Protein AF-A0A9X4S7P6-F1 (afdb_monomer_lite)

Secondary structure (DSSP, 8-state):
-PPPPSSPPPPP---S---TTSSHHHHHHHHHHHHHHHHHHHHHHHHHHHHHTTSPTT-HHHHHHHHHHHHHHHHHHHHHHHHHHHHHTT--HHHHHHHHHHHHHHHHHHS-HHHHHHHHHHHHHHHHHHHHHHHH-TTTS--S--HHHHHHHHHHHHHHHHHHHHHHHHHHTT--HHHHHHHHHHHHHHHHHHHHHHHHHHHHHHHHTTSS-HHHHHHHHHHHHHHHHHHHHHHHHHHHHTTS---S-TTSS-----EEEE--GGGHHHHHHHHHHHS-TTTSPPHHHHHHHHHH-GGGEEEEE-TTT--EEEEEEEEEE-HHHHHH--SHHHHHH-----GGG----EEEEEEEEES-HHHHHHHHHHHHHHHHHHT--EEEEEEE-TTHHHHHHH-TT--HHHHHH-EETTEESSHHHHHHHHTTEEEEEEEETTSS--GGGTT-EEEEEEEPTTGGGHHHHHHS-HHHHHHTHHHH----

Structure (mmCIF, N/CA/C/O backbone):
data_AF-A0A9X4S7P6-F1
#
_entry.id   AF-A0A9X4S7P6-F1
#
loop_
_atom_site.group_PDB
_atom_site.id
_atom_site.type_symbol
_atom_site.label_atom_id
_atom_site.label_alt_id
_atom_site.label_comp_id
_atom_site.label_asym_id
_atom_site.label_entity_id
_atom_site.label_seq_id
_atom_site.pdbx_PDB_ins_code
_atom_site.Cartn_x
_atom_site.Cartn_y
_atom_site.Cartn_z
_atom_site.occupancy
_atom_site.B_iso_or_equiv
_atom_site.auth_seq_id
_atom_site.auth_comp_id
_atom_site.auth_asym_id
_atom_site.auth_atom_id
_atom_site.pdbx_PDB_model_num
ATOM 1 N N . MET A 1 1 ? -13.684 -37.752 18.784 1.00 37.38 1 MET A N 1
ATOM 2 C CA . MET A 1 1 ? -14.460 -36.498 18.687 1.00 37.38 1 MET A CA 1
ATOM 3 C C . MET A 1 1 ? -15.556 -36.567 19.740 1.00 37.38 1 MET A C 1
ATOM 5 O O . MET A 1 1 ? -16.395 -37.449 19.605 1.00 37.38 1 MET A O 1
ATOM 9 N N . PRO A 1 2 ? -15.524 -35.771 20.818 1.00 35.84 2 PRO A N 1
ATOM 10 C CA . PRO A 1 2 ? -16.634 -35.737 21.764 1.00 35.84 2 PRO A CA 1
ATOM 11 C C . PRO A 1 2 ? -17.791 -34.905 21.186 1.00 35.84 2 PRO A C 1
ATOM 13 O O . PRO A 1 2 ? -17.561 -33.890 20.528 1.00 35.84 2 PRO A O 1
ATOM 16 N N . SER A 1 3 ? -19.020 -35.375 21.390 1.00 37.25 3 SER A N 1
ATOM 17 C CA . SER A 1 3 ? -20.267 -34.771 20.900 1.00 37.25 3 SER A CA 1
ATOM 18 C C . SER A 1 3 ? -20.531 -33.387 21.520 1.00 37.25 3 SER A C 1
ATOM 20 O O . SER A 1 3 ? -20.133 -33.157 22.665 1.00 37.25 3 SER A O 1
ATOM 22 N N . PRO A 1 4 ? -21.212 -32.465 20.811 1.00 38.38 4 PRO A N 1
ATOM 23 C CA . PRO A 1 4 ? -21.522 -31.143 21.345 1.00 38.38 4 PRO A CA 1
ATOM 24 C C . PRO A 1 4 ? -22.612 -31.226 22.431 1.00 38.38 4 PRO A C 1
ATOM 26 O O . PRO A 1 4 ? -23.466 -32.113 22.368 1.00 38.38 4 PRO A O 1
ATOM 29 N N . PRO A 1 5 ? -22.615 -30.313 23.419 1.00 41.09 5 PRO A N 1
ATOM 30 C CA . PRO A 1 5 ? -23.631 -30.290 24.464 1.00 41.09 5 PRO A CA 1
ATOM 31 C C . PRO A 1 5 ? -24.993 -29.832 23.915 1.00 41.09 5 PRO A C 1
ATOM 33 O O . PRO A 1 5 ? -25.089 -28.861 23.165 1.00 41.09 5 PRO A O 1
ATOM 36 N N . THR A 1 6 ? -26.044 -30.546 24.321 1.00 42.94 6 THR A N 1
ATOM 37 C CA . THR A 1 6 ? -27.405 -30.526 23.749 1.00 42.94 6 THR A CA 1
ATOM 38 C C . THR A 1 6 ? -28.357 -29.501 24.388 1.00 42.94 6 THR A C 1
ATOM 40 O O . THR A 1 6 ? -29.558 -29.547 24.145 1.00 42.94 6 THR A O 1
ATOM 43 N N . THR A 1 7 ? -27.876 -28.552 25.192 1.00 42.47 7 THR A N 1
ATOM 44 C CA . THR A 1 7 ? -28.750 -27.565 25.858 1.00 42.47 7 THR A CA 1
ATOM 45 C C . THR A 1 7 ? -28.093 -26.197 25.963 1.00 42.47 7 THR A C 1
ATOM 47 O O . THR A 1 7 ? -26.964 -26.074 26.437 1.00 42.47 7 THR A O 1
ATOM 50 N N . ALA A 1 8 ? -28.824 -25.168 25.525 1.00 31.45 8 ALA A N 1
ATOM 51 C CA . ALA A 1 8 ? -28.421 -23.772 25.630 1.00 31.45 8 ALA A CA 1
ATOM 52 C C . ALA A 1 8 ? -28.288 -23.362 27.111 1.00 31.45 8 ALA A C 1
ATOM 54 O O . ALA A 1 8 ? -29.178 -23.682 27.904 1.00 31.45 8 ALA A O 1
ATOM 55 N N . PRO A 1 9 ? -27.208 -22.667 27.510 1.00 36.62 9 PRO A N 1
ATOM 56 C CA . PRO A 1 9 ? -27.054 -22.215 28.884 1.00 36.62 9 PRO A CA 1
ATOM 57 C C . PRO A 1 9 ? -28.101 -21.142 29.211 1.00 36.62 9 PRO A C 1
ATOM 59 O O . PRO A 1 9 ? -28.331 -20.219 28.428 1.00 36.62 9 PRO A O 1
ATOM 62 N N . ALA A 1 10 ? -28.733 -21.283 30.378 1.00 39.59 10 ALA A N 1
ATOM 63 C CA . ALA A 1 10 ? -29.672 -20.309 30.922 1.00 39.59 10 ALA A CA 1
ATOM 64 C C . ALA A 1 10 ? -28.972 -18.960 31.201 1.00 39.59 10 ALA A C 1
ATOM 66 O O . ALA A 1 10 ? -27.786 -18.946 31.544 1.00 39.59 10 ALA A O 1
ATOM 67 N N . PRO A 1 11 ? -29.682 -17.825 31.067 1.00 36.31 11 PRO A N 1
ATOM 68 C CA . PRO A 1 11 ? -29.086 -16.503 31.206 1.00 36.31 11 PRO A CA 1
ATOM 69 C C . PRO A 1 11 ? -28.691 -16.241 32.662 1.00 36.31 11 PRO A C 1
ATOM 71 O O . PRO A 1 11 ? -29.536 -16.188 33.553 1.00 36.31 11 PRO A O 1
ATOM 74 N N . THR A 1 12 ? -27.396 -16.053 32.902 1.00 36.41 12 THR A N 1
ATOM 75 C CA . THR A 1 12 ? -26.871 -15.572 34.182 1.00 36.41 12 THR A CA 1
ATOM 76 C C . THR A 1 12 ? -27.129 -14.072 34.308 1.00 36.41 12 THR A C 1
ATOM 78 O O . THR A 1 12 ? -26.666 -13.281 33.486 1.00 36.41 12 THR A O 1
ATOM 81 N N . THR A 1 13 ? -27.869 -13.682 35.339 1.00 43.53 13 THR A N 1
ATOM 82 C CA . THR A 1 13 ? -28.106 -12.295 35.742 1.00 43.53 13 THR A CA 1
ATOM 83 C C . THR A 1 13 ? -26.863 -11.699 36.408 1.00 43.53 13 THR A C 1
ATOM 85 O O . THR A 1 13 ? -26.568 -12.081 37.534 1.00 43.53 13 THR A O 1
ATOM 88 N N . ASP A 1 14 ? -26.169 -10.771 35.729 1.00 34.84 14 ASP A N 1
ATOM 89 C CA . ASP A 1 14 ? -25.511 -9.600 36.345 1.00 34.84 14 ASP A CA 1
ATOM 90 C C . ASP A 1 14 ? -25.042 -8.543 35.305 1.00 34.84 14 ASP A C 1
ATOM 92 O O . ASP A 1 14 ? -24.312 -8.847 34.363 1.00 34.84 14 ASP A O 1
ATOM 96 N N . SER A 1 15 ? -25.441 -7.281 35.547 1.00 33.84 15 SER A N 1
ATOM 97 C CA . SER A 1 15 ? -25.139 -5.992 34.868 1.00 33.84 15 SER A CA 1
ATOM 98 C C . SER A 1 15 ? -25.841 -5.634 33.530 1.00 33.84 15 SER A C 1
ATOM 100 O O . SER A 1 15 ? -25.441 -6.090 32.457 1.00 33.84 15 SER A O 1
ATOM 102 N N . PRO A 1 16 ? -26.811 -4.692 33.526 1.00 48.72 16 PRO A N 1
ATOM 103 C CA . PRO A 1 16 ? -27.258 -4.008 32.313 1.00 48.72 16 PRO A CA 1
ATOM 104 C C . PRO A 1 16 ? -26.344 -2.793 32.071 1.00 48.72 16 PRO A C 1
ATOM 106 O O . PRO A 1 16 ? -26.378 -1.913 32.920 1.00 48.72 16 PRO A O 1
ATOM 109 N N . THR A 1 17 ? -25.522 -2.721 30.997 1.00 52.00 17 THR A N 1
ATOM 110 C CA . THR A 1 17 ? -24.951 -1.466 30.379 1.00 52.00 17 THR A CA 1
ATOM 111 C C . THR A 1 17 ? -23.608 -1.589 29.614 1.00 52.00 17 THR A C 1
ATOM 113 O O . THR A 1 17 ? -23.019 -0.564 29.268 1.00 52.00 17 THR A O 1
ATOM 116 N N . THR A 1 18 ? -23.059 -2.764 29.284 1.00 72.06 18 THR A N 1
ATOM 117 C CA . THR A 1 18 ? -21.741 -2.777 28.602 1.00 72.06 18 THR A CA 1
ATOM 118 C C . THR A 1 18 ? -21.846 -2.497 27.095 1.00 72.06 18 THR A C 1
ATOM 120 O O . THR A 1 18 ? -22.242 -3.349 26.303 1.00 72.06 18 THR A O 1
ATOM 123 N N . PHE A 1 19 ? -21.465 -1.286 26.689 1.00 90.00 19 PHE A N 1
ATOM 124 C CA . PHE A 1 19 ? -21.266 -0.898 25.291 1.00 90.00 19 PHE A CA 1
ATOM 125 C C . PHE A 1 19 ? -20.121 -1.701 24.648 1.00 90.00 19 PHE A C 1
ATOM 127 O O . PHE A 1 19 ? -19.074 -1.896 25.271 1.00 90.00 19 PHE A O 1
ATOM 134 N N . TRP A 1 20 ? -20.286 -2.148 23.394 1.00 93.00 20 TRP A N 1
ATOM 135 C CA . TRP A 1 20 ? -19.352 -3.098 22.765 1.00 93.00 20 TRP A CA 1
ATOM 136 C C . TRP A 1 20 ? -17.939 -2.526 22.578 1.00 93.00 20 TRP A C 1
ATOM 138 O O . TRP A 1 20 ? -16.965 -3.280 22.617 1.00 93.00 20 TRP A O 1
ATOM 148 N N . ASN A 1 21 ? -17.816 -1.202 22.428 1.00 94.12 21 ASN A N 1
ATOM 149 C CA . ASN A 1 21 ? -16.538 -0.498 22.324 1.00 94.12 21 ASN A CA 1
ATOM 150 C C . ASN A 1 21 ? -16.172 0.241 23.625 1.00 94.12 21 ASN A C 1
ATOM 152 O O . ASN A 1 21 ? -15.680 1.369 23.593 1.00 94.12 21 ASN A O 1
ATOM 156 N N . GLN A 1 22 ? -16.436 -0.389 24.776 1.00 90.88 22 GLN A N 1
ATOM 157 C CA . GLN A 1 22 ? -16.158 0.078 26.146 1.00 90.88 22 GLN A CA 1
ATOM 158 C C . GLN A 1 22 ? -16.988 1.283 26.615 1.00 90.88 22 GLN A C 1
ATOM 160 O O . GLN A 1 22 ? -17.458 1.285 27.749 1.00 90.88 22 GLN A O 1
ATOM 165 N N . THR A 1 23 ? -17.198 2.298 25.773 1.00 92.00 23 THR A N 1
ATOM 166 C CA . THR A 1 23 ? -18.011 3.480 26.100 1.00 92.00 23 THR A CA 1
ATOM 167 C C . THR A 1 23 ? -19.101 3.723 25.060 1.00 92.00 23 THR A C 1
ATOM 169 O O . THR A 1 23 ? -18.980 3.319 23.899 1.00 92.00 23 THR A O 1
ATOM 172 N N . ALA A 1 24 ? -20.160 4.423 25.477 1.00 94.06 24 ALA A N 1
ATOM 173 C CA . ALA A 1 24 ? -21.257 4.839 24.606 1.00 94.06 24 ALA A CA 1
ATOM 174 C C . ALA A 1 24 ? -20.761 5.691 23.433 1.00 94.06 24 ALA A C 1
ATOM 176 O O . ALA A 1 24 ? -21.023 5.364 22.286 1.00 94.06 24 ALA A O 1
ATOM 177 N N . ALA A 1 25 ? -19.964 6.731 23.705 1.00 93.94 25 ALA A N 1
ATOM 178 C CA . ALA A 1 25 ? -19.439 7.625 22.672 1.00 93.94 25 ALA A CA 1
ATOM 179 C C . ALA A 1 25 ? -18.614 6.883 21.608 1.00 93.94 25 ALA A C 1
ATOM 181 O O . ALA A 1 25 ? -18.780 7.128 20.416 1.00 93.94 25 ALA A O 1
ATOM 182 N N . ARG A 1 26 ? -17.758 5.944 22.030 1.00 94.00 26 ARG A N 1
ATOM 183 C CA . ARG A 1 26 ? -16.962 5.124 21.109 1.00 94.00 26 ARG A CA 1
ATOM 184 C C . ARG A 1 26 ? -17.819 4.146 20.319 1.00 94.00 26 ARG A C 1
ATOM 186 O O . ARG A 1 26 ? -17.534 3.902 19.158 1.00 94.00 26 ARG A O 1
ATOM 193 N N . THR A 1 27 ? -18.850 3.587 20.939 1.00 96.00 27 THR A N 1
ATOM 194 C CA . THR A 1 27 ? -19.798 2.692 20.266 1.00 96.00 27 THR A CA 1
ATOM 195 C C . THR A 1 27 ? -20.596 3.459 19.218 1.00 96.00 27 THR A C 1
ATOM 197 O O . THR A 1 27 ? -20.521 3.115 18.046 1.00 96.00 27 THR A O 1
ATOM 200 N N . TYR A 1 28 ? -21.203 4.589 19.589 1.00 97.00 28 TYR A N 1
ATOM 201 C CA . TYR A 1 28 ? -21.972 5.430 18.671 1.00 97.00 28 TYR A CA 1
ATOM 202 C C . TYR A 1 28 ? -21.156 5.962 17.502 1.00 97.00 28 TYR A C 1
ATOM 204 O O . TYR A 1 28 ? -21.713 6.138 16.428 1.00 97.00 28 TYR A O 1
ATOM 212 N N . LEU A 1 29 ? -19.862 6.241 17.693 1.00 96.31 29 LEU A N 1
ATOM 213 C CA . LEU A 1 29 ? -18.992 6.670 16.601 1.00 96.31 29 LEU A CA 1
ATOM 214 C C . LEU A 1 29 ? -18.924 5.606 15.499 1.00 96.31 29 LEU A C 1
ATOM 216 O O . LEU A 1 29 ? -19.149 5.908 14.333 1.00 96.31 29 LEU A O 1
ATOM 220 N N . PHE A 1 30 ? -18.639 4.360 15.873 1.00 97.38 30 PHE A N 1
ATOM 221 C CA . PHE A 1 30 ? -18.554 3.257 14.921 1.00 97.38 30 PHE A CA 1
ATOM 222 C C . PHE A 1 30 ? -19.941 2.841 14.416 1.00 97.38 30 PHE A C 1
ATOM 224 O O . PHE A 1 30 ? -20.097 2.615 13.225 1.00 97.38 30 PHE A O 1
ATOM 231 N N . ASP A 1 31 ? -20.973 2.833 15.261 1.00 98.06 31 ASP A N 1
ATOM 232 C CA . ASP A 1 31 ? -22.349 2.590 14.811 1.00 98.06 31 ASP A CA 1
ATOM 233 C C . ASP A 1 31 ? -22.772 3.639 13.761 1.00 98.06 31 ASP A C 1
ATOM 235 O O . ASP A 1 31 ? -23.358 3.291 12.740 1.00 98.06 31 ASP A O 1
ATOM 239 N N . ALA A 1 32 ? -22.413 4.914 13.958 1.00 98.12 32 ALA A N 1
ATOM 240 C CA . ALA A 1 32 ? -22.686 5.995 13.011 1.00 98.12 32 ALA A CA 1
ATOM 241 C C . ALA A 1 32 ? -21.968 5.809 11.669 1.00 98.12 32 ALA A C 1
ATOM 243 O O . ALA A 1 32 ? -22.588 6.044 10.633 1.00 98.12 32 ALA A O 1
ATOM 244 N N . PHE A 1 33 ? -20.707 5.362 11.675 1.00 97.31 33 PHE A N 1
ATOM 245 C CA . PHE A 1 33 ? -20.010 5.004 10.437 1.00 97.31 33 PHE A CA 1
ATOM 246 C C . PHE A 1 33 ? -20.660 3.800 9.756 1.00 97.31 33 PHE A C 1
ATOM 248 O O . PHE A 1 33 ? -20.906 3.861 8.557 1.00 97.31 33 PHE A O 1
ATOM 255 N N . SER A 1 34 ? -21.024 2.752 10.507 1.00 97.69 34 SER A N 1
ATOM 256 C CA . SER A 1 34 ? -21.686 1.569 9.938 1.00 97.69 34 SER A CA 1
ATOM 257 C C . SER A 1 34 ? -22.951 1.937 9.165 1.00 97.69 34 SER A C 1
ATOM 259 O O . SER A 1 34 ? -23.193 1.391 8.096 1.00 97.69 34 SER A O 1
ATOM 261 N N . VAL A 1 35 ? -23.745 2.884 9.677 1.00 98.00 35 VAL A N 1
ATOM 262 C CA . VAL A 1 35 ? -24.967 3.368 9.011 1.00 98.00 35 VAL A CA 1
ATOM 263 C C . VAL A 1 35 ? -24.674 4.034 7.662 1.00 98.00 35 VAL A C 1
ATOM 265 O O . VAL A 1 35 ? -25.498 3.969 6.756 1.00 98.00 35 VAL A O 1
ATOM 268 N N . MET A 1 36 ? -23.513 4.671 7.514 1.00 96.38 36 MET A N 1
ATOM 269 C CA . MET A 1 36 ? -23.142 5.409 6.304 1.00 96.38 36 MET A CA 1
ATOM 270 C C . MET A 1 36 ? -22.477 4.539 5.243 1.00 96.38 36 MET A C 1
ATOM 272 O O . MET A 1 36 ? -22.671 4.790 4.054 1.00 96.38 36 MET A O 1
ATOM 276 N N . LEU A 1 37 ? -21.710 3.537 5.675 1.00 95.44 37 LEU A N 1
ATOM 277 C CA . LEU A 1 37 ? -20.856 2.743 4.799 1.00 95.44 37 LEU A CA 1
ATOM 278 C C . LEU A 1 37 ? -21.618 2.087 3.639 1.00 95.44 37 LEU A C 1
ATOM 280 O O . LEU A 1 37 ? -21.226 2.338 2.511 1.00 95.44 37 LEU A O 1
ATOM 284 N N . PRO A 1 38 ? -22.763 1.395 3.814 1.00 95.31 38 PRO A N 1
ATOM 285 C CA . PRO A 1 38 ? -23.358 0.667 2.698 1.00 95.31 38 PRO A CA 1
ATOM 286 C C . PRO A 1 38 ? -23.730 1.520 1.480 1.00 95.31 38 PRO A C 1
ATOM 288 O O . PRO A 1 38 ? -23.531 1.098 0.341 1.00 95.31 38 PRO A O 1
ATOM 291 N N . GLU A 1 39 ? -24.296 2.705 1.709 1.00 95.56 39 GLU A N 1
ATOM 292 C CA . GLU A 1 39 ? -24.672 3.623 0.629 1.00 95.56 39 GLU A CA 1
ATOM 293 C C . GLU A 1 39 ? -23.453 4.406 0.115 1.00 95.56 39 GLU A C 1
ATOM 295 O O . GLU A 1 39 ? -23.357 4.679 -1.081 1.00 95.56 39 GLU A O 1
ATOM 300 N N . GLY A 1 40 ? -22.498 4.728 0.995 1.00 94.50 40 GLY A N 1
ATOM 301 C CA . GLY A 1 40 ? -21.226 5.347 0.620 1.00 94.50 40 GLY A CA 1
ATOM 302 C C . GLY A 1 40 ? -20.375 4.446 -0.277 1.00 94.50 40 GLY A C 1
ATOM 303 O O . GLY A 1 40 ? -19.966 4.874 -1.351 1.00 94.50 40 GLY A O 1
ATOM 304 N N . GLU A 1 41 ? -20.180 3.188 0.107 1.00 94.69 41 GLU A N 1
ATOM 305 C CA . GLU A 1 41 ? -19.446 2.169 -0.653 1.00 94.69 41 GLU A CA 1
ATOM 306 C C . GLU A 1 41 ? -20.130 1.903 -2.002 1.00 94.69 41 GLU A C 1
ATOM 308 O O . GLU A 1 41 ? -19.457 1.819 -3.025 1.00 94.69 41 GLU A O 1
ATOM 313 N N . ALA A 1 42 ? -21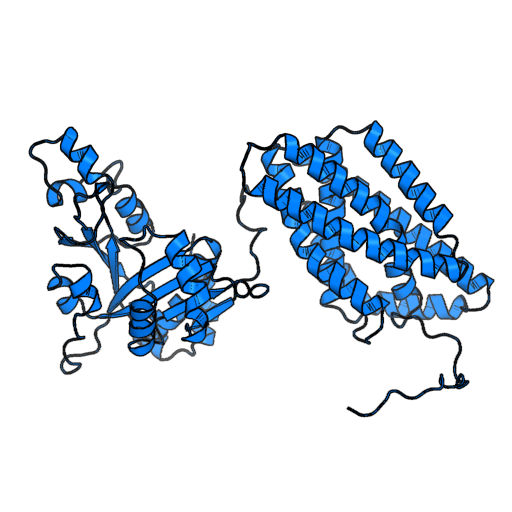.473 1.883 -2.059 1.00 95.00 42 ALA A N 1
ATOM 314 C CA . ALA A 1 42 ? -22.201 1.820 -3.335 1.00 95.00 42 ALA A CA 1
ATOM 315 C C . ALA A 1 42 ? -21.809 2.977 -4.265 1.00 95.00 42 ALA A C 1
ATOM 317 O O . ALA A 1 42 ? -21.459 2.768 -5.426 1.00 95.00 42 ALA A O 1
ATOM 318 N N . PHE A 1 43 ? -21.823 4.201 -3.733 1.00 95.50 43 PHE A N 1
ATOM 319 C CA . PHE A 1 43 ? -21.435 5.390 -4.479 1.00 95.50 43 PHE A CA 1
ATOM 320 C C . PHE A 1 43 ? -19.977 5.328 -4.955 1.00 95.50 43 PHE A C 1
ATOM 322 O O . PHE A 1 43 ? -19.689 5.697 -6.097 1.00 95.50 43 PHE A O 1
ATOM 329 N N . VAL A 1 44 ? -19.061 4.872 -4.097 1.00 95.06 44 VAL A N 1
ATOM 330 C CA . VAL A 1 44 ? -17.636 4.745 -4.420 1.00 95.06 44 VAL A CA 1
ATOM 331 C C . VAL A 1 44 ? -17.420 3.689 -5.507 1.00 95.06 44 VAL A C 1
ATOM 333 O O . VAL A 1 44 ? -16.752 3.981 -6.501 1.00 95.06 44 VAL A O 1
ATOM 336 N N . MET A 1 45 ? -18.032 2.507 -5.381 1.00 94.81 45 MET A N 1
ATOM 337 C CA . MET A 1 45 ? -17.973 1.443 -6.389 1.00 94.81 45 MET A CA 1
ATOM 338 C C . MET A 1 45 ? -18.488 1.909 -7.753 1.00 94.81 45 MET A C 1
ATOM 340 O O . MET A 1 45 ? -17.836 1.647 -8.768 1.00 94.81 45 MET A O 1
ATOM 344 N N . ASP A 1 46 ? -19.612 2.631 -7.790 1.00 95.56 46 ASP A N 1
ATOM 345 C CA . ASP A 1 46 ? -20.174 3.185 -9.027 1.00 95.56 46 ASP A CA 1
ATOM 346 C C . ASP A 1 46 ? -19.209 4.190 -9.671 1.00 95.56 46 ASP A C 1
ATOM 348 O O . ASP A 1 46 ? -18.888 4.087 -10.859 1.00 95.56 46 ASP A O 1
ATOM 352 N N . ALA A 1 47 ? -18.688 5.135 -8.879 1.00 95.56 47 ALA A N 1
ATOM 353 C CA . ALA A 1 47 ? -17.760 6.157 -9.357 1.00 95.56 47 ALA A CA 1
ATOM 354 C C . ALA A 1 47 ? -16.450 5.550 -9.889 1.00 95.56 47 ALA A C 1
ATOM 356 O O . ALA A 1 47 ? -15.953 5.971 -10.938 1.00 95.56 47 ALA A O 1
ATOM 357 N N . VAL A 1 48 ? -15.901 4.546 -9.196 1.00 94.75 48 VAL A N 1
ATOM 358 C CA . VAL A 1 48 ? -14.696 3.817 -9.618 1.00 94.75 48 VAL A CA 1
ATOM 359 C C . VAL A 1 48 ? -14.960 3.023 -10.892 1.00 94.75 48 VAL A C 1
ATOM 361 O O . VAL A 1 48 ? -14.181 3.121 -11.840 1.00 94.75 48 VAL A O 1
ATOM 364 N N . SER A 1 49 ? -16.067 2.281 -10.950 1.00 94.69 49 SER A N 1
ATOM 365 C CA . SER A 1 49 ? -16.431 1.465 -12.112 1.00 94.69 49 SER A CA 1
ATOM 366 C C . SER A 1 49 ? -16.606 2.316 -13.366 1.00 94.69 49 SER A C 1
ATOM 368 O O . SER A 1 49 ? -16.068 1.986 -14.423 1.00 94.69 49 SER A O 1
ATOM 370 N N . GLU A 1 50 ? -17.316 3.438 -13.254 1.00 94.38 50 GLU A N 1
ATOM 371 C CA . GLU A 1 50 ? -17.554 4.363 -14.362 1.00 94.38 50 GLU A CA 1
ATOM 372 C C . GLU A 1 50 ? -16.261 5.059 -14.819 1.00 94.38 50 GLU A C 1
ATOM 374 O O . GLU A 1 50 ? -15.963 5.137 -16.016 1.00 94.38 50 GLU A O 1
ATOM 379 N N . ALA A 1 51 ? -15.429 5.515 -13.881 1.00 92.81 51 ALA A N 1
ATOM 380 C CA . ALA A 1 51 ? -14.145 6.115 -14.219 1.00 92.81 51 ALA A CA 1
ATOM 381 C C . ALA A 1 51 ? -13.183 5.100 -14.869 1.00 92.81 51 ALA A C 1
ATOM 383 O O . ALA A 1 51 ? -12.487 5.452 -15.827 1.00 92.81 51 ALA A O 1
ATOM 384 N N . ALA A 1 52 ? -13.192 3.838 -14.429 1.00 91.69 52 ALA A N 1
ATOM 385 C CA . ALA A 1 52 ? -12.355 2.768 -14.971 1.00 91.69 52 ALA A CA 1
ATOM 386 C C . ALA A 1 52 ? -12.691 2.394 -16.427 1.00 91.69 52 ALA A C 1
ATOM 388 O O . ALA A 1 52 ? -11.815 1.912 -17.149 1.00 91.69 52 ALA A O 1
ATOM 389 N N . GLN A 1 53 ? -13.917 2.652 -16.902 1.00 91.75 53 GLN A N 1
ATOM 390 C CA . GLN A 1 53 ? -14.300 2.425 -18.308 1.00 91.75 53 GLN A CA 1
ATOM 391 C C . GLN A 1 53 ? -13.497 3.281 -19.295 1.00 91.75 53 GLN A C 1
ATOM 393 O O . GLN A 1 53 ? -13.351 2.911 -20.458 1.00 91.75 53 GLN A O 1
ATOM 398 N N . HIS A 1 54 ? -12.948 4.401 -18.828 1.00 87.00 54 HIS A N 1
ATOM 399 C CA . HIS A 1 54 ? -12.158 5.321 -19.640 1.00 87.00 54 HIS A CA 1
ATOM 400 C C . HIS A 1 54 ? -10.663 4.968 -19.671 1.00 87.00 54 HIS A C 1
ATOM 402 O O . HIS A 1 54 ? -9.882 5.655 -20.328 1.00 87.00 54 HIS A O 1
ATOM 408 N N . LEU A 1 55 ? -10.246 3.924 -18.949 1.00 84.31 55 LEU A N 1
ATOM 409 C CA . LEU A 1 55 ? -8.867 3.454 -18.962 1.00 84.31 55 LEU A CA 1
ATOM 410 C C . LEU A 1 55 ? -8.576 2.596 -20.207 1.00 84.31 55 LEU A C 1
ATOM 412 O O . LEU A 1 55 ? -9.468 1.895 -20.699 1.00 84.31 55 LEU A O 1
ATOM 416 N N . PRO A 1 56 ? -7.317 2.570 -20.690 1.00 81.00 56 PRO A N 1
ATOM 417 C CA . PRO A 1 56 ? -6.919 1.694 -21.785 1.00 81.00 56 PRO A CA 1
ATOM 418 C C . PRO A 1 56 ? -7.263 0.218 -21.506 1.00 81.00 56 PRO A C 1
ATOM 420 O O . PRO A 1 56 ? -7.079 -0.255 -20.378 1.00 81.00 56 PRO A O 1
ATOM 423 N N . PRO A 1 57 ? -7.724 -0.549 -22.513 1.00 76.62 57 PRO A N 1
ATOM 424 C CA . PRO A 1 57 ? -7.953 -1.982 -22.356 1.00 76.62 57 PRO A CA 1
ATOM 425 C C . PRO A 1 57 ? -6.697 -2.709 -21.859 1.00 76.62 57 PRO A C 1
ATOM 427 O O . PRO A 1 57 ? -5.601 -2.485 -22.367 1.00 76.62 57 PRO A O 1
ATOM 430 N N . GLY A 1 58 ? -6.861 -3.591 -20.870 1.00 70.25 58 GLY A N 1
ATOM 431 C CA . GLY A 1 58 ? -5.775 -4.421 -20.339 1.00 70.25 58 GLY A CA 1
ATOM 432 C C . GLY A 1 58 ? -4.766 -3.706 -19.433 1.00 70.25 58 GLY A C 1
ATOM 433 O O . GLY A 1 58 ? -3.774 -4.329 -19.062 1.00 70.25 58 GLY A O 1
ATOM 434 N N . CYS A 1 59 ? -4.983 -2.438 -19.057 1.00 79.56 59 CYS A N 1
ATOM 435 C CA . CYS A 1 59 ? -4.119 -1.792 -18.070 1.00 79.56 59 CYS A CA 1
ATOM 436 C C . CYS A 1 59 ? -4.333 -2.384 -16.664 1.00 79.56 59 CYS A C 1
ATOM 438 O O . CYS A 1 59 ? -5.442 -2.775 -16.294 1.00 79.56 59 CYS A O 1
ATOM 440 N N . GLU A 1 60 ? -3.261 -2.431 -15.873 1.00 79.38 60 GLU A N 1
ATOM 441 C CA . GLU A 1 60 ? -3.265 -3.006 -14.523 1.00 79.38 60 GLU A CA 1
ATOM 442 C C . GLU A 1 60 ? -4.255 -2.294 -13.591 1.00 79.38 60 GLU A C 1
ATOM 444 O O . GLU A 1 60 ? -5.052 -2.956 -12.932 1.00 79.38 60 GLU A O 1
ATOM 449 N N . LEU A 1 61 ? -4.318 -0.959 -13.651 1.00 78.44 61 LEU A N 1
ATOM 450 C CA . LEU A 1 61 ? -5.244 -0.154 -12.848 1.00 78.44 61 LEU A CA 1
ATOM 451 C C . LEU A 1 61 ? -6.715 -0.551 -13.061 1.00 78.44 61 LEU A C 1
ATOM 453 O O . LEU A 1 61 ? -7.505 -0.529 -12.125 1.00 78.44 61 LEU A O 1
ATOM 457 N N . ARG A 1 62 ? -7.102 -0.986 -14.267 1.00 83.19 62 ARG A N 1
ATOM 458 C CA . ARG A 1 62 ? -8.471 -1.461 -14.521 1.00 83.19 62 ARG A CA 1
ATOM 459 C C . ARG A 1 62 ? -8.766 -2.784 -13.803 1.00 83.19 62 ARG A C 1
ATOM 461 O O . ARG A 1 62 ? -9.895 -2.991 -13.363 1.00 83.19 62 ARG A O 1
ATOM 468 N N . LEU A 1 63 ? -7.774 -3.668 -13.676 1.00 80.50 63 LEU A N 1
ATOM 469 C CA . LEU A 1 63 ? -7.892 -4.901 -12.888 1.00 80.50 63 LEU A CA 1
ATOM 470 C C . LEU A 1 63 ? -7.949 -4.595 -11.388 1.00 80.50 63 LEU A C 1
ATOM 472 O O . LEU A 1 63 ? -8.686 -5.253 -10.656 1.00 80.50 63 LEU A O 1
ATOM 476 N N . GLU A 1 64 ? -7.199 -3.592 -10.936 1.00 81.50 64 GLU A N 1
ATOM 477 C CA . GLU A 1 64 ? -7.241 -3.119 -9.551 1.00 81.50 64 GLU A CA 1
ATOM 478 C C . GLU A 1 64 ? -8.595 -2.499 -9.203 1.00 81.50 64 GLU A C 1
ATOM 480 O O . GLU A 1 64 ? -9.163 -2.863 -8.179 1.00 81.50 64 GLU A O 1
ATOM 485 N N . CYS A 1 65 ? -9.174 -1.672 -10.082 1.00 87.75 65 CYS A N 1
ATOM 486 C CA . CYS A 1 65 ? -10.538 -1.164 -9.919 1.00 87.75 65 CYS A CA 1
ATOM 487 C C . CYS A 1 65 ? -11.571 -2.299 -9.830 1.00 87.75 65 CYS A C 1
ATOM 489 O O . CYS A 1 65 ? -12.480 -2.236 -9.009 1.00 87.75 65 CYS A O 1
ATOM 491 N N . ALA A 1 66 ? -11.435 -3.358 -10.635 1.00 85.75 66 ALA A N 1
ATOM 492 C CA . ALA A 1 66 ? -12.346 -4.502 -10.562 1.00 85.75 66 ALA A CA 1
ATOM 493 C C . ALA A 1 66 ? -12.224 -5.268 -9.231 1.00 85.75 66 ALA A C 1
ATOM 495 O O . ALA A 1 66 ? -13.231 -5.702 -8.675 1.00 85.75 66 ALA A O 1
ATOM 496 N N . ARG A 1 67 ? -11.002 -5.418 -8.703 1.00 83.19 67 ARG A N 1
ATOM 497 C CA . ARG A 1 67 ? -10.775 -6.038 -7.389 1.00 83.19 67 ARG A CA 1
ATOM 498 C C . ARG A 1 67 ? -11.308 -5.170 -6.255 1.00 83.19 67 ARG A C 1
ATOM 500 O O . ARG A 1 67 ? -11.964 -5.700 -5.370 1.00 83.19 67 ARG A O 1
ATOM 507 N N . PHE A 1 68 ? -11.055 -3.866 -6.321 1.00 87.88 68 PHE A N 1
ATOM 508 C CA . PHE A 1 68 ? -11.592 -2.875 -5.395 1.00 87.88 68 PHE A CA 1
ATOM 509 C C . PHE A 1 68 ? -13.110 -3.044 -5.257 1.00 87.88 68 PHE A C 1
ATOM 511 O O . PHE A 1 68 ? -13.598 -3.278 -4.160 1.00 87.88 68 PHE A O 1
ATOM 518 N N . VAL A 1 69 ? -13.843 -3.066 -6.378 1.00 89.50 69 VAL A N 1
ATOM 519 C CA . VAL A 1 69 ? -15.308 -3.233 -6.369 1.00 89.50 69 VAL A CA 1
ATOM 520 C C . VAL A 1 69 ? -15.724 -4.552 -5.706 1.00 89.50 69 VAL A C 1
ATOM 522 O O . VAL A 1 69 ? -16.651 -4.576 -4.905 1.00 89.50 69 VAL A O 1
ATOM 525 N N . GLN A 1 70 ? -15.018 -5.651 -5.980 1.00 85.19 70 GLN A N 1
ATOM 526 C CA . GLN A 1 70 ? -15.317 -6.943 -5.355 1.00 85.19 70 GLN A CA 1
ATOM 527 C C . GLN A 1 70 ? -15.105 -6.942 -3.829 1.00 85.19 70 GLN A C 1
ATOM 529 O O . GLN A 1 70 ? -15.870 -7.581 -3.101 1.00 85.19 70 GLN A O 1
ATOM 534 N N . GLU A 1 71 ? -14.047 -6.287 -3.350 1.00 79.75 71 GLU A N 1
ATOM 535 C CA . GLU A 1 71 ? -13.732 -6.182 -1.922 1.00 79.75 71 GLU A CA 1
ATOM 536 C C . GLU A 1 71 ? -14.774 -5.307 -1.199 1.00 79.75 71 GLU A C 1
ATOM 538 O O . GLU A 1 71 ? -15.330 -5.734 -0.184 1.00 79.75 71 GLU A O 1
ATOM 543 N N . GLU A 1 72 ? -15.137 -4.167 -1.788 1.00 86.31 72 GLU A N 1
ATOM 544 C CA . GLU A 1 72 ? -16.172 -3.251 -1.285 1.00 86.31 72 GLU A CA 1
ATOM 545 C C . GLU A 1 72 ? -17.554 -3.905 -1.168 1.00 86.31 72 GLU A C 1
ATOM 547 O O . GLU A 1 72 ? -18.257 -3.753 -0.169 1.00 86.31 72 GLU A O 1
ATOM 552 N N . GLU A 1 73 ? -17.946 -4.747 -2.131 1.00 83.88 73 GLU A N 1
ATOM 553 C CA . GLU A 1 73 ? -19.199 -5.502 -2.025 1.00 83.88 73 GLU A CA 1
ATOM 554 C C . GLU A 1 73 ? -19.252 -6.387 -0.764 1.00 83.88 73 GLU A C 1
ATOM 556 O O . GLU A 1 73 ? -20.330 -6.651 -0.212 1.00 83.88 73 GLU A O 1
ATOM 561 N N . ALA A 1 74 ? -18.104 -6.903 -0.307 1.00 80.69 74 ALA A N 1
ATOM 562 C CA . ALA A 1 74 ? -18.041 -7.691 0.918 1.00 80.69 74 ALA A CA 1
ATOM 563 C C . ALA A 1 74 ? -18.244 -6.818 2.160 1.00 80.69 74 ALA A C 1
ATOM 565 O O . ALA A 1 74 ? -18.969 -7.238 3.072 1.00 80.69 74 ALA A O 1
ATOM 566 N N . HIS A 1 75 ? -17.652 -5.623 2.182 1.00 85.06 75 HIS A N 1
ATOM 567 C CA . HIS A 1 75 ? -17.816 -4.642 3.259 1.00 85.06 75 HIS A CA 1
ATOM 568 C C . HIS A 1 75 ? -19.274 -4.202 3.359 1.00 85.06 75 HIS A C 1
ATOM 570 O O . HIS A 1 75 ? -19.890 -4.341 4.424 1.00 85.06 75 HIS A O 1
ATOM 576 N N . GLN A 1 76 ? -19.880 -3.877 2.218 1.00 88.75 76 GLN A N 1
ATOM 577 C CA . GLN A 1 76 ? -21.267 -3.438 2.119 1.00 88.75 76 GLN A CA 1
ATOM 578 C C . GLN A 1 76 ? -22.230 -4.465 2.706 1.00 88.75 76 GLN A C 1
ATOM 580 O O . GLN A 1 76 ? -23.119 -4.138 3.502 1.00 88.75 76 GLN A O 1
ATOM 585 N N . ARG A 1 77 ? -22.055 -5.746 2.356 1.00 85.31 77 ARG A N 1
ATOM 586 C CA . ARG A 1 77 ? -22.869 -6.836 2.917 1.00 85.31 77 ARG A CA 1
ATOM 587 C C . ARG A 1 77 ? -22.690 -6.956 4.430 1.00 85.31 77 ARG A C 1
ATOM 589 O O . ARG A 1 77 ? -23.676 -7.157 5.144 1.00 85.31 77 ARG A O 1
ATOM 596 N N . ALA A 1 78 ? -21.461 -6.836 4.926 1.00 86.88 78 ALA A N 1
ATOM 597 C CA . ALA A 1 78 ? -21.168 -6.938 6.351 1.00 86.88 78 ALA A CA 1
ATOM 598 C C . ALA A 1 78 ? -21.812 -5.790 7.149 1.00 86.88 78 ALA A C 1
ATOM 600 O O . ALA A 1 78 ? -22.452 -6.042 8.177 1.00 86.88 78 ALA A O 1
ATOM 601 N N . HIS A 1 79 ? -21.721 -4.555 6.651 1.00 95.25 79 HIS A N 1
ATOM 602 C CA . HIS A 1 79 ? -22.319 -3.384 7.289 1.00 95.25 79 HIS A CA 1
ATOM 603 C C . HIS A 1 79 ? -23.848 -3.360 7.190 1.00 95.25 79 HIS A C 1
ATOM 605 O O . HIS A 1 79 ? -24.498 -3.015 8.173 1.00 95.25 79 HIS A O 1
ATOM 611 N N . ARG A 1 80 ? -24.465 -3.867 6.113 1.00 92.69 80 ARG A N 1
ATOM 612 C CA . ARG A 1 80 ? -25.931 -4.073 6.073 1.00 92.69 80 ARG A CA 1
ATOM 613 C C . ARG A 1 80 ? -26.416 -5.022 7.171 1.00 92.69 80 ARG A C 1
ATOM 615 O O . ARG A 1 80 ? -27.414 -4.750 7.836 1.00 92.69 80 ARG A O 1
ATOM 622 N N . LEU A 1 81 ? -25.696 -6.121 7.417 1.00 91.19 81 LEU A N 1
ATOM 623 C CA . LEU A 1 81 ? -26.015 -7.040 8.519 1.00 91.19 81 LEU A CA 1
ATOM 624 C C . LEU A 1 81 ? -25.790 -6.397 9.894 1.00 91.19 81 LEU A C 1
ATOM 626 O O . LEU A 1 81 ? -26.522 -6.688 10.841 1.00 91.19 81 LEU A O 1
ATOM 630 N N . TYR A 1 82 ? -24.778 -5.539 10.023 1.00 94.19 82 TYR A N 1
ATOM 631 C CA . TYR A 1 82 ? -24.550 -4.742 11.227 1.00 94.19 82 TYR A CA 1
ATOM 632 C C . TYR A 1 82 ? -25.733 -3.799 11.487 1.00 94.19 82 TYR A C 1
ATOM 634 O O . TYR A 1 82 ? -26.318 -3.811 12.571 1.00 94.19 82 TYR A O 1
ATOM 642 N N . ASN A 1 83 ? -26.128 -3.037 10.472 1.00 97.12 83 ASN A N 1
ATOM 643 C CA . ASN A 1 83 ? -27.187 -2.036 10.530 1.00 97.12 83 ASN A CA 1
ATOM 644 C C . ASN A 1 83 ? -28.558 -2.664 10.791 1.00 97.12 83 ASN A C 1
ATOM 646 O O . ASN A 1 83 ? -29.325 -2.146 11.602 1.00 97.12 83 ASN A O 1
ATOM 650 N N . ALA A 1 84 ? -28.833 -3.838 10.215 1.00 93.50 84 ALA A N 1
ATOM 651 C CA . ALA A 1 84 ? -30.035 -4.609 10.520 1.00 93.50 84 ALA A CA 1
ATOM 652 C C . ALA A 1 84 ? -30.134 -4.960 12.017 1.00 93.50 84 ALA A C 1
ATOM 654 O O . ALA A 1 84 ? -31.213 -4.862 12.603 1.00 93.50 84 ALA A O 1
ATOM 655 N N . ARG A 1 85 ? -29.013 -5.308 12.669 1.00 93.94 85 ARG A N 1
ATOM 656 C CA . ARG A 1 85 ? -28.985 -5.563 14.122 1.00 93.94 85 ARG A CA 1
ATOM 657 C C . ARG A 1 85 ? -29.223 -4.294 14.934 1.00 93.94 85 ARG A C 1
ATOM 659 O O . ARG A 1 85 ? -29.950 -4.351 15.919 1.00 93.94 85 ARG A O 1
ATOM 666 N N . LEU A 1 86 ? -28.653 -3.159 14.528 1.00 95.38 86 LEU A N 1
ATOM 667 C CA . LEU A 1 86 ? -28.951 -1.868 15.161 1.00 95.38 86 LEU A CA 1
ATOM 668 C C . LEU A 1 86 ? -30.444 -1.514 15.025 1.00 95.38 86 LEU A C 1
ATOM 670 O O . LEU A 1 86 ? -31.059 -1.050 15.982 1.00 95.38 86 LEU A O 1
ATOM 674 N N . GLY A 1 87 ? -31.052 -1.797 13.869 1.00 95.12 87 GLY A N 1
ATOM 675 C CA . GLY A 1 87 ? -32.493 -1.645 13.653 1.00 95.12 87 GLY A CA 1
ATOM 676 C C . GLY A 1 87 ? -33.334 -2.519 14.590 1.00 95.12 87 GLY A C 1
ATOM 677 O O . GLY A 1 87 ? -34.285 -2.036 15.199 1.00 95.12 87 GLY A O 1
ATOM 678 N N . GLN A 1 88 ? -32.941 -3.783 14.785 1.00 93.56 88 GLN A N 1
ATOM 679 C CA . GLN A 1 88 ? -33.585 -4.696 15.744 1.00 93.56 88 GLN A CA 1
ATOM 680 C C . GLN A 1 88 ? -33.472 -4.220 17.200 1.00 93.56 88 GLN A C 1
ATOM 682 O O . GLN A 1 88 ? -34.321 -4.557 18.020 1.00 93.56 88 GLN A O 1
ATOM 687 N N . GLN A 1 89 ? -32.457 -3.414 17.526 1.00 90.94 89 GLN A N 1
ATOM 688 C CA . GLN A 1 89 ? -32.300 -2.779 18.840 1.00 90.94 89 GLN A CA 1
ATOM 689 C C . GLN A 1 89 ? -33.205 -1.549 19.027 1.00 90.94 89 GLN A C 1
ATOM 691 O O . GLN A 1 89 ? -33.154 -0.912 20.073 1.00 90.94 89 GLN A O 1
ATOM 696 N N . GLY A 1 90 ? -34.044 -1.212 18.041 1.00 91.69 90 GLY A N 1
ATOM 697 C CA . GLY A 1 90 ? -34.973 -0.083 18.102 1.00 91.69 90 GLY A CA 1
ATOM 698 C C . GLY A 1 90 ? -34.380 1.241 17.619 1.00 91.69 90 GLY A C 1
ATOM 699 O O . GLY A 1 90 ? -35.055 2.274 17.669 1.00 91.69 90 GLY A O 1
ATOM 700 N N . HIS A 1 91 ? -33.141 1.243 17.121 1.00 93.94 91 HIS A N 1
ATOM 701 C CA . HIS A 1 91 ? -32.565 2.424 16.491 1.00 93.94 91 HIS A CA 1
ATOM 702 C C . HIS A 1 91 ? -33.201 2.654 15.112 1.00 93.94 91 HIS A C 1
ATOM 704 O O . HIS A 1 91 ? -33.378 1.725 14.327 1.00 93.94 91 HIS A O 1
ATOM 710 N N . GLY A 1 92 ? -33.518 3.910 14.784 1.00 94.31 92 GLY A N 1
ATOM 711 C CA . GLY A 1 92 ? -34.163 4.303 13.521 1.00 94.31 92 GLY A CA 1
ATOM 712 C C . GLY A 1 92 ? -33.251 4.242 12.287 1.00 94.31 92 GLY A C 1
ATOM 713 O O . GLY A 1 92 ? -33.241 5.186 11.501 1.00 94.31 92 GLY A O 1
ATOM 714 N N . VAL A 1 93 ? -32.471 3.169 12.132 1.00 96.56 93 VAL A N 1
ATOM 715 C CA . VAL A 1 93 ? -31.408 3.028 11.123 1.00 96.56 93 VAL A CA 1
ATOM 716 C C . VAL A 1 93 ? -31.946 3.072 9.698 1.00 96.56 93 VAL A C 1
ATOM 718 O O . VAL A 1 93 ? -31.391 3.795 8.882 1.00 96.56 93 VAL A O 1
ATOM 721 N N . ALA A 1 94 ? -33.082 2.429 9.418 1.00 95.25 94 ALA A N 1
ATOM 722 C CA . ALA A 1 94 ? -33.680 2.447 8.079 1.00 95.25 94 ALA A CA 1
ATOM 723 C C . ALA A 1 94 ? -33.972 3.876 7.576 1.00 95.25 94 ALA A C 1
ATOM 725 O O . ALA A 1 94 ? -33.770 4.188 6.406 1.00 95.25 94 ALA A O 1
ATOM 726 N N . ALA A 1 95 ? -34.406 4.777 8.465 1.00 96.06 95 ALA A N 1
ATOM 727 C CA . ALA A 1 95 ? -34.639 6.178 8.116 1.00 96.06 95 ALA A CA 1
ATOM 728 C C . ALA A 1 95 ? -33.330 6.965 7.916 1.00 96.06 95 ALA A C 1
ATOM 730 O O . ALA A 1 95 ? -33.307 7.936 7.157 1.00 96.06 95 ALA A O 1
ATOM 731 N N . MET A 1 96 ? -32.252 6.567 8.598 1.00 97.44 96 MET A N 1
ATOM 732 C CA . MET A 1 96 ? -30.918 7.139 8.399 1.00 97.44 96 MET A CA 1
ATOM 733 C C . MET A 1 96 ? -30.349 6.705 7.045 1.00 97.44 96 MET A C 1
ATOM 735 O O . MET A 1 96 ? -29.997 7.566 6.245 1.00 97.44 96 MET A O 1
ATOM 739 N N . GLU A 1 97 ? -30.360 5.403 6.747 1.00 96.31 97 GLU A N 1
ATOM 740 C CA . GLU A 1 97 ? -29.910 4.848 5.462 1.00 96.31 97 GLU A CA 1
ATOM 741 C C . GLU A 1 97 ? -30.705 5.442 4.290 1.00 96.31 97 GLU A C 1
ATOM 743 O O . GLU A 1 97 ? -30.118 5.908 3.317 1.00 96.31 97 GLU A O 1
ATOM 748 N N . ALA A 1 98 ? -32.035 5.545 4.406 1.00 96.06 98 ALA A N 1
ATOM 749 C CA . ALA A 1 98 ? -32.877 6.129 3.359 1.00 96.06 98 ALA A CA 1
ATOM 750 C C . ALA A 1 98 ? -32.530 7.595 3.042 1.00 96.06 98 ALA A C 1
ATOM 752 O O . ALA A 1 98 ? -32.613 8.012 1.883 1.00 96.06 98 ALA A O 1
ATOM 753 N N . ARG A 1 99 ? -32.135 8.377 4.056 1.00 96.00 99 ARG A N 1
ATOM 754 C CA . ARG A 1 99 ? -31.677 9.761 3.875 1.00 96.00 99 ARG A CA 1
ATOM 755 C C . ARG A 1 99 ? -30.353 9.805 3.122 1.00 96.00 99 ARG A C 1
ATOM 757 O O . ARG A 1 99 ? -30.257 10.527 2.139 1.00 96.00 99 ARG A O 1
ATOM 764 N N . ILE A 1 100 ? -29.378 9.007 3.547 1.00 95.94 100 ILE A N 1
ATOM 765 C CA . ILE A 1 100 ? -28.052 8.945 2.915 1.00 95.94 100 ILE A CA 1
ATOM 766 C C . ILE A 1 100 ? -28.197 8.526 1.451 1.00 95.94 100 ILE A C 1
ATOM 768 O O . ILE A 1 100 ? -27.664 9.179 0.559 1.00 95.94 100 ILE A O 1
ATOM 772 N N . ALA A 1 101 ? -29.012 7.504 1.192 1.00 95.00 101 ALA A N 1
ATOM 773 C CA . ALA A 1 101 ? -29.310 7.038 -0.152 1.00 95.00 101 ALA A CA 1
ATOM 774 C C . ALA A 1 101 ? -29.972 8.135 -1.012 1.00 95.00 101 ALA A C 1
ATOM 776 O O . ALA A 1 101 ? -29.688 8.259 -2.202 1.00 95.00 101 ALA A O 1
ATOM 777 N N . HIS A 1 102 ? -30.867 8.946 -0.435 1.00 95.19 102 HIS A N 1
ATOM 778 C CA . HIS A 1 102 ? -31.469 10.086 -1.133 1.00 95.19 102 HIS A CA 1
ATOM 779 C C . HIS A 1 102 ? -30.425 11.149 -1.494 1.00 95.19 102 HIS A C 1
ATOM 781 O O . HIS A 1 102 ? -30.364 11.570 -2.651 1.00 95.19 102 HIS A O 1
ATOM 787 N N . ASP A 1 103 ? -29.592 11.539 -0.530 1.00 93.25 103 ASP A N 1
ATOM 788 C CA . ASP A 1 103 ? -28.575 12.575 -0.704 1.00 93.25 103 ASP A CA 1
ATOM 789 C C . ASP A 1 103 ? -27.515 12.140 -1.734 1.00 93.25 103 ASP A C 1
ATOM 791 O O . ASP A 1 103 ? -27.199 12.893 -2.659 1.00 93.25 103 ASP A O 1
ATOM 795 N N . LEU A 1 104 ? -27.039 10.891 -1.664 1.00 93.19 104 LEU A N 1
ATOM 796 C CA . LEU A 1 104 ? -26.072 10.345 -2.621 1.00 93.19 104 LEU A CA 1
ATOM 797 C C . LEU A 1 104 ? -26.659 10.182 -4.027 1.00 93.19 104 LEU A C 1
ATOM 799 O O . LEU A 1 104 ? -25.983 10.523 -4.993 1.00 93.19 104 LEU A O 1
ATOM 803 N N . ARG A 1 105 ? -27.925 9.768 -4.184 1.00 91.81 105 ARG A N 1
ATOM 804 C CA . ARG A 1 105 ? -28.585 9.753 -5.507 1.00 91.81 105 ARG A CA 1
ATOM 805 C C . ARG A 1 105 ? -28.717 11.156 -6.105 1.00 91.81 105 ARG A C 1
ATOM 807 O O . ARG A 1 105 ? -28.516 11.349 -7.307 1.00 91.81 105 ARG A O 1
ATOM 814 N N . ALA A 1 106 ? -29.035 12.155 -5.282 1.00 91.44 106 ALA A N 1
ATOM 815 C CA . ALA A 1 106 ? -29.084 13.545 -5.731 1.00 91.44 106 ALA A CA 1
ATOM 816 C C . ALA A 1 106 ? -27.700 14.041 -6.187 1.00 91.44 106 ALA A C 1
ATOM 818 O O . ALA A 1 106 ? -27.601 14.765 -7.175 1.00 91.44 106 ALA A O 1
ATOM 819 N N . ILE A 1 107 ? -26.630 13.620 -5.511 1.00 90.69 107 ILE A N 1
ATOM 820 C CA . ILE A 1 107 ? -25.247 13.885 -5.925 1.00 90.69 107 ILE A CA 1
ATOM 821 C C . ILE A 1 107 ? -24.924 13.157 -7.237 1.00 90.69 107 ILE A C 1
ATOM 823 O O . ILE A 1 107 ? -24.446 13.788 -8.180 1.00 90.69 107 ILE A O 1
ATOM 827 N N . GLN A 1 108 ? -25.227 11.858 -7.336 1.00 88.19 108 GLN A N 1
ATOM 828 C CA . GLN A 1 108 ? -24.936 11.041 -8.519 1.00 88.19 108 GLN A CA 1
ATOM 829 C C . GLN A 1 108 ? -25.537 11.635 -9.795 1.00 88.19 108 GLN A C 1
ATOM 831 O O . GLN A 1 108 ? -24.861 11.688 -10.818 1.00 88.19 108 GLN A O 1
ATOM 836 N N . THR A 1 109 ? -26.772 12.131 -9.717 1.00 89.56 109 THR A N 1
ATOM 837 C CA . THR A 1 109 ? -27.501 12.704 -10.860 1.00 89.56 109 THR A CA 1
ATOM 838 C C . THR A 1 109 ? -27.045 14.108 -11.263 1.00 89.56 109 THR A C 1
ATOM 840 O O . THR A 1 109 ? -27.329 14.535 -12.379 1.00 89.56 109 THR A O 1
ATOM 843 N N . ARG A 1 110 ? -26.352 14.844 -10.382 1.00 92.19 110 ARG A N 1
ATOM 844 C CA . ARG A 1 110 ? -25.964 16.249 -10.613 1.00 92.19 110 ARG A CA 1
ATOM 845 C C . ARG A 1 110 ? -24.486 16.444 -10.923 1.00 92.19 110 ARG A C 1
ATOM 847 O O . ARG A 1 110 ? -24.133 17.447 -11.537 1.00 92.19 110 ARG A O 1
ATOM 854 N N . LEU A 1 111 ? -23.628 15.543 -10.456 1.00 93.88 111 LEU A N 1
ATOM 855 C CA . LEU A 1 111 ? -22.181 15.661 -10.620 1.00 93.88 111 LEU A CA 1
ATOM 856 C C . LEU A 1 111 ? -21.691 14.958 -11.889 1.00 93.88 111 LEU A C 1
ATOM 858 O O . LEU A 1 111 ? -22.322 14.026 -12.380 1.00 93.88 111 LEU A O 1
ATOM 862 N N . SER A 1 112 ? -20.549 15.390 -12.424 1.00 94.00 112 SER A N 1
ATOM 863 C CA . SER A 1 112 ? -19.847 14.663 -13.490 1.00 94.00 112 SER A CA 1
ATOM 864 C C . SER A 1 112 ? -19.094 13.441 -12.946 1.00 94.00 112 SER A C 1
ATOM 866 O O . SER A 1 112 ? -18.853 13.348 -11.741 1.00 94.00 112 SER A O 1
ATOM 868 N N . VAL A 1 113 ? -18.654 12.535 -13.831 1.00 92.44 113 VAL A N 1
ATOM 869 C CA . VAL A 1 113 ? -17.800 11.376 -13.480 1.00 92.44 113 VAL A CA 1
ATOM 870 C C . VAL A 1 113 ? -16.585 11.807 -12.658 1.00 92.44 113 VAL A C 1
ATOM 872 O O . VAL A 1 113 ? -16.284 11.219 -11.626 1.00 92.44 113 VAL A O 1
ATOM 875 N N . ASP A 1 114 ? -15.919 12.880 -13.082 1.00 92.81 114 ASP A N 1
ATOM 876 C CA . ASP A 1 114 ? -14.708 13.386 -12.435 1.00 92.81 114 ASP A CA 1
ATOM 877 C C . ASP A 1 114 ? -14.990 13.944 -11.038 1.00 92.81 114 ASP A C 1
ATOM 879 O O . ASP A 1 114 ? -14.228 13.715 -10.100 1.00 92.81 114 ASP A O 1
ATOM 883 N N . GLN A 1 115 ? -16.107 14.658 -10.879 1.00 94.12 115 GLN A N 1
ATOM 884 C CA . GLN A 1 115 ? -16.530 15.187 -9.584 1.00 94.12 115 GLN A CA 1
ATOM 885 C C . GLN A 1 115 ? -16.947 14.058 -8.634 1.00 94.12 115 GLN A C 1
ATOM 887 O O . GLN A 1 115 ? -16.560 14.078 -7.465 1.00 94.12 115 GLN A O 1
ATOM 892 N N . ARG A 1 116 ? -17.673 13.048 -9.138 1.00 94.94 116 ARG A N 1
ATOM 893 C CA . ARG A 1 116 ? -18.000 11.832 -8.381 1.00 94.94 116 ARG A CA 1
ATOM 894 C C . ARG A 1 116 ? -16.738 11.094 -7.948 1.00 94.94 116 ARG A C 1
ATOM 896 O O . ARG A 1 116 ? -16.637 10.724 -6.785 1.00 94.94 116 ARG A O 1
ATOM 903 N N . LEU A 1 117 ? -15.752 10.954 -8.835 1.00 94.75 117 LEU A N 1
ATOM 904 C CA . LEU A 1 117 ? -14.473 10.323 -8.517 1.00 94.75 117 LEU A CA 1
ATOM 905 C C . LEU A 1 117 ? -13.675 11.115 -7.469 1.00 94.75 117 LEU A C 1
ATOM 907 O O . LEU A 1 117 ? -13.100 10.514 -6.566 1.00 94.75 117 LEU A O 1
ATOM 911 N N . CYS A 1 118 ? -13.660 12.451 -7.538 1.00 93.69 118 CYS A N 1
ATOM 912 C CA . CYS A 1 118 ? -13.054 13.279 -6.489 1.00 93.69 118 CYS A CA 1
ATOM 913 C C . CYS A 1 118 ? -13.741 13.091 -5.130 1.00 93.69 118 CYS A C 1
ATOM 915 O O . CYS A 1 118 ? -13.054 13.061 -4.109 1.00 93.69 118 CYS A O 1
ATOM 917 N N . LEU A 1 119 ? -15.072 12.979 -5.113 1.00 94.25 119 LEU A N 1
ATOM 918 C CA . LEU A 1 119 ? -15.830 12.735 -3.888 1.00 94.25 119 LEU A CA 1
ATOM 919 C C . LEU A 1 119 ? -15.566 11.326 -3.338 1.00 94.25 119 LEU A C 1
ATOM 921 O O . LEU A 1 119 ? -15.306 11.185 -2.149 1.00 94.25 119 LEU A O 1
ATOM 925 N N . ALA A 1 120 ? -15.541 10.314 -4.207 1.00 94.50 120 ALA A N 1
ATOM 926 C CA . ALA A 1 120 ? -15.212 8.939 -3.846 1.00 94.50 120 ALA A CA 1
ATOM 927 C C . ALA A 1 120 ? -13.804 8.845 -3.241 1.00 94.50 120 ALA A C 1
ATOM 929 O O . ALA A 1 120 ? -13.644 8.378 -2.121 1.00 94.50 120 ALA A O 1
ATOM 930 N N . ALA A 1 121 ? -12.794 9.409 -3.907 1.00 92.38 121 ALA A N 1
ATOM 931 C CA . ALA A 1 121 ? -11.431 9.449 -3.378 1.00 92.38 121 ALA A CA 1
ATOM 932 C C . ALA A 1 121 ? -11.310 10.214 -2.048 1.00 92.38 121 ALA A C 1
ATOM 934 O O . ALA A 1 121 ? -10.423 9.936 -1.242 1.00 92.38 121 ALA A O 1
ATOM 935 N N . ALA A 1 122 ? -12.177 11.203 -1.816 1.00 93.19 122 ALA A N 1
ATOM 936 C CA . ALA A 1 122 ? -12.227 11.904 -0.544 1.00 93.19 122 ALA A CA 1
ATOM 937 C C . ALA A 1 122 ? -12.829 11.044 0.574 1.00 93.19 122 ALA A C 1
ATOM 939 O O . ALA A 1 122 ? -12.286 11.066 1.679 1.00 93.19 122 ALA A O 1
ATOM 940 N N . PHE A 1 123 ? -13.903 10.295 0.297 1.00 93.00 123 PHE A N 1
ATOM 941 C CA . PHE A 1 123 ? -14.470 9.332 1.244 1.00 93.00 123 PHE A CA 1
ATOM 942 C C . PHE A 1 123 ? -13.428 8.287 1.638 1.00 93.00 123 PHE A C 1
ATOM 944 O O . PHE A 1 123 ? -13.108 8.210 2.822 1.00 93.00 123 PHE A O 1
ATOM 951 N N . GLU A 1 124 ? -12.787 7.657 0.652 1.00 91.50 124 GLU A N 1
ATOM 952 C CA . GLU A 1 124 ? -11.685 6.705 0.847 1.00 91.50 124 GLU A CA 1
ATOM 953 C C . GLU A 1 124 ? -10.550 7.267 1.708 1.00 91.50 124 GLU A C 1
ATOM 955 O O . GLU A 1 124 ? -9.986 6.602 2.574 1.00 91.50 124 GLU A O 1
ATOM 960 N N . HIS A 1 125 ? -10.174 8.533 1.498 1.00 89.50 125 HIS A N 1
ATOM 961 C CA . HIS A 1 125 ? -9.115 9.144 2.301 1.00 89.50 125 HIS A CA 1
ATOM 962 C C . HIS A 1 125 ? -9.537 9.360 3.755 1.00 89.50 125 HIS A C 1
ATOM 964 O O . HIS A 1 125 ? -8.735 9.170 4.680 1.00 89.50 125 HIS A O 1
ATOM 970 N N . VAL A 1 126 ? -10.784 9.781 3.974 1.00 90.31 126 VAL A N 1
ATOM 971 C CA . VAL A 1 126 ? -11.335 9.981 5.316 1.00 90.31 126 VAL A CA 1
ATOM 972 C C . VAL A 1 126 ? -11.414 8.647 6.055 1.00 90.31 126 VAL A C 1
ATOM 974 O O . VAL A 1 126 ? -10.898 8.559 7.177 1.00 90.31 126 VAL A O 1
ATOM 977 N N . THR A 1 127 ? -11.995 7.622 5.431 1.00 90.62 127 THR A N 1
ATOM 978 C CA . THR A 1 127 ? -12.155 6.280 6.002 1.00 90.62 127 THR A CA 1
ATOM 979 C C . THR A 1 127 ? -10.803 5.613 6.231 1.00 90.62 127 THR A C 1
ATOM 981 O O . THR A 1 127 ? -10.534 5.195 7.356 1.00 90.62 127 THR A O 1
ATOM 984 N N . ALA A 1 128 ? -9.872 5.644 5.272 1.00 87.81 128 ALA A N 1
ATOM 985 C CA . ALA A 1 128 ? -8.525 5.094 5.448 1.00 87.81 128 ALA A CA 1
ATOM 986 C C . ALA A 1 128 ? -7.748 5.781 6.586 1.00 87.81 128 ALA A C 1
ATOM 988 O O . ALA A 1 128 ? -7.058 5.118 7.371 1.00 87.81 128 ALA A O 1
ATOM 989 N N . THR A 1 129 ? -7.878 7.107 6.735 1.00 87.56 129 THR A N 1
ATOM 990 C CA . THR A 1 129 ? -7.236 7.837 7.843 1.00 87.56 129 THR A CA 1
ATOM 991 C C . THR A 1 129 ? -7.792 7.387 9.195 1.00 87.56 129 THR A C 1
ATOM 993 O O . THR A 1 129 ? -7.027 7.134 10.130 1.00 87.56 129 THR A O 1
ATOM 996 N N . ILE A 1 130 ? -9.117 7.274 9.302 1.00 89.56 130 ILE A N 1
ATOM 997 C CA . ILE A 1 130 ? -9.812 6.816 10.511 1.00 89.56 130 ILE A CA 1
ATOM 998 C C . ILE A 1 130 ? -9.423 5.371 10.834 1.00 89.56 130 ILE A C 1
ATOM 1000 O O . ILE A 1 130 ? -9.058 5.076 11.973 1.00 89.56 130 ILE A O 1
ATOM 1004 N N . SER A 1 131 ? -9.411 4.501 9.829 1.00 90.38 131 SER A N 1
ATOM 1005 C CA . SER A 1 131 ? -9.024 3.095 9.919 1.00 90.38 131 SER A CA 1
ATOM 1006 C C . SER A 1 131 ? -7.594 2.917 10.427 1.00 90.38 131 SER A C 1
ATOM 1008 O O . SER A 1 131 ? -7.355 2.151 11.366 1.00 90.38 131 SER A O 1
ATOM 1010 N N . ALA A 1 132 ? -6.643 3.705 9.916 1.00 85.69 132 ALA A N 1
ATOM 1011 C CA . ALA A 1 132 ? -5.263 3.691 10.397 1.00 85.69 132 ALA A CA 1
ATOM 1012 C C . ALA A 1 132 ? -5.151 4.077 11.886 1.00 85.69 132 ALA A C 1
ATOM 1014 O O . ALA A 1 132 ? -4.327 3.517 12.617 1.00 85.69 132 ALA A O 1
ATOM 1015 N N . VAL A 1 133 ? -5.976 5.018 12.364 1.00 87.19 133 VAL A N 1
ATOM 1016 C CA . VAL A 1 133 ? -6.023 5.402 13.787 1.00 87.19 133 VAL A CA 1
ATOM 1017 C C . VAL A 1 133 ? -6.691 4.312 14.629 1.00 87.19 133 VAL A C 1
ATOM 1019 O O . VAL A 1 133 ? -6.176 3.961 15.694 1.00 87.19 133 VAL A O 1
ATOM 1022 N N . ALA A 1 134 ? -7.793 3.743 14.142 1.00 89.69 134 ALA A N 1
ATOM 1023 C CA . ALA A 1 134 ? -8.551 2.701 14.823 1.00 89.69 134 ALA A CA 1
ATOM 1024 C C . ALA A 1 134 ? -7.719 1.428 15.045 1.00 89.69 134 ALA A C 1
ATOM 1026 O O . ALA A 1 134 ? -7.776 0.834 16.121 1.00 89.69 134 ALA A O 1
ATOM 1027 N N . LEU A 1 135 ? -6.891 1.030 14.073 1.00 86.75 135 LEU A N 1
ATOM 1028 C CA . LEU A 1 135 ? -6.042 -0.160 14.193 1.00 86.75 135 LEU A CA 1
ATOM 1029 C C . LEU A 1 135 ? -4.903 0.001 15.208 1.00 86.75 135 LEU A C 1
ATOM 1031 O O . LEU A 1 135 ? -4.533 -0.972 15.869 1.00 86.75 135 LEU A O 1
ATOM 1035 N N . ARG A 1 136 ? -4.348 1.212 15.354 1.00 87.12 136 ARG A N 1
ATOM 1036 C CA . ARG A 1 136 ? -3.235 1.471 16.286 1.00 87.12 136 ARG A CA 1
ATOM 1037 C C . ARG A 1 136 ? -3.685 1.832 17.701 1.00 87.12 136 ARG A C 1
ATOM 1039 O O . ARG A 1 136 ? -2.930 1.592 18.641 1.00 87.12 136 ARG A O 1
ATOM 1046 N N . SER A 1 137 ? -4.863 2.440 17.861 1.00 86.94 137 SER A N 1
ATOM 1047 C CA . SER A 1 137 ? -5.297 3.007 19.141 1.00 86.94 137 SER A CA 1
ATOM 1048 C C . SER A 1 137 ? -6.408 2.200 19.802 1.00 86.94 137 SER A C 1
ATOM 1050 O O . SER A 1 137 ? -7.565 2.223 19.381 1.00 86.94 137 SER A O 1
ATOM 1052 N N . GLU A 1 138 ? -6.084 1.587 20.942 1.00 87.56 138 GLU A N 1
ATOM 1053 C CA . GLU A 1 138 ? -7.076 0.919 21.797 1.00 87.56 138 GLU A CA 1
ATOM 1054 C C . GLU A 1 138 ? -8.075 1.893 22.440 1.00 87.56 138 GLU A C 1
ATOM 1056 O O . GLU A 1 138 ? -9.144 1.471 22.889 1.00 87.56 138 GLU A O 1
ATOM 1061 N N . ARG A 1 139 ? -7.749 3.197 22.452 1.00 87.38 139 ARG A N 1
ATOM 1062 C CA . ARG A 1 139 ? -8.640 4.276 22.907 1.00 87.38 139 ARG A CA 1
ATOM 1063 C C . ARG A 1 139 ? -9.752 4.560 21.899 1.00 87.38 139 ARG A C 1
ATOM 1065 O O . ARG A 1 139 ? -10.805 5.049 22.295 1.00 87.38 139 ARG A O 1
ATOM 1072 N N . MET A 1 140 ? -9.543 4.220 20.626 1.00 88.69 140 MET A N 1
ATOM 1073 C CA . MET A 1 140 ? -10.543 4.355 19.570 1.00 88.69 140 MET A CA 1
ATOM 1074 C C . MET A 1 140 ? -11.311 3.042 19.378 1.00 88.69 140 MET A C 1
ATOM 1076 O O . MET A 1 140 ? -12.523 3.006 19.596 1.00 88.69 140 MET A O 1
ATOM 1080 N N . LEU A 1 141 ? -10.614 1.942 19.073 1.00 92.69 141 LEU A N 1
ATOM 1081 C CA . LEU A 1 141 ? -11.211 0.621 18.848 1.00 92.69 141 LEU A CA 1
ATOM 1082 C C . LEU A 1 141 ? -10.634 -0.413 19.822 1.00 92.69 141 LEU A C 1
ATOM 1084 O O . LEU A 1 141 ? -9.441 -0.713 19.814 1.00 92.69 141 LEU A O 1
ATOM 1088 N N . THR A 1 142 ? -11.489 -0.979 20.674 1.00 91.50 142 THR 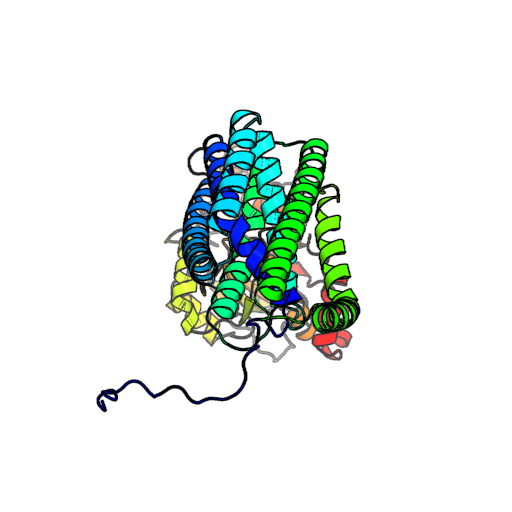A N 1
ATOM 1089 C CA . THR A 1 142 ? -11.063 -1.894 21.744 1.00 91.50 142 THR A CA 1
ATOM 1090 C C . THR A 1 142 ? -10.447 -3.185 21.210 1.00 91.50 142 THR A C 1
ATOM 1092 O O . THR A 1 142 ? -10.886 -3.714 20.190 1.00 91.50 142 THR A O 1
ATOM 1095 N N . LYS A 1 143 ? -9.442 -3.751 21.895 1.00 87.81 143 LYS A N 1
ATOM 1096 C CA . LYS A 1 143 ? -8.904 -5.091 21.588 1.00 87.81 143 LYS A CA 1
ATOM 1097 C C . LYS A 1 143 ? -9.763 -6.254 22.060 1.00 87.81 143 LYS A C 1
ATOM 1099 O O . LYS A 1 143 ? -9.562 -7.360 21.563 1.00 87.81 143 LYS A O 1
ATOM 1104 N N . THR A 1 144 ? -10.767 -6.000 22.895 1.00 87.88 144 THR A N 1
ATOM 1105 C CA . THR A 1 144 ? -11.683 -7.031 23.386 1.00 87.88 144 THR A CA 1
ATOM 1106 C C . THR A 1 144 ? -12.392 -7.739 22.221 1.00 87.88 144 THR A C 1
ATOM 1108 O O . THR A 1 144 ? -13.099 -7.082 21.447 1.00 87.88 144 THR A O 1
ATOM 1111 N N . PRO A 1 145 ? -12.220 -9.067 22.064 1.00 82.19 145 PRO A N 1
ATOM 1112 C CA . PRO A 1 145 ? -12.843 -9.810 20.976 1.00 82.19 145 PRO A CA 1
ATOM 1113 C C . PRO A 1 145 ? -14.370 -9.848 21.111 1.00 82.19 145 PRO A C 1
ATOM 1115 O O . PRO A 1 145 ? -14.912 -10.450 22.031 1.00 82.19 145 PRO A O 1
ATOM 1118 N N . ASN A 1 146 ? -15.071 -9.254 20.151 1.00 89.44 146 ASN A N 1
ATOM 1119 C CA . ASN A 1 146 ? -16.508 -9.425 19.937 1.00 89.44 146 ASN A CA 1
ATOM 1120 C C . ASN A 1 146 ? -16.810 -9.357 18.426 1.00 89.44 146 ASN A C 1
ATOM 1122 O O . ASN A 1 146 ? -15.896 -9.148 17.622 1.00 89.44 146 ASN A O 1
ATOM 1126 N N . ALA A 1 147 ? -18.060 -9.597 18.024 1.00 84.94 147 ALA A N 1
ATOM 1127 C CA . ALA A 1 147 ? -18.425 -9.645 16.607 1.00 84.94 147 ALA A CA 1
ATOM 1128 C C . ALA A 1 147 ? -18.165 -8.308 15.888 1.00 84.94 147 ALA A C 1
ATOM 1130 O O . ALA A 1 147 ? -17.581 -8.304 14.807 1.00 84.94 147 ALA A O 1
ATOM 1131 N N . GLN A 1 148 ? -18.527 -7.191 16.520 1.00 93.12 148 GLN A N 1
ATOM 1132 C CA . GLN A 1 148 ? -18.372 -5.835 15.999 1.00 93.12 148 GLN A CA 1
ATOM 1133 C C . GLN A 1 148 ? -16.895 -5.462 15.857 1.00 93.12 148 GLN A C 1
ATOM 1135 O O . GLN A 1 148 ? -16.472 -5.021 14.796 1.00 93.12 148 GLN A O 1
ATOM 1140 N N . THR A 1 149 ? -16.084 -5.707 16.887 1.00 90.38 149 THR A N 1
ATOM 1141 C CA . THR A 1 149 ? -14.641 -5.449 16.870 1.00 90.38 149 THR A CA 1
ATOM 1142 C C . THR A 1 149 ? -13.934 -6.253 15.779 1.00 90.38 149 THR A C 1
ATOM 1144 O O . THR A 1 149 ? -13.018 -5.733 15.146 1.00 90.38 149 THR A O 1
ATOM 1147 N N . ARG A 1 150 ? -14.326 -7.517 15.546 1.00 86.81 150 ARG A N 1
ATOM 1148 C CA . ARG A 1 150 ? -13.746 -8.334 14.464 1.00 86.81 150 ARG A CA 1
ATOM 1149 C C . ARG A 1 150 ? -14.063 -7.753 13.090 1.00 86.81 150 ARG A C 1
ATOM 1151 O O . ARG A 1 150 ? -13.148 -7.632 12.286 1.00 86.81 150 ARG A O 1
ATOM 1158 N N . LEU A 1 151 ? -15.320 -7.371 12.862 1.00 91.06 151 LEU A N 1
ATOM 1159 C CA . LEU A 1 151 ? -15.754 -6.743 11.615 1.00 91.06 151 LEU A CA 1
ATOM 1160 C C . LEU A 1 151 ? -15.009 -5.427 11.380 1.00 91.06 151 LEU A C 1
ATOM 1162 O O . LEU A 1 151 ? -14.370 -5.278 10.348 1.00 91.06 151 LEU A O 1
ATOM 1166 N N . TRP A 1 152 ? -14.993 -4.528 12.368 1.00 93.81 152 TRP A N 1
ATOM 1167 C CA . TRP A 1 152 ? -14.314 -3.238 12.245 1.00 93.81 152 TRP A CA 1
ATOM 1168 C C . TRP A 1 152 ? -12.812 -3.368 12.029 1.00 93.81 152 TRP A C 1
ATOM 1170 O O . TRP A 1 152 ? -12.246 -2.631 11.235 1.00 93.81 152 TRP A O 1
ATOM 1180 N N . ARG A 1 153 ? -12.143 -4.320 12.689 1.00 87.44 153 ARG A N 1
ATOM 1181 C CA . ARG A 1 153 ? -10.717 -4.565 12.430 1.00 87.44 153 ARG A CA 1
ATOM 1182 C C . ARG A 1 153 ? -10.442 -5.101 11.035 1.00 87.44 153 ARG A C 1
ATOM 1184 O O . ARG A 1 153 ? -9.413 -4.747 10.475 1.00 87.44 153 ARG A O 1
ATOM 1191 N N . TRP A 1 154 ? -11.306 -5.975 10.529 1.00 87.19 154 TRP A N 1
ATOM 1192 C CA . TRP A 1 154 ? -11.197 -6.497 9.172 1.00 87.19 154 TRP A CA 1
ATOM 1193 C C . TRP A 1 154 ? -11.397 -5.376 8.147 1.00 87.19 154 TRP A C 1
ATOM 1195 O O . TRP A 1 154 ? -10.474 -5.113 7.383 1.00 87.19 154 TRP A O 1
ATOM 1205 N N . HIS A 1 155 ? -12.512 -4.647 8.237 1.00 87.19 155 HIS A N 1
ATOM 1206 C CA . HIS A 1 155 ? -12.817 -3.512 7.363 1.00 87.19 155 HIS A CA 1
ATOM 1207 C C . HIS A 1 155 ? -11.693 -2.466 7.404 1.00 87.19 155 HIS A C 1
ATOM 1209 O O . HIS A 1 155 ? -11.065 -2.195 6.388 1.00 87.19 155 HIS A O 1
ATOM 1215 N N . CYS A 1 156 ? -11.295 -1.990 8.594 1.00 87.19 156 CYS A N 1
ATOM 1216 C CA . CYS A 1 156 ? -10.215 -1.007 8.711 1.00 87.19 156 CYS A CA 1
ATOM 1217 C C . CYS A 1 156 ? -8.868 -1.482 8.139 1.00 87.19 156 CYS A C 1
ATOM 1219 O O . CYS A 1 156 ? -8.055 -0.656 7.726 1.00 87.19 156 CYS A O 1
ATOM 1221 N N . ALA A 1 157 ? -8.578 -2.786 8.168 1.00 79.44 157 ALA A N 1
ATOM 1222 C CA . ALA 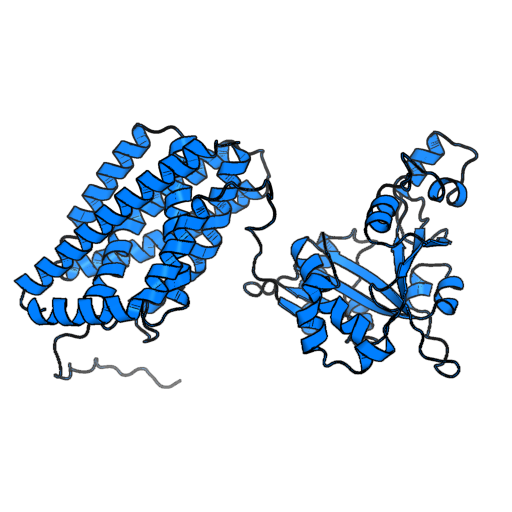A 1 157 ? -7.337 -3.319 7.607 1.00 79.44 157 ALA A CA 1
ATOM 1223 C C . ALA A 1 157 ? -7.355 -3.357 6.073 1.00 79.44 157 ALA A C 1
ATOM 1225 O O . ALA A 1 157 ? -6.295 -3.208 5.461 1.00 79.44 157 ALA A O 1
ATOM 1226 N N . GLU A 1 158 ? -8.525 -3.551 5.466 1.00 77.81 158 GLU A N 1
ATOM 1227 C CA . GLU A 1 158 ? -8.706 -3.569 4.011 1.00 77.81 158 GLU A CA 1
ATOM 1228 C C . GLU A 1 158 ? -8.811 -2.151 3.432 1.00 77.81 158 GLU A C 1
ATOM 1230 O O . GLU A 1 158 ? -8.117 -1.861 2.459 1.00 77.81 158 GLU A O 1
ATOM 1235 N N . GLU A 1 159 ? -9.489 -1.233 4.129 1.00 77.44 159 GLU A N 1
ATOM 1236 C CA . GLU A 1 159 ? -9.660 0.180 3.744 1.00 77.44 159 GLU A CA 1
ATOM 1237 C C . GLU A 1 159 ? -8.334 0.903 3.430 1.00 77.44 159 GLU A C 1
ATOM 1239 O O . GLU A 1 159 ? -8.229 1.790 2.585 1.00 77.44 159 GLU A O 1
ATOM 1244 N N . MET A 1 160 ? -7.251 0.519 4.117 1.00 68.50 160 MET A N 1
ATOM 1245 C CA . MET A 1 160 ? -5.926 1.106 3.888 1.00 68.50 160 MET A CA 1
ATOM 1246 C C . MET A 1 160 ? -5.356 0.791 2.494 1.00 68.50 160 MET A C 1
ATOM 1248 O O . MET A 1 160 ? -4.464 1.505 2.033 1.00 68.50 160 MET A O 1
ATOM 1252 N N . ALA A 1 161 ? -5.819 -0.279 1.842 1.00 64.56 161 ALA A N 1
ATOM 1253 C CA . ALA A 1 161 ? -5.423 -0.647 0.484 1.00 64.56 161 ALA A CA 1
ATOM 1254 C C . ALA A 1 161 ? -6.274 0.063 -0.585 1.00 64.56 161 ALA A C 1
ATOM 1256 O O . ALA A 1 161 ? -5.778 0.325 -1.682 1.00 64.56 161 ALA A O 1
ATOM 1257 N N . HIS A 1 162 ? -7.516 0.406 -0.250 1.00 68.62 162 HIS A N 1
ATOM 1258 C CA . HIS A 1 162 ? -8.519 0.993 -1.140 1.00 68.62 162 HIS A CA 1
ATOM 1259 C C . HIS A 1 162 ? -8.189 2.433 -1.558 1.00 68.62 162 HIS A C 1
ATOM 1261 O O . HIS A 1 162 ? -8.276 2.776 -2.743 1.00 68.62 162 HIS A O 1
ATOM 1267 N N . LEU A 1 163 ? -7.599 3.215 -0.643 1.00 71.44 163 LEU A N 1
ATOM 1268 C CA . LEU A 1 163 ? -7.097 4.571 -0.905 1.00 71.44 163 LEU A CA 1
ATOM 1269 C C . LEU A 1 163 ? -6.185 4.672 -2.138 1.00 71.44 163 LEU A C 1
ATOM 1271 O O . LEU A 1 163 ? -6.200 5.693 -2.823 1.00 71.44 163 LEU A O 1
ATOM 1275 N N . GLY A 1 164 ? -5.360 3.656 -2.416 1.00 71.69 164 GLY A N 1
ATOM 1276 C CA . GLY A 1 164 ? -4.423 3.681 -3.544 1.00 71.69 164 GLY A CA 1
ATOM 1277 C C . GLY A 1 164 ? -5.127 3.760 -4.902 1.00 71.69 164 GLY A C 1
ATOM 1278 O O . GLY A 1 164 ? -4.708 4.527 -5.770 1.00 71.69 164 GLY A O 1
ATOM 1279 N N . VAL A 1 165 ? -6.241 3.042 -5.056 1.00 80.81 165 VAL A N 1
ATOM 1280 C CA . VAL A 1 165 ? -6.928 2.848 -6.341 1.00 80.81 165 VAL A CA 1
ATOM 1281 C C . VAL A 1 165 ? -7.624 4.127 -6.807 1.00 80.81 165 VAL A C 1
ATOM 1283 O O . VAL A 1 165 ? -7.393 4.593 -7.924 1.00 80.81 165 VAL A O 1
ATOM 1286 N N . THR A 1 166 ? -8.443 4.748 -5.953 1.00 84.06 166 THR A N 1
ATOM 1287 C CA . THR A 1 166 ? -9.184 5.979 -6.302 1.00 84.06 166 THR A CA 1
ATOM 1288 C C . THR A 1 166 ? -8.244 7.140 -6.611 1.00 84.06 166 THR A C 1
ATOM 1290 O O . THR A 1 166 ? -8.449 7.928 -7.536 1.00 84.06 166 THR A O 1
ATOM 1293 N N . VAL A 1 167 ? -7.148 7.198 -5.869 1.00 80.69 167 VAL A N 1
ATOM 1294 C CA . VAL A 1 167 ? -6.041 8.122 -6.048 1.00 80.69 167 VAL A CA 1
ATOM 1295 C C . VAL A 1 167 ? -5.359 7.990 -7.412 1.00 80.69 167 VAL A C 1
ATOM 1297 O O . VAL A 1 167 ? -5.053 9.008 -8.044 1.00 80.69 167 VAL A O 1
ATOM 1300 N N . GLU A 1 168 ? -5.064 6.767 -7.843 1.00 81.12 168 GLU A N 1
ATOM 1301 C CA . GLU A 1 168 ? -4.422 6.506 -9.130 1.00 81.12 168 GLU A CA 1
ATOM 1302 C C . GLU A 1 168 ? -5.380 6.773 -10.285 1.00 81.12 168 GLU A C 1
ATOM 1304 O O . GLU A 1 168 ? -4.983 7.358 -11.295 1.00 81.12 168 GLU A O 1
ATOM 1309 N N . LEU A 1 169 ? -6.663 6.473 -10.091 1.00 84.25 169 LEU A N 1
ATOM 1310 C CA . LEU A 1 169 ? -7.712 6.752 -11.059 1.00 84.25 169 LEU A CA 1
ATOM 1311 C C . LEU A 1 169 ? -7.907 8.258 -11.288 1.00 84.25 169 LEU A C 1
ATOM 1313 O O . LEU A 1 169 ? -8.016 8.695 -12.433 1.00 84.25 169 LEU A O 1
ATOM 1317 N N . MET A 1 170 ? -7.859 9.077 -10.229 1.00 85.75 170 MET A N 1
ATOM 1318 C CA . MET A 1 170 ? -7.861 10.542 -10.369 1.00 85.75 170 MET A CA 1
ATOM 1319 C C . MET A 1 170 ? -6.641 11.052 -11.146 1.00 85.75 170 MET A C 1
ATOM 1321 O O . MET A 1 170 ? -6.761 11.986 -11.938 1.00 85.75 170 MET A O 1
ATOM 1325 N N . ALA A 1 171 ? -5.465 10.458 -10.921 1.00 81.75 171 ALA A N 1
ATOM 1326 C CA . ALA A 1 171 ? -4.242 10.843 -11.621 1.00 81.75 171 ALA A CA 1
ATOM 1327 C C . ALA A 1 171 ? -4.287 10.449 -13.105 1.00 81.75 171 ALA A C 1
ATOM 1329 O O . ALA A 1 171 ? -3.893 11.241 -13.956 1.00 81.75 171 ALA A O 1
ATOM 1330 N N . ALA A 1 172 ? -4.817 9.265 -13.424 1.00 81.69 172 ALA A N 1
ATOM 1331 C CA . ALA A 1 172 ? -4.995 8.796 -14.798 1.00 81.69 172 ALA A CA 1
ATOM 1332 C C . ALA A 1 172 ? -5.953 9.679 -15.617 1.00 81.69 172 ALA A C 1
ATOM 1334 O O . ALA A 1 172 ? -5.865 9.706 -16.843 1.00 81.69 172 ALA A O 1
ATOM 1335 N N . ARG A 1 173 ? -6.849 10.411 -14.943 1.00 84.50 173 ARG A N 1
ATOM 1336 C CA . ARG A 1 173 ? -7.810 11.345 -15.548 1.00 84.50 173 ARG A CA 1
ATOM 1337 C C . ARG A 1 173 ? -7.373 12.814 -15.510 1.00 84.50 173 ARG A C 1
ATOM 1339 O O . ARG A 1 173 ? -8.156 13.676 -15.889 1.00 84.50 173 ARG A O 1
ATOM 1346 N N . ASP A 1 174 ? -6.150 13.093 -15.055 1.00 81.81 174 ASP A N 1
ATOM 1347 C CA . ASP A 1 174 ? -5.574 14.444 -14.956 1.00 81.81 174 ASP A CA 1
ATOM 1348 C C . ASP A 1 174 ? -6.452 15.439 -14.164 1.00 81.81 174 ASP A C 1
ATOM 1350 O O . ASP A 1 174 ? -6.611 16.610 -14.515 1.00 81.81 174 ASP A O 1
ATOM 1354 N N . LEU A 1 175 ? -7.072 14.967 -13.072 1.00 84.38 175 LEU A N 1
ATOM 1355 C CA . LEU A 1 175 ? -7.976 15.808 -12.289 1.00 84.38 175 LEU A CA 1
ATOM 1356 C C . LEU A 1 175 ? -7.221 16.906 -11.534 1.00 84.38 175 LEU A C 1
ATOM 1358 O O . LEU A 1 175 ? -6.244 16.659 -10.820 1.00 84.38 175 LEU A O 1
ATOM 1362 N N . SER A 1 176 ? -7.727 18.138 -11.646 1.00 84.06 176 SER A N 1
ATOM 1363 C CA . SER A 1 176 ? -7.079 19.303 -11.047 1.00 84.06 176 SER A CA 1
ATOM 1364 C C . SER A 1 176 ? -6.981 19.203 -9.520 1.00 84.06 176 SER A C 1
ATOM 1366 O O . SER A 1 176 ? -7.906 18.782 -8.819 1.00 84.06 176 SER A O 1
ATOM 1368 N N . TYR A 1 177 ? -5.862 19.688 -8.982 1.00 81.75 177 TYR A N 1
ATOM 1369 C CA . TYR A 1 177 ? -5.639 19.777 -7.540 1.00 81.75 177 TYR A CA 1
ATOM 1370 C C . TYR A 1 177 ? -6.740 20.578 -6.820 1.00 81.75 177 TYR A C 1
ATOM 1372 O O . TYR A 1 177 ? -7.162 20.188 -5.732 1.00 81.75 177 TYR A O 1
ATOM 1380 N N . GLY A 1 178 ? -7.231 21.659 -7.440 1.00 86.50 178 GLY A N 1
ATOM 1381 C CA . GLY A 1 178 ? -8.304 22.487 -6.888 1.00 86.50 178 GLY A CA 1
ATOM 1382 C C . GLY A 1 178 ? -9.618 21.721 -6.736 1.00 86.50 178 GLY A C 1
ATOM 1383 O O . GLY A 1 178 ? -10.213 21.755 -5.661 1.00 86.50 178 GLY A O 1
ATOM 1384 N N . ALA A 1 179 ? -10.030 20.968 -7.764 1.00 86.50 179 ALA A N 1
ATOM 1385 C CA . ALA A 1 179 ? -11.226 20.126 -7.694 1.00 86.50 179 ALA A CA 1
ATOM 1386 C C . ALA A 1 179 ? -11.087 19.046 -6.611 1.00 86.50 179 ALA A C 1
ATOM 1388 O O . ALA A 1 179 ? -11.983 18.884 -5.785 1.00 86.50 179 ALA A O 1
ATOM 1389 N N . ARG A 1 180 ? -9.930 18.375 -6.556 1.00 87.12 180 ARG A N 1
ATOM 1390 C CA . ARG A 1 180 ? -9.629 17.355 -5.544 1.00 87.12 180 ARG A CA 1
ATOM 1391 C C . ARG A 1 180 ? -9.755 17.898 -4.117 1.00 87.12 180 ARG A C 1
ATOM 1393 O O . ARG A 1 180 ? -10.381 17.265 -3.272 1.00 87.12 180 ARG A O 1
ATOM 1400 N N . VAL A 1 181 ? -9.162 19.061 -3.839 1.00 90.00 181 VAL A N 1
ATOM 1401 C CA . VAL A 1 181 ? -9.218 19.688 -2.508 1.00 90.00 181 VAL A CA 1
ATOM 1402 C C . VAL A 1 181 ? -10.624 20.195 -2.191 1.00 90.00 181 VAL A C 1
ATOM 1404 O O . VAL A 1 181 ? -11.113 19.956 -1.090 1.00 90.00 181 VAL A O 1
ATOM 1407 N N . GLY A 1 182 ? -11.292 20.848 -3.144 1.00 92.56 182 GLY A N 1
ATOM 1408 C CA . GLY A 1 182 ? -12.649 21.364 -2.956 1.00 92.56 182 GLY A CA 1
ATOM 1409 C C . GLY A 1 182 ? -13.639 20.261 -2.579 1.00 92.56 182 GLY A C 1
ATOM 1410 O O . GLY A 1 182 ? -14.326 20.372 -1.564 1.00 92.56 182 GLY A O 1
ATOM 1411 N N . TRP A 1 183 ? -13.649 19.156 -3.330 1.00 93.38 183 TRP A N 1
ATOM 1412 C CA . TRP A 1 183 ? -14.525 18.016 -3.044 1.00 93.38 183 TRP A CA 1
ATOM 1413 C C . TRP A 1 183 ? -14.169 17.287 -1.754 1.00 93.38 183 TRP A C 1
ATOM 1415 O O . TRP A 1 183 ? -15.068 16.799 -1.076 1.00 93.38 183 TRP A O 1
ATOM 1425 N N . PHE A 1 184 ? -12.898 17.276 -1.355 1.00 93.31 184 PHE A N 1
ATOM 1426 C CA . PHE A 1 184 ? -12.508 16.728 -0.061 1.00 93.31 184 PHE A CA 1
ATOM 1427 C C . PHE A 1 184 ? -13.052 17.521 1.124 1.00 93.31 184 PHE A C 1
ATOM 1429 O O . PHE A 1 184 ? -13.515 16.924 2.096 1.00 93.31 184 PHE A O 1
ATOM 1436 N N . LEU A 1 185 ? -13.048 18.853 1.043 1.00 92.81 185 LEU A N 1
ATOM 1437 C CA . LEU A 1 185 ? -13.643 19.691 2.084 1.00 92.81 185 LEU A CA 1
ATOM 1438 C C . LEU A 1 185 ? -15.158 19.469 2.176 1.00 92.81 185 LEU A C 1
ATOM 1440 O O . LEU A 1 185 ? -15.691 19.360 3.279 1.00 92.81 185 LEU A O 1
ATOM 1444 N N . VAL A 1 186 ? -15.835 19.338 1.028 1.00 91.56 186 VAL A N 1
ATOM 1445 C CA . VAL A 1 186 ? -17.268 19.011 0.969 1.00 91.56 186 VAL A CA 1
ATOM 1446 C C . VAL A 1 186 ? -17.541 17.637 1.584 1.00 91.56 186 VAL A C 1
ATOM 1448 O O . VAL A 1 186 ? -18.359 17.543 2.497 1.00 91.56 186 VAL A O 1
ATOM 1451 N N . ALA A 1 187 ? -16.829 16.593 1.147 1.00 92.12 187 ALA A N 1
ATOM 1452 C CA . ALA A 1 187 ? -16.952 15.236 1.681 1.00 92.12 187 ALA A CA 1
ATOM 1453 C C . ALA A 1 187 ? -16.756 15.203 3.201 1.00 92.12 187 ALA A C 1
ATOM 1455 O O . ALA A 1 187 ? -17.591 14.667 3.925 1.00 92.12 187 ALA A O 1
ATOM 1456 N N . SER A 1 188 ? -15.687 15.840 3.687 1.00 92.00 188 SER A N 1
ATOM 1457 C CA . SER A 1 188 ? -15.355 15.890 5.114 1.00 92.00 188 SER A CA 1
ATOM 1458 C C . SER A 1 188 ? -16.450 16.581 5.928 1.00 92.00 188 SER A C 1
ATOM 1460 O O . SER A 1 188 ? -16.823 16.096 6.995 1.00 92.00 188 SER A O 1
ATOM 1462 N N . ALA A 1 189 ? -16.992 17.698 5.430 1.00 91.44 189 ALA A N 1
ATOM 1463 C CA . ALA A 1 189 ? -18.065 18.424 6.103 1.00 91.44 189 ALA A CA 1
ATOM 1464 C C . ALA A 1 189 ? -19.371 17.615 6.150 1.00 91.44 189 ALA A C 1
ATOM 1466 O O . ALA A 1 189 ? -20.009 17.549 7.203 1.00 91.44 189 ALA A O 1
ATOM 1467 N N . VAL A 1 190 ? -19.743 16.974 5.037 1.00 91.19 190 VAL A N 1
ATOM 1468 C CA . VAL A 1 190 ? -20.937 16.118 4.951 1.00 91.19 190 VAL A CA 1
ATOM 1469 C C . VAL A 1 190 ? -20.804 14.922 5.889 1.00 91.19 190 VAL A C 1
ATOM 1471 O O . VAL A 1 190 ? -21.664 14.730 6.748 1.00 91.19 190 VAL A O 1
ATOM 1474 N N . MET A 1 191 ? -19.694 14.181 5.809 1.00 93.25 191 MET A N 1
ATOM 1475 C CA . MET A 1 191 ? -19.468 13.014 6.662 1.00 93.25 191 MET A CA 1
ATOM 1476 C C . MET A 1 191 ? -19.460 13.382 8.144 1.00 93.25 191 MET A C 1
ATOM 1478 O O . MET A 1 191 ? -20.090 12.701 8.949 1.00 93.25 191 MET A O 1
ATOM 1482 N N . LEU A 1 192 ? -18.788 14.475 8.523 1.00 93.81 192 LEU A N 1
ATOM 1483 C CA . LEU A 1 192 ? -18.784 14.941 9.908 1.00 93.81 192 LEU A CA 1
ATOM 1484 C C . LEU A 1 192 ? -20.202 15.289 10.382 1.00 93.81 192 LEU A C 1
ATOM 1486 O O . LEU A 1 192 ? -20.594 14.907 11.486 1.00 93.81 192 LEU A O 1
ATOM 1490 N N . GLY A 1 193 ? -20.980 15.985 9.551 1.00 95.88 193 GLY A N 1
ATOM 1491 C CA . GLY A 1 193 ? -22.374 16.309 9.844 1.00 95.88 193 GLY A CA 1
ATOM 1492 C C . GLY A 1 193 ? -23.235 15.062 10.056 1.00 95.88 193 GLY A C 1
ATOM 1493 O O . GLY A 1 193 ? -24.013 15.010 11.012 1.00 95.88 193 GLY A O 1
ATOM 1494 N N . ASP A 1 194 ? -23.065 14.047 9.209 1.00 95.44 194 ASP A N 1
ATOM 1495 C CA . ASP A 1 194 ? -23.797 12.782 9.289 1.00 95.44 194 ASP A CA 1
ATOM 1496 C C . ASP A 1 194 ? -23.421 11.968 10.522 1.00 95.44 194 ASP A C 1
ATOM 1498 O O . ASP A 1 194 ? -24.309 11.573 11.283 1.00 95.44 194 ASP A O 1
ATOM 1502 N N . VAL A 1 195 ? -22.123 11.810 10.794 1.00 96.38 195 VAL A N 1
ATOM 1503 C CA . VAL A 1 195 ? -21.627 11.128 11.995 1.00 96.38 195 VAL A CA 1
ATOM 1504 C C . VAL A 1 195 ? -22.198 11.781 13.251 1.00 96.38 195 VAL A C 1
ATOM 1506 O O . VAL A 1 195 ? -22.779 11.096 14.093 1.00 96.38 195 VAL A O 1
ATOM 1509 N N . LEU A 1 196 ? -22.118 13.110 13.371 1.00 96.94 196 LEU A N 1
ATOM 1510 C CA . LEU A 1 196 ? -22.649 13.826 14.534 1.00 96.94 196 LEU A CA 1
ATOM 1511 C C . LEU A 1 196 ? -24.169 13.665 14.671 1.00 96.94 196 LEU A C 1
ATOM 1513 O O . LEU A 1 196 ? -24.682 13.518 15.785 1.00 96.94 196 LEU A O 1
ATOM 1517 N N . ARG A 1 197 ? -24.904 13.664 13.553 1.00 97.44 197 ARG A N 1
ATOM 1518 C CA . ARG A 1 197 ? -26.358 13.470 13.551 1.00 97.44 197 ARG A CA 1
ATOM 1519 C C . ARG A 1 197 ? -26.740 12.064 14.005 1.00 97.44 197 ARG A C 1
ATOM 1521 O O . ARG A 1 197 ? -27.637 11.934 14.841 1.00 97.44 197 ARG A O 1
ATOM 1528 N N . HIS A 1 198 ? -26.062 11.033 13.502 1.00 97.94 198 HIS A N 1
ATOM 1529 C CA . HIS A 1 198 ? -26.311 9.641 13.884 1.00 97.94 198 HIS A CA 1
ATOM 1530 C C . HIS A 1 198 ? -25.895 9.379 15.333 1.00 97.94 198 HIS A C 1
ATOM 1532 O O . HIS A 1 198 ? -26.697 8.855 16.103 1.00 97.94 198 HIS A O 1
ATOM 1538 N N . MET A 1 199 ? -24.725 9.861 15.767 1.00 97.56 199 MET A N 1
ATOM 1539 C CA . MET A 1 199 ? -24.309 9.794 17.173 1.00 97.56 199 MET A CA 1
ATOM 1540 C C . MET A 1 199 ? -25.335 10.452 18.103 1.00 97.56 199 MET A C 1
ATOM 1542 O O . MET A 1 199 ? -25.692 9.888 19.138 1.00 97.56 199 MET A O 1
ATOM 1546 N N . ARG A 1 200 ? -25.866 11.626 17.727 1.00 97.31 200 ARG A N 1
ATOM 1547 C CA . ARG A 1 200 ? -26.935 12.295 18.482 1.00 97.31 200 ARG A CA 1
ATOM 1548 C C . ARG A 1 200 ? -28.214 11.458 18.521 1.00 97.31 200 ARG A C 1
ATOM 1550 O O . ARG A 1 200 ? -28.893 11.459 19.546 1.00 97.31 200 ARG A O 1
ATOM 1557 N N . ALA A 1 201 ? -28.568 10.782 17.433 1.00 97.44 201 ALA A N 1
ATOM 1558 C CA . ALA A 1 201 ? -29.750 9.929 17.383 1.00 97.44 201 ALA A CA 1
ATOM 1559 C C . ALA A 1 201 ? -29.610 8.697 18.292 1.00 97.44 201 ALA A C 1
ATOM 1561 O O . ALA A 1 201 ? -30.519 8.445 19.084 1.00 97.44 201 ALA A O 1
ATOM 1562 N N . PHE A 1 202 ? -28.464 8.005 18.261 1.00 97.19 202 PHE A N 1
ATOM 1563 C CA . PHE A 1 202 ? -28.170 6.899 19.181 1.00 97.19 202 PHE A CA 1
ATOM 1564 C C . PHE A 1 202 ? -28.194 7.358 20.642 1.00 97.19 202 PHE A C 1
ATOM 1566 O O . PHE A 1 202 ? -28.897 6.773 21.463 1.00 97.19 202 PHE A O 1
ATOM 1573 N N . TYR A 1 203 ? -27.534 8.480 20.952 1.00 96.75 203 TYR A N 1
ATOM 1574 C CA . TYR A 1 203 ? -27.562 9.087 22.285 1.00 96.75 203 TYR A CA 1
ATOM 1575 C C . TYR A 1 203 ? -28.989 9.384 22.768 1.00 96.75 203 TYR A C 1
ATOM 1577 O O . TYR A 1 203 ? -29.350 9.022 23.886 1.00 96.75 203 TYR A O 1
ATOM 1585 N N . ARG A 1 204 ? -29.820 10.030 21.937 1.00 96.50 204 ARG A N 1
ATOM 1586 C CA . ARG A 1 204 ? -31.206 10.363 22.305 1.00 96.50 204 ARG A CA 1
ATOM 1587 C C . ARG A 1 204 ? -32.050 9.118 22.544 1.00 96.50 204 ARG A C 1
ATOM 1589 O O . ARG A 1 204 ? -32.882 9.139 23.445 1.00 96.50 204 ARG A O 1
ATOM 1596 N N . HIS A 1 205 ? -31.846 8.071 21.747 1.00 95.19 205 HIS A N 1
ATOM 1597 C CA . HIS A 1 205 ? -32.547 6.804 21.911 1.00 95.19 205 HIS A CA 1
ATOM 1598 C C . HIS A 1 205 ? -32.176 6.130 23.239 1.00 95.19 205 HIS A C 1
ATOM 1600 O O . HIS A 1 205 ? -33.058 5.825 24.037 1.00 95.19 205 HIS A O 1
ATOM 1606 N N . ASP A 1 206 ? -30.884 5.968 23.525 1.00 93.94 206 ASP A N 1
ATOM 1607 C CA . ASP A 1 206 ? -30.421 5.286 24.741 1.00 93.94 206 ASP A CA 1
ATOM 1608 C C . ASP A 1 206 ? -30.719 6.085 26.024 1.00 93.94 206 ASP A C 1
ATOM 1610 O O . ASP A 1 206 ? -30.980 5.497 27.072 1.00 93.94 206 ASP A O 1
ATOM 1614 N N . VAL A 1 207 ? -30.738 7.422 25.962 1.00 93.94 207 VAL A N 1
ATOM 1615 C CA . VAL A 1 207 ? -31.224 8.252 27.081 1.00 93.94 207 VAL A CA 1
ATOM 1616 C C . VAL A 1 207 ? -32.740 8.137 27.236 1.00 93.94 207 VAL A C 1
ATOM 1618 O O . VAL A 1 207 ? -33.230 7.982 28.351 1.00 93.94 207 VAL A O 1
ATOM 1621 N N . GLY A 1 208 ? -33.492 8.187 26.132 1.00 93.50 208 GLY A N 1
ATOM 1622 C CA . GLY A 1 208 ? -34.955 8.109 26.149 1.00 93.50 208 GLY A CA 1
ATOM 1623 C C . GLY A 1 208 ? -35.496 6.761 26.634 1.00 93.50 208 GLY A C 1
ATOM 1624 O O . GLY A 1 208 ? -36.551 6.719 27.255 1.00 93.50 208 GLY A O 1
ATOM 1625 N N . THR A 1 209 ? -34.759 5.674 26.402 1.00 92.06 209 THR A N 1
ATOM 1626 C CA . THR A 1 209 ? -35.085 4.321 26.888 1.00 92.06 209 THR A CA 1
ATOM 1627 C C . THR A 1 209 ? -34.574 4.044 28.305 1.00 92.06 209 THR A C 1
ATOM 1629 O O . THR A 1 209 ? -34.796 2.961 28.838 1.00 92.06 209 THR A O 1
ATOM 1632 N N . GLY A 1 210 ? -33.866 4.994 28.926 1.00 90.31 210 GLY A N 1
ATOM 1633 C CA . GLY A 1 210 ? -33.268 4.826 30.252 1.00 90.31 210 GLY A CA 1
ATOM 1634 C C . GLY A 1 210 ? -32.016 3.939 30.285 1.00 90.31 210 GLY A C 1
ATOM 1635 O O . GLY A 1 210 ? -31.448 3.733 31.356 1.00 90.31 210 GLY A O 1
ATOM 1636 N N . ARG A 1 211 ? -31.538 3.451 29.131 1.00 89.19 211 ARG A N 1
ATOM 1637 C CA . ARG A 1 211 ? -30.309 2.646 29.009 1.00 89.19 211 ARG A CA 1
ATOM 1638 C C . ARG A 1 211 ? -29.052 3.435 29.384 1.00 89.19 211 ARG A C 1
ATOM 1640 O O . ARG A 1 211 ? -28.071 2.849 29.840 1.00 89.19 211 ARG A O 1
ATOM 1647 N N . LEU A 1 212 ? -29.069 4.755 29.199 1.00 91.94 212 LEU A N 1
ATOM 1648 C CA . LEU A 1 212 ? -27.936 5.642 29.449 1.00 91.94 212 LEU A CA 1
ATOM 1649 C C . LEU A 1 212 ? -28.352 6.892 30.235 1.00 91.94 212 LEU A C 1
ATOM 1651 O O . LEU A 1 212 ? -29.287 7.601 29.882 1.00 91.94 212 LEU A O 1
ATOM 1655 N N . SER A 1 213 ? -27.586 7.226 31.272 1.00 92.69 213 SER A N 1
ATOM 1656 C CA . SER A 1 213 ? -27.739 8.487 32.002 1.00 92.69 213 SER A CA 1
ATOM 1657 C C . SER A 1 213 ? -26.968 9.614 31.304 1.00 92.69 213 SER A C 1
ATOM 1659 O O . SER A 1 213 ? -25.757 9.499 31.102 1.00 92.69 213 SER A O 1
ATOM 1661 N N . ALA A 1 214 ? -27.644 10.721 30.977 1.00 92.62 214 ALA A N 1
ATOM 1662 C CA . ALA A 1 214 ? -27.037 11.863 30.286 1.00 92.62 214 ALA A CA 1
ATOM 1663 C C . ALA A 1 214 ? -25.834 12.483 31.039 1.00 92.62 214 ALA A C 1
ATOM 1665 O O . ALA A 1 214 ? -24.787 12.659 30.412 1.00 92.62 214 ALA A O 1
ATOM 1666 N N . PRO A 1 215 ? -25.891 12.742 32.364 1.00 91.75 215 PRO A N 1
ATOM 1667 C CA . PRO A 1 215 ? -24.716 13.200 33.111 1.00 91.75 215 PRO A CA 1
ATOM 1668 C C . PRO A 1 215 ? -23.530 12.229 33.037 1.00 91.75 215 PRO A C 1
ATOM 1670 O O . PRO A 1 215 ? -22.398 12.651 32.800 1.00 91.75 215 PRO A O 1
ATOM 1673 N N . ARG A 1 216 ? -23.782 10.917 33.177 1.00 88.50 216 ARG A N 1
ATOM 1674 C CA . ARG A 1 216 ? -22.727 9.887 33.107 1.00 88.50 216 ARG A CA 1
ATOM 1675 C C . ARG A 1 216 ? -22.109 9.818 31.712 1.00 88.50 216 ARG A C 1
ATOM 1677 O O . ARG A 1 216 ? -20.894 9.678 31.594 1.00 88.50 216 ARG A O 1
ATOM 1684 N N . PHE A 1 217 ? -22.924 9.964 30.667 1.00 92.50 217 PHE A N 1
ATOM 1685 C CA . PHE A 1 217 ? -22.454 10.037 29.286 1.00 92.50 217 PHE A CA 1
ATOM 1686 C C . PHE A 1 217 ? -21.503 11.211 29.066 1.00 92.50 217 PHE A C 1
ATOM 1688 O O . PHE A 1 217 ? -20.413 11.007 28.535 1.00 92.50 217 PHE A O 1
ATOM 1695 N N . TRP A 1 218 ? -21.885 12.423 29.477 1.00 92.75 218 TRP A N 1
ATOM 1696 C CA . TRP A 1 218 ? -21.060 13.613 29.261 1.00 92.75 218 TRP A CA 1
ATOM 1697 C C . TRP A 1 218 ? -19.768 13.580 30.074 1.00 92.75 218 TRP A C 1
ATOM 1699 O O . TRP A 1 218 ? -18.713 13.893 29.526 1.00 92.75 218 TRP A O 1
ATOM 1709 N N . ALA A 1 219 ? -19.815 13.111 31.324 1.00 89.38 219 ALA A N 1
ATOM 1710 C CA . ALA A 1 219 ? -18.614 12.918 32.136 1.00 89.38 219 ALA A CA 1
ATOM 1711 C C . ALA A 1 219 ? -17.633 11.925 31.482 1.00 89.38 219 ALA A C 1
ATOM 1713 O O . ALA A 1 219 ? -16.451 12.232 31.317 1.00 89.38 219 ALA A O 1
ATOM 1714 N N . ALA A 1 220 ? -18.126 10.761 31.040 1.00 88.62 220 ALA A N 1
ATOM 1715 C CA . ALA A 1 220 ? -17.305 9.756 30.363 1.00 88.62 220 ALA A CA 1
ATOM 1716 C C . ALA A 1 220 ? -16.794 10.234 28.992 1.00 88.62 220 ALA A C 1
ATOM 1718 O O . ALA A 1 220 ? -15.661 9.935 28.618 1.00 88.62 220 ALA A O 1
ATOM 1719 N N . SER A 1 221 ? -17.606 10.992 28.251 1.00 90.94 221 SER A N 1
ATOM 1720 C CA . SER A 1 221 ? -17.237 11.529 26.937 1.00 90.94 221 SER A CA 1
ATOM 1721 C C . SER A 1 221 ? -16.169 12.612 27.049 1.00 90.94 221 SER A C 1
ATOM 1723 O O . SER A 1 221 ? -15.232 12.605 26.260 1.00 90.94 221 SER A O 1
ATOM 1725 N N . LEU A 1 222 ? -16.256 13.497 28.048 1.00 91.19 222 LEU A N 1
ATOM 1726 C CA . LEU A 1 222 ? -15.238 14.519 28.298 1.00 91.19 222 LEU A CA 1
ATOM 1727 C C . LEU A 1 222 ? -13.903 13.882 28.702 1.00 91.19 222 LEU A C 1
ATOM 1729 O O . LEU A 1 222 ? -12.867 14.200 28.119 1.00 91.19 222 LEU A O 1
ATOM 1733 N N . ALA A 1 223 ? -13.930 12.932 29.642 1.00 88.31 223 ALA A N 1
ATOM 1734 C CA . ALA A 1 223 ? -12.736 12.188 30.039 1.00 88.31 223 ALA A CA 1
ATOM 1735 C C . ALA A 1 223 ? -12.120 11.424 28.853 1.00 88.31 223 ALA A C 1
ATOM 1737 O O . ALA A 1 223 ? -10.907 11.464 28.642 1.00 88.31 223 ALA A O 1
ATOM 1738 N N . GLY A 1 224 ? -12.960 10.773 28.042 1.00 87.00 224 GLY A N 1
ATOM 1739 C CA . GLY A 1 224 ? -12.539 10.080 26.827 1.00 87.00 224 GLY A CA 1
ATOM 1740 C C . GLY A 1 224 ? -11.953 11.019 25.771 1.00 87.00 224 GLY A C 1
ATOM 1741 O O . GLY A 1 224 ? -10.936 10.685 25.171 1.00 87.00 224 GLY A O 1
ATOM 1742 N N . ALA A 1 225 ? -12.533 12.206 25.572 1.00 87.94 225 ALA A N 1
ATOM 1743 C CA . ALA A 1 225 ? -12.048 13.196 24.610 1.00 87.94 225 ALA A CA 1
ATOM 1744 C C . ALA A 1 225 ? -10.644 13.703 24.968 1.00 87.94 225 ALA A C 1
ATOM 1746 O O . ALA A 1 225 ? -9.779 13.768 24.096 1.00 87.94 225 ALA A O 1
ATOM 1747 N N . VAL A 1 226 ? -10.389 13.978 26.253 1.00 88.12 226 VAL A N 1
ATOM 1748 C CA . VAL A 1 226 ? -9.049 14.347 26.743 1.00 88.12 226 VAL A CA 1
ATOM 1749 C C . VAL A 1 226 ? -8.049 13.222 26.472 1.00 88.12 226 VAL A C 1
ATOM 1751 O O . VAL A 1 226 ? -6.972 13.463 25.929 1.00 88.12 226 VAL A O 1
ATOM 1754 N N . GLN A 1 227 ? -8.418 11.975 26.774 1.00 86.06 227 GLN A N 1
ATOM 1755 C CA . GLN A 1 227 ? -7.563 10.817 26.500 1.00 86.06 227 GLN A CA 1
ATOM 1756 C C . GLN A 1 227 ? -7.340 10.592 25.001 1.00 86.06 227 GLN A C 1
ATOM 1758 O O . GLN A 1 227 ? -6.291 10.081 24.617 1.00 86.06 227 GLN A O 1
ATOM 1763 N N . ALA A 1 228 ? -8.294 10.965 24.147 1.00 86.75 228 ALA A N 1
ATOM 1764 C CA . ALA A 1 228 ? -8.233 10.793 22.699 1.00 86.75 228 ALA A CA 1
ATOM 1765 C C . ALA A 1 228 ? -7.484 11.921 21.965 1.00 86.75 228 ALA A C 1
ATOM 1767 O O . ALA A 1 228 ? -7.275 11.797 20.761 1.00 86.75 228 ALA A O 1
ATOM 1768 N N . LEU A 1 229 ? -7.023 12.983 22.643 1.00 88.31 229 LEU A N 1
ATOM 1769 C CA . LEU A 1 229 ? -6.317 14.112 22.010 1.00 88.31 229 LEU A CA 1
ATOM 1770 C C . LEU A 1 229 ? -5.174 13.689 21.057 1.00 88.31 229 LEU A C 1
ATOM 1772 O O . LEU A 1 229 ? -5.148 14.189 19.933 1.00 88.31 229 LEU A O 1
ATOM 1776 N N . PRO A 1 230 ? -4.279 12.738 21.407 1.00 87.81 230 PRO A N 1
ATOM 1777 C CA . PRO A 1 230 ? -3.258 12.251 20.471 1.00 87.81 230 PRO A CA 1
ATOM 1778 C C . PRO A 1 230 ? -3.827 11.587 19.208 1.00 87.81 230 PRO A C 1
ATOM 1780 O O . PRO A 1 230 ? -3.234 11.683 18.131 1.00 87.81 230 PRO A O 1
ATOM 1783 N N . ASP A 1 231 ? -4.971 10.909 19.331 1.00 86.62 231 ASP A N 1
ATOM 1784 C CA . ASP A 1 231 ? -5.623 10.232 18.208 1.00 86.62 231 ASP A CA 1
ATOM 1785 C C . ASP A 1 231 ? -6.306 11.250 17.305 1.00 86.62 231 ASP A C 1
ATOM 1787 O O . ASP A 1 231 ? -6.084 11.224 16.101 1.00 86.62 231 ASP A O 1
ATOM 1791 N N . LEU A 1 232 ? -7.040 12.198 17.896 1.00 86.31 232 LEU A N 1
ATOM 1792 C CA . LEU A 1 232 ? -7.656 13.327 17.198 1.00 86.31 232 LEU A CA 1
ATOM 1793 C C . LEU A 1 232 ? -6.612 14.160 16.452 1.00 86.31 232 LEU A C 1
ATOM 1795 O O . LEU A 1 232 ? -6.809 14.481 15.281 1.00 86.31 232 LEU A O 1
ATOM 1799 N N . TRP A 1 233 ? -5.477 14.458 17.089 1.00 84.19 233 TRP A N 1
ATOM 1800 C CA . TRP A 1 233 ? -4.355 15.123 16.432 1.00 84.19 233 TRP A CA 1
ATOM 1801 C C . TRP A 1 233 ? -3.868 14.325 15.225 1.00 84.19 233 TRP A C 1
ATOM 1803 O O . TRP A 1 233 ? -3.748 14.857 14.125 1.00 84.19 233 TRP A O 1
ATOM 1813 N N . SER A 1 234 ? -3.641 13.026 15.405 1.00 80.50 234 SER A N 1
ATOM 1814 C CA . SER A 1 234 ? -3.124 12.181 14.333 1.00 80.50 234 SER A CA 1
ATOM 1815 C C . SER A 1 234 ? -4.120 12.002 13.177 1.00 80.50 234 SER A C 1
ATOM 1817 O O . SER A 1 234 ? -3.698 11.976 12.022 1.00 80.50 234 SER A O 1
ATOM 1819 N N . THR A 1 235 ? -5.425 11.921 13.457 1.00 84.12 235 THR A N 1
ATOM 1820 C CA . THR A 1 235 ? -6.491 11.954 12.440 1.00 84.12 235 THR A CA 1
ATOM 1821 C C . THR A 1 235 ? -6.489 13.291 11.704 1.00 84.12 235 THR A C 1
ATOM 1823 O O . THR A 1 235 ? -6.544 13.315 10.480 1.00 84.12 235 THR A O 1
ATOM 1826 N N . THR A 1 236 ? -6.339 14.403 12.430 1.00 83.56 236 THR A N 1
ATOM 1827 C CA . THR A 1 236 ? -6.315 15.759 11.857 1.00 83.56 236 THR A CA 1
ATOM 1828 C C . THR A 1 236 ? -5.112 15.957 10.937 1.00 83.56 236 THR A C 1
ATOM 1830 O O . THR A 1 236 ? -5.259 16.476 9.835 1.00 83.56 236 THR A O 1
ATOM 1833 N N . VAL A 1 237 ? -3.926 15.495 11.343 1.00 80.56 237 VAL A N 1
ATOM 1834 C CA . VAL A 1 237 ? -2.716 15.507 10.505 1.00 80.56 237 VAL A CA 1
ATOM 1835 C C . VAL A 1 237 ? -2.897 14.623 9.266 1.00 80.56 237 VAL A C 1
ATOM 1837 O O . VAL A 1 237 ? -2.528 15.033 8.167 1.00 80.56 237 VAL A O 1
ATOM 1840 N N . GLY A 1 238 ? -3.497 13.436 9.415 1.00 77.75 238 GLY A N 1
ATOM 1841 C CA . GLY A 1 238 ? -3.818 12.547 8.294 1.00 77.75 238 GLY A CA 1
ATOM 1842 C C . GLY A 1 238 ? -4.800 13.173 7.299 1.00 77.75 238 GLY A C 1
ATOM 1843 O O . GLY A 1 238 ? -4.553 13.155 6.093 1.00 77.75 238 GLY A O 1
ATOM 1844 N N . TRP A 1 239 ? -5.857 13.824 7.782 1.00 80.81 239 TRP A N 1
ATOM 1845 C CA . TRP A 1 239 ? -6.793 14.582 6.947 1.00 80.81 239 TRP A CA 1
ATOM 1846 C C . TRP A 1 239 ? -6.116 15.768 6.258 1.00 80.81 239 TRP A C 1
ATOM 1848 O O . TRP A 1 239 ? -6.239 15.931 5.046 1.00 80.81 239 TRP A O 1
ATOM 1858 N N . ALA A 1 240 ? -5.325 16.554 6.993 1.00 80.56 240 ALA A N 1
ATOM 1859 C CA . ALA A 1 240 ? -4.593 17.692 6.443 1.00 80.56 240 ALA A CA 1
ATOM 1860 C C . ALA A 1 240 ? -3.555 17.272 5.389 1.00 80.56 240 ALA A C 1
ATOM 1862 O O . ALA A 1 240 ? -3.268 18.042 4.474 1.00 80.56 240 ALA A O 1
ATOM 1863 N N . SER A 1 241 ? -3.031 16.042 5.456 1.00 81.19 241 SER A N 1
ATOM 1864 C CA . SER A 1 241 ? -2.110 15.521 4.439 1.00 81.19 241 SER A CA 1
ATOM 1865 C C . SER A 1 241 ? -2.741 15.446 3.044 1.00 81.19 241 SER A C 1
ATOM 1867 O O . SER A 1 241 ? -2.035 15.616 2.048 1.00 81.19 241 SER A O 1
ATOM 1869 N N . TYR A 1 242 ? -4.070 15.300 2.953 1.00 82.19 242 TYR A N 1
ATOM 1870 C CA . TYR A 1 242 ? -4.781 15.344 1.676 1.00 82.19 242 TYR A CA 1
ATOM 1871 C C . TYR A 1 242 ? -4.698 16.724 1.019 1.00 82.19 242 TYR A C 1
ATOM 1873 O O . TYR A 1 242 ? -4.743 16.826 -0.204 1.00 82.19 242 TYR A O 1
ATOM 1881 N N . LEU A 1 243 ? -4.522 17.788 1.805 1.00 82.88 243 LEU A N 1
ATOM 1882 C CA . LEU A 1 243 ? -4.405 19.164 1.323 1.00 82.88 243 LEU A CA 1
ATOM 1883 C C . LEU A 1 243 ? -3.007 19.490 0.791 1.00 82.88 243 LEU A C 1
ATOM 1885 O O . LEU A 1 243 ? -2.776 20.610 0.360 1.00 82.88 243 LEU A O 1
ATOM 1889 N N . LEU A 1 244 ? -2.049 18.564 0.829 1.00 78.81 244 LEU A N 1
ATOM 1890 C CA . LEU A 1 244 ? -0.720 18.830 0.290 1.00 78.81 244 LEU A CA 1
ATOM 1891 C C . LEU A 1 244 ? -0.724 18.688 -1.242 1.00 78.81 244 LEU A C 1
ATOM 1893 O O . LEU A 1 244 ? -1.313 17.736 -1.770 1.00 78.81 244 LEU A O 1
ATOM 1897 N N . PRO A 1 245 ? -0.053 19.595 -1.983 1.00 66.56 245 PRO A N 1
ATOM 1898 C CA . PRO A 1 245 ? 0.175 19.419 -3.408 1.00 66.56 245 PRO A CA 1
ATOM 1899 C C . PRO A 1 245 ? 0.909 18.105 -3.632 1.00 66.56 245 PRO A C 1
ATOM 1901 O O . PRO A 1 245 ? 1.981 17.866 -3.066 1.00 66.56 245 PRO A O 1
ATOM 1904 N N . ARG A 1 246 ? 0.350 17.244 -4.480 1.00 60.84 246 ARG A N 1
ATOM 1905 C CA . ARG A 1 246 ? 1.066 16.054 -4.916 1.00 60.84 246 ARG A CA 1
ATOM 1906 C C . ARG A 1 246 ? 2.258 16.515 -5.740 1.00 60.84 246 ARG A C 1
ATOM 1908 O O . ARG A 1 246 ? 2.095 16.951 -6.876 1.00 60.84 246 ARG A O 1
ATOM 1915 N N . ARG A 1 247 ? 3.471 16.394 -5.189 1.00 42.16 247 ARG A N 1
ATOM 1916 C CA . ARG A 1 247 ? 4.647 16.233 -6.051 1.00 42.16 247 ARG A CA 1
ATOM 1917 C C . ARG A 1 247 ? 4.321 15.047 -6.947 1.00 42.16 247 ARG A C 1
ATOM 1919 O O . ARG A 1 247 ? 3.907 14.011 -6.433 1.00 42.16 247 ARG A O 1
ATOM 1926 N N . SER A 1 248 ? 4.419 15.233 -8.255 1.00 35.62 248 SER A N 1
ATOM 1927 C CA . SER A 1 248 ? 4.186 14.204 -9.263 1.00 35.62 248 SER A CA 1
ATOM 1928 C C . SER A 1 248 ? 5.078 12.992 -8.983 1.00 35.62 248 SER A C 1
ATOM 1930 O O . SER A 1 248 ? 6.210 12.883 -9.440 1.00 35.62 248 SER A O 1
ATOM 1932 N N . SER A 1 249 ? 4.575 12.074 -8.168 1.00 33.38 249 SER A N 1
ATOM 1933 C CA . SER A 1 249 ? 5.190 10.786 -7.901 1.00 33.38 249 SER A CA 1
ATOM 1934 C C . SER A 1 249 ? 4.083 9.744 -7.876 1.00 33.38 249 SER A C 1
ATOM 1936 O O . SER A 1 249 ? 3.586 9.356 -6.819 1.00 33.38 249 SER A O 1
ATOM 1938 N N . MET A 1 250 ? 3.716 9.278 -9.065 1.00 34.25 250 MET A N 1
ATOM 1939 C CA . MET A 1 250 ? 2.906 8.081 -9.323 1.00 34.25 250 MET A CA 1
ATOM 1940 C C . MET A 1 250 ? 3.564 6.779 -8.797 1.00 34.25 250 MET A C 1
ATOM 1942 O O . MET A 1 250 ? 3.503 5.753 -9.456 1.00 34.25 250 MET A O 1
ATOM 1946 N N . LYS A 1 251 ? 4.305 6.801 -7.678 1.00 35.09 251 LYS A N 1
ATOM 1947 C CA . LYS A 1 251 ? 5.106 5.647 -7.221 1.00 35.09 251 LYS A CA 1
ATOM 1948 C C . LYS A 1 251 ? 5.159 5.399 -5.713 1.00 35.09 251 LYS A C 1
ATOM 1950 O O . LYS A 1 251 ? 5.752 4.409 -5.316 1.00 35.09 251 LYS A O 1
ATOM 1955 N N . ALA A 1 252 ? 4.589 6.254 -4.862 1.00 35.03 252 ALA A N 1
ATOM 1956 C CA . ALA A 1 252 ? 4.812 6.139 -3.413 1.00 35.03 252 ALA A CA 1
ATOM 1957 C C . ALA A 1 252 ? 3.614 5.623 -2.590 1.00 35.03 252 ALA A C 1
ATOM 1959 O O . ALA A 1 252 ? 3.800 5.327 -1.415 1.00 35.03 252 ALA A O 1
ATOM 1960 N N . ALA A 1 253 ? 2.407 5.509 -3.159 1.00 37.62 253 ALA A N 1
ATOM 1961 C CA . ALA A 1 253 ? 1.201 5.151 -2.394 1.00 37.62 253 ALA A CA 1
ATOM 1962 C C . ALA A 1 253 ? 0.755 3.680 -2.536 1.00 37.62 253 ALA A C 1
ATOM 1964 O O . ALA A 1 253 ? -0.057 3.230 -1.739 1.00 37.62 253 ALA A O 1
ATOM 1965 N N . ALA A 1 254 ? 1.330 2.920 -3.474 1.00 42.56 254 ALA A N 1
ATOM 1966 C CA . ALA A 1 254 ? 1.017 1.506 -3.718 1.00 42.56 254 ALA A CA 1
ATOM 1967 C C . ALA A 1 254 ? 2.025 0.525 -3.084 1.00 42.56 254 ALA A C 1
ATOM 1969 O O . ALA A 1 254 ? 2.122 -0.631 -3.494 1.00 42.56 254 ALA A O 1
ATOM 1970 N N . ALA A 1 255 ? 2.821 0.952 -2.099 1.00 47.84 255 ALA A N 1
ATOM 1971 C CA . ALA A 1 255 ? 3.753 0.037 -1.452 1.00 47.84 255 ALA A CA 1
ATOM 1972 C C . ALA A 1 255 ? 2.972 -0.919 -0.536 1.00 47.84 255 ALA A C 1
ATOM 1974 O O . ALA A 1 255 ? 2.802 -0.662 0.657 1.00 47.84 255 ALA A O 1
ATOM 1975 N N . THR A 1 256 ? 2.514 -2.043 -1.100 1.00 55.78 256 THR A N 1
ATOM 1976 C CA . THR A 1 256 ? 2.209 -3.248 -0.320 1.00 55.78 256 THR A CA 1
ATOM 1977 C C . THR A 1 256 ? 3.363 -3.416 0.665 1.00 55.78 256 THR A C 1
ATOM 1979 O O . THR A 1 256 ? 4.507 -3.377 0.212 1.00 55.78 256 THR A O 1
ATOM 1982 N N . PRO A 1 257 ? 3.127 -3.533 1.987 1.00 73.81 257 PRO A N 1
ATOM 1983 C CA . PRO A 1 257 ? 4.226 -3.657 2.940 1.00 73.81 257 PRO A CA 1
ATOM 1984 C C . PRO A 1 257 ? 5.150 -4.771 2.450 1.00 73.81 257 PRO A C 1
ATOM 1986 O O . PRO A 1 257 ? 4.655 -5.822 2.083 1.00 73.81 257 PRO A O 1
ATOM 1989 N N . ILE A 1 258 ? 6.458 -4.540 2.351 1.00 88.38 258 ILE A N 1
ATOM 1990 C CA . ILE A 1 258 ? 7.398 -5.520 1.786 1.00 88.38 258 ILE A CA 1
ATOM 1991 C C . ILE A 1 258 ? 8.229 -6.075 2.927 1.00 88.38 258 ILE A C 1
ATOM 1993 O O . ILE A 1 258 ? 8.884 -5.322 3.646 1.00 88.38 258 ILE A O 1
ATOM 1997 N N . THR A 1 259 ? 8.227 -7.395 3.098 1.00 92.88 259 THR A N 1
ATOM 1998 C CA . THR A 1 259 ? 9.154 -8.048 4.028 1.00 92.88 259 THR A CA 1
ATOM 1999 C C . THR A 1 259 ? 10.351 -8.574 3.264 1.00 92.88 259 THR A C 1
ATOM 2001 O O . THR A 1 259 ? 10.204 -9.397 2.362 1.00 92.88 259 THR A O 1
ATOM 2004 N N . VAL A 1 260 ? 11.537 -8.108 3.650 1.00 94.75 260 VAL A N 1
ATOM 2005 C CA . VAL A 1 260 ? 12.810 -8.593 3.119 1.00 94.75 260 VAL A CA 1
ATOM 2006 C C . VAL A 1 260 ? 13.464 -9.508 4.136 1.00 94.75 260 VAL A C 1
ATOM 2008 O O . VAL A 1 260 ? 13.561 -9.159 5.312 1.00 94.75 260 VAL A O 1
ATOM 2011 N N . ARG A 1 261 ? 13.913 -10.675 3.680 1.00 94.50 261 ARG A N 1
ATOM 2012 C CA . ARG A 1 261 ? 14.635 -11.650 4.502 1.00 94.50 261 ARG A CA 1
ATOM 2013 C C . ARG A 1 261 ? 15.516 -12.554 3.648 1.00 94.50 261 ARG A C 1
ATOM 2015 O O . ARG A 1 261 ? 15.371 -12.601 2.428 1.00 94.50 261 ARG A O 1
ATOM 2022 N N . GLU A 1 262 ? 16.381 -13.307 4.312 1.00 96.38 262 GLU A N 1
ATOM 2023 C CA . GLU A 1 262 ? 17.104 -14.422 3.701 1.00 96.38 262 GLU A CA 1
ATOM 2024 C C . GLU A 1 262 ? 16.129 -15.484 3.165 1.00 96.38 262 GLU A C 1
ATOM 2026 O O . GLU A 1 262 ? 15.059 -15.743 3.743 1.00 96.38 262 GLU A O 1
ATOM 2031 N N . LEU A 1 263 ? 16.497 -16.061 2.022 1.00 96.81 263 LEU A N 1
ATOM 2032 C CA . LEU A 1 263 ? 15.727 -17.091 1.334 1.00 96.81 263 LEU A CA 1
ATOM 2033 C C . LEU A 1 263 ? 15.862 -18.442 2.033 1.00 96.81 263 LEU A C 1
ATOM 2035 O O . LEU A 1 263 ? 16.914 -18.802 2.557 1.00 96.81 263 LEU A O 1
ATOM 2039 N N . ARG A 1 264 ? 14.775 -19.208 2.009 1.00 94.75 264 ARG A N 1
ATOM 2040 C CA . ARG A 1 264 ? 14.680 -20.554 2.572 1.00 94.75 264 ARG A CA 1
ATOM 2041 C C . ARG A 1 264 ? 14.314 -21.540 1.464 1.00 94.75 264 ARG A C 1
ATOM 2043 O O . ARG A 1 264 ? 13.599 -21.160 0.538 1.00 94.75 264 ARG A O 1
ATOM 2050 N N . PRO A 1 265 ? 14.689 -22.827 1.579 1.00 95.38 265 PRO A N 1
ATOM 2051 C CA . PRO A 1 265 ? 14.273 -23.850 0.616 1.00 95.38 265 PRO A CA 1
ATOM 2052 C C . PRO A 1 265 ? 12.751 -23.927 0.401 1.00 95.38 265 PRO A C 1
ATOM 2054 O O . PRO A 1 265 ? 12.294 -24.232 -0.695 1.00 95.38 265 PRO A O 1
ATOM 2057 N N . THR A 1 266 ? 11.956 -23.591 1.421 1.00 95.50 266 THR A N 1
ATOM 2058 C CA . THR A 1 266 ? 10.486 -23.525 1.338 1.00 95.50 266 THR A CA 1
ATOM 2059 C C . THR A 1 266 ? 9.965 -22.434 0.399 1.00 95.50 266 THR A C 1
ATOM 2061 O O . THR A 1 266 ? 8.805 -22.484 0.008 1.00 95.50 266 THR A O 1
ATOM 2064 N N . ASP A 1 267 ? 10.794 -21.455 0.024 1.00 96.44 267 ASP A N 1
ATOM 2065 C CA . ASP A 1 267 ? 10.400 -20.331 -0.833 1.00 96.44 267 ASP A CA 1
ATOM 2066 C C . ASP A 1 267 ? 10.460 -20.673 -2.331 1.00 96.44 267 ASP A C 1
ATOM 2068 O O . ASP A 1 267 ? 9.994 -19.889 -3.158 1.00 96.44 267 ASP A O 1
ATOM 2072 N N . ILE A 1 268 ? 11.016 -21.834 -2.700 1.00 97.31 268 ILE A N 1
ATOM 2073 C CA . ILE A 1 268 ? 11.229 -22.239 -4.097 1.00 97.31 268 ILE A CA 1
ATOM 2074 C C . ILE A 1 268 ? 9.970 -22.128 -4.965 1.00 97.31 268 ILE A C 1
ATOM 2076 O O . ILE A 1 268 ? 10.088 -21.558 -6.046 1.00 97.31 268 ILE A O 1
ATOM 2080 N N . PRO A 1 269 ? 8.767 -22.567 -4.542 1.00 96.75 269 PRO A N 1
ATOM 2081 C CA . PRO A 1 269 ? 7.571 -22.409 -5.369 1.00 96.75 269 PRO A CA 1
ATOM 2082 C C . PRO A 1 269 ? 7.275 -20.945 -5.728 1.00 96.75 269 PRO A C 1
ATOM 2084 O O . PRO A 1 269 ? 6.990 -20.630 -6.883 1.00 96.75 269 PRO A O 1
ATOM 2087 N N . ALA A 1 270 ? 7.407 -20.032 -4.761 1.00 94.81 270 ALA A N 1
ATOM 2088 C CA . ALA A 1 270 ? 7.193 -18.603 -4.983 1.00 94.81 270 ALA A CA 1
ATOM 2089 C C . ALA A 1 270 ? 8.288 -17.995 -5.874 1.00 94.81 270 ALA A C 1
ATOM 2091 O O . ALA A 1 270 ? 8.002 -17.143 -6.715 1.00 94.81 270 ALA A O 1
ATOM 2092 N N . LEU A 1 271 ? 9.533 -18.450 -5.719 1.00 96.69 271 LEU A N 1
ATOM 2093 C CA . LEU A 1 271 ? 10.656 -18.011 -6.544 1.00 96.69 271 LEU A CA 1
ATOM 2094 C C . LEU A 1 271 ? 10.558 -18.521 -7.981 1.00 96.69 271 LEU A C 1
ATOM 2096 O O . LEU A 1 271 ? 10.859 -17.760 -8.888 1.00 96.69 271 LEU A O 1
ATOM 2100 N N . MET A 1 272 ? 10.090 -19.750 -8.209 1.00 96.94 272 MET A N 1
ATOM 2101 C CA . MET A 1 272 ? 9.867 -20.265 -9.563 1.00 96.94 272 MET A CA 1
ATOM 2102 C C . MET A 1 272 ? 8.795 -19.458 -10.295 1.00 96.94 272 MET A C 1
ATOM 2104 O O . MET A 1 272 ? 8.970 -19.122 -11.462 1.00 96.94 272 MET A O 1
ATOM 2108 N N . ALA A 1 273 ? 7.711 -19.086 -9.607 1.00 93.00 273 ALA A N 1
ATOM 2109 C CA . ALA A 1 273 ? 6.699 -18.202 -10.181 1.00 93.00 273 ALA A CA 1
ATOM 2110 C C . ALA A 1 273 ? 7.279 -16.824 -10.554 1.00 93.00 273 ALA A C 1
ATOM 2112 O O . ALA A 1 273 ? 6.947 -16.282 -11.605 1.00 93.00 273 ALA A O 1
ATOM 2113 N N . LEU A 1 274 ? 8.167 -16.274 -9.717 1.00 93.88 274 LEU A N 1
ATOM 2114 C CA . LEU A 1 274 ? 8.877 -15.026 -10.003 1.00 93.88 274 LEU A CA 1
ATOM 2115 C C . LEU A 1 274 ? 9.851 -15.170 -11.186 1.00 93.88 274 LEU A C 1
ATOM 2117 O O . LEU A 1 274 ? 9.861 -14.315 -12.065 1.00 93.88 274 LEU A O 1
ATOM 2121 N N . GLU A 1 275 ? 10.650 -16.239 -11.232 1.00 91.88 275 GLU A N 1
ATOM 2122 C CA . GLU A 1 275 ? 11.615 -16.492 -12.310 1.00 91.88 275 GLU A CA 1
ATOM 2123 C C . GLU A 1 275 ? 10.918 -16.598 -13.669 1.00 91.88 275 GLU A C 1
ATOM 2125 O O . GLU A 1 275 ? 11.316 -15.909 -14.605 1.00 91.88 275 GLU A O 1
ATOM 2130 N N . HIS A 1 276 ? 9.826 -17.364 -13.761 1.00 91.62 276 HIS A N 1
ATOM 2131 C CA . HIS A 1 276 ? 9.044 -17.482 -14.996 1.00 91.62 276 HIS A CA 1
ATOM 2132 C C . HIS A 1 276 ? 8.361 -16.173 -15.415 1.00 91.62 276 HIS A C 1
ATOM 2134 O O . HIS A 1 276 ? 8.077 -15.980 -16.593 1.00 91.62 276 HIS A O 1
ATOM 2140 N N . ALA A 1 277 ? 8.083 -15.268 -14.471 1.00 86.38 277 ALA A N 1
ATOM 2141 C CA . ALA A 1 277 ? 7.538 -13.950 -14.785 1.00 86.38 277 ALA A CA 1
ATOM 2142 C C . ALA A 1 277 ? 8.611 -12.974 -15.302 1.00 86.38 277 ALA A C 1
ATOM 2144 O O . ALA A 1 277 ? 8.287 -12.045 -16.040 1.00 86.38 277 ALA A O 1
ATOM 2145 N N . CYS A 1 278 ? 9.876 -13.154 -14.907 1.00 78.12 278 CYS A N 1
ATOM 2146 C CA . CYS A 1 278 ? 10.972 -12.243 -15.245 1.00 78.12 278 CYS A CA 1
ATOM 2147 C C . CYS A 1 278 ? 11.805 -12.688 -16.454 1.00 78.12 278 CYS A C 1
ATOM 2149 O O . CYS A 1 278 ? 12.400 -11.835 -17.117 1.00 78.12 278 CYS A O 1
ATOM 2151 N N . TRP A 1 279 ? 11.880 -13.991 -16.727 1.00 83.00 279 TRP A N 1
ATOM 2152 C CA . TRP A 1 279 ? 12.836 -14.569 -17.670 1.00 83.00 279 TRP A CA 1
ATOM 2153 C C . TRP A 1 279 ? 12.171 -15.540 -18.645 1.00 83.00 279 TRP A C 1
ATOM 2155 O O . TRP A 1 279 ? 11.175 -16.188 -18.333 1.00 83.00 279 TRP A O 1
ATOM 2165 N N . THR A 1 280 ? 12.753 -15.657 -19.840 1.00 81.50 280 THR A N 1
ATOM 2166 C CA . THR A 1 280 ? 12.371 -16.695 -20.814 1.00 81.50 280 THR A CA 1
ATOM 2167 C C . THR A 1 280 ? 12.763 -18.090 -20.306 1.00 81.50 280 THR A C 1
ATOM 2169 O O . THR A 1 280 ? 13.664 -18.182 -19.467 1.00 81.50 280 THR A O 1
ATOM 2172 N N . PRO A 1 281 ? 12.144 -19.183 -20.793 1.00 81.69 281 PRO A N 1
ATOM 2173 C CA . PRO A 1 281 ? 12.473 -20.543 -20.354 1.00 81.69 281 PRO A CA 1
ATOM 2174 C C . PRO A 1 281 ? 13.963 -20.895 -20.462 1.00 81.69 281 PRO A C 1
ATOM 2176 O O . PRO A 1 281 ? 14.489 -21.604 -19.609 1.00 81.69 281 PRO A O 1
ATOM 2179 N N . GLU A 1 282 ? 14.661 -20.363 -21.468 1.00 81.25 282 GLU A N 1
ATOM 2180 C CA . GLU A 1 282 ? 16.094 -20.590 -21.683 1.00 81.25 282 GLU A CA 1
ATOM 2181 C C . GLU A 1 282 ? 16.981 -19.801 -20.704 1.00 81.25 282 GLU A C 1
ATOM 2183 O O . GLU A 1 282 ? 18.144 -20.147 -20.496 1.00 81.25 282 GLU A O 1
ATOM 2188 N N . GLN A 1 283 ? 16.452 -18.722 -20.122 1.00 81.69 283 GLN A N 1
ATOM 2189 C CA . GLN A 1 283 ? 17.169 -17.809 -19.226 1.00 81.69 283 GLN A CA 1
ATOM 2190 C C . GLN A 1 283 ? 16.832 -18.034 -17.748 1.00 81.69 283 GLN A C 1
ATOM 2192 O O . GLN A 1 283 ? 17.652 -17.721 -16.883 1.00 81.69 283 GLN A O 1
ATOM 2197 N N . ALA A 1 284 ? 15.629 -18.532 -17.460 1.00 86.12 284 ALA A N 1
ATOM 2198 C CA . ALA A 1 284 ? 15.128 -18.739 -16.111 1.00 86.12 284 ALA A CA 1
ATOM 2199 C C . ALA A 1 284 ? 15.956 -19.796 -15.369 1.00 86.12 284 ALA A C 1
ATOM 2201 O O . ALA A 1 284 ? 16.255 -20.873 -15.893 1.00 86.12 284 ALA A O 1
ATOM 2202 N N . ALA A 1 285 ? 16.304 -19.500 -14.116 1.00 89.88 285 ALA A N 1
ATOM 2203 C CA . ALA A 1 285 ? 16.975 -20.472 -13.264 1.00 89.88 285 ALA A CA 1
ATOM 2204 C C . ALA A 1 285 ? 16.021 -21.615 -12.889 1.00 89.88 285 ALA A C 1
ATOM 2206 O O . ALA A 1 285 ? 14.847 -21.387 -12.597 1.00 89.88 285 ALA A O 1
ATOM 2207 N N . GLN A 1 286 ? 16.539 -22.841 -12.828 1.00 93.19 286 GLN A N 1
ATOM 2208 C CA . GLN A 1 286 ? 15.761 -23.987 -12.368 1.00 93.19 286 GLN A CA 1
ATOM 2209 C C . GLN A 1 286 ? 15.725 -24.041 -10.837 1.00 93.19 286 GLN A C 1
ATOM 2211 O O . GLN A 1 286 ? 16.605 -23.518 -10.147 1.00 93.19 286 GLN A O 1
ATOM 2216 N N . ALA A 1 287 ? 14.738 -24.749 -10.281 1.00 94.25 287 ALA A N 1
ATOM 2217 C CA . ALA A 1 287 ? 14.606 -24.927 -8.834 1.00 94.25 287 ALA A CA 1
ATOM 2218 C C . ALA A 1 287 ? 15.888 -25.493 -8.191 1.00 94.25 287 ALA A C 1
ATOM 2220 O O . ALA A 1 287 ? 16.288 -25.064 -7.106 1.00 94.25 287 ALA A O 1
ATOM 2221 N N . SER A 1 288 ? 16.569 -26.416 -8.879 1.00 94.69 288 SER A N 1
ATOM 2222 C CA . SER A 1 288 ? 17.854 -26.980 -8.453 1.00 94.69 288 SER A CA 1
ATOM 2223 C C . SER A 1 288 ? 18.957 -25.928 -8.352 1.00 94.69 288 SER A C 1
ATOM 2225 O O . SER A 1 288 ? 19.729 -25.961 -7.392 1.00 94.69 288 SER A O 1
ATOM 2227 N N . ASP A 1 289 ? 19.004 -24.982 -9.292 1.00 91.31 289 ASP A N 1
ATOM 2228 C CA . ASP A 1 289 ? 20.006 -23.915 -9.321 1.00 91.31 289 ASP A CA 1
ATOM 2229 C C . ASP A 1 289 ? 19.791 -22.948 -8.159 1.00 91.31 289 ASP A C 1
ATOM 2231 O O . ASP A 1 289 ? 20.734 -22.584 -7.459 1.00 91.31 289 ASP A O 1
ATOM 2235 N N . LEU A 1 290 ? 18.537 -22.553 -7.918 1.00 94.81 290 LEU A N 1
ATOM 2236 C CA . LEU A 1 290 ? 18.182 -21.678 -6.801 1.00 94.81 290 LEU A CA 1
ATOM 2237 C C . LEU A 1 290 ? 18.522 -22.334 -5.455 1.00 94.81 290 LEU A C 1
ATOM 2239 O O . LEU A 1 290 ? 19.129 -21.697 -4.594 1.00 94.81 290 LEU A O 1
ATOM 2243 N N . LEU A 1 291 ? 18.200 -23.622 -5.295 1.00 95.62 291 LEU A N 1
ATOM 2244 C CA . LEU A 1 291 ? 18.540 -24.395 -4.098 1.00 95.62 291 LEU A CA 1
ATOM 2245 C C . LEU A 1 291 ? 20.049 -24.549 -3.899 1.00 95.62 291 LEU A C 1
ATOM 2247 O O . LEU A 1 291 ? 20.514 -24.557 -2.762 1.00 95.62 291 LEU A O 1
ATOM 2251 N N . ASP A 1 292 ? 20.821 -24.737 -4.968 1.00 92.50 292 ASP A N 1
ATOM 2252 C CA . ASP A 1 292 ? 22.283 -24.813 -4.886 1.00 92.50 292 ASP A CA 1
ATOM 2253 C C . ASP A 1 292 ? 22.889 -23.470 -4.445 1.00 92.50 292 ASP A C 1
ATOM 2255 O O . ASP A 1 292 ? 23.710 -23.442 -3.526 1.00 92.50 292 ASP A O 1
ATOM 2259 N N . ARG A 1 293 ? 22.405 -22.346 -4.991 1.00 92.62 293 ARG A N 1
ATOM 2260 C CA . ARG A 1 293 ? 22.836 -20.997 -4.577 1.00 92.62 293 ARG A CA 1
ATOM 2261 C C . ARG A 1 293 ? 22.572 -20.748 -3.089 1.00 92.62 293 ARG A C 1
ATOM 2263 O O . ARG A 1 293 ? 23.482 -20.326 -2.378 1.00 92.62 293 ARG A O 1
ATOM 2270 N N . MET A 1 294 ? 21.366 -21.077 -2.611 1.00 93.94 294 MET A N 1
ATOM 2271 C CA . MET A 1 294 ? 21.004 -20.949 -1.191 1.00 93.94 294 MET A CA 1
ATOM 2272 C C . MET A 1 294 ? 21.858 -21.838 -0.289 1.00 93.94 294 MET A C 1
ATOM 2274 O O . MET A 1 294 ? 22.215 -21.426 0.807 1.00 93.94 294 MET A O 1
ATOM 2278 N N . ARG A 1 295 ? 22.195 -23.054 -0.737 1.00 91.75 295 ARG A N 1
ATOM 2279 C CA . ARG A 1 295 ? 23.034 -23.979 0.037 1.00 91.75 295 ARG A CA 1
ATOM 2280 C C . ARG A 1 295 ? 24.474 -23.492 0.168 1.00 91.75 295 ARG A C 1
ATOM 2282 O O . ARG A 1 295 ? 25.078 -23.702 1.214 1.00 91.75 295 ARG A O 1
ATOM 2289 N N . ARG A 1 296 ? 25.031 -22.867 -0.873 1.00 88.62 296 ARG A N 1
ATOM 2290 C CA . ARG A 1 296 ? 26.426 -22.397 -0.869 1.00 88.62 296 ARG A CA 1
ATOM 2291 C C . ARG A 1 296 ? 26.610 -21.080 -0.120 1.00 88.62 296 ARG A C 1
ATOM 2293 O O . ARG A 1 296 ? 27.622 -20.920 0.555 1.00 88.62 296 ARG A O 1
ATOM 2300 N N . HIS A 1 297 ? 25.671 -20.147 -0.276 1.00 88.44 297 HIS A N 1
ATOM 2301 C CA . HIS A 1 297 ? 25.801 -18.766 0.204 1.00 88.44 297 HIS A CA 1
ATOM 2302 C C . HIS A 1 297 ? 24.468 -18.219 0.752 1.00 88.44 297 HIS A C 1
ATOM 2304 O O . HIS A 1 297 ? 23.927 -17.255 0.196 1.00 88.44 297 HIS A O 1
ATOM 2310 N N . PRO A 1 298 ? 23.898 -18.831 1.806 1.00 89.62 298 PRO A N 1
ATOM 2311 C CA . PRO A 1 298 ? 22.575 -18.466 2.322 1.00 89.62 298 PRO A CA 1
ATOM 2312 C C . PRO A 1 298 ? 22.475 -16.987 2.725 1.00 89.62 298 PRO A C 1
ATOM 2314 O O . PRO A 1 298 ? 21.483 -16.330 2.415 1.00 89.62 298 PRO A O 1
ATOM 2317 N N . GLU A 1 299 ? 23.535 -16.425 3.307 1.00 87.25 299 GLU A N 1
ATOM 2318 C CA . GLU A 1 299 ? 23.610 -15.035 3.775 1.00 87.25 299 GLU A CA 1
ATOM 2319 C C . GLU A 1 299 ? 23.589 -13.989 2.641 1.00 87.25 299 GLU A C 1
ATOM 2321 O O . GLU A 1 299 ? 23.434 -12.789 2.879 1.00 87.25 299 GLU A O 1
ATOM 2326 N N . TYR A 1 300 ? 23.737 -14.437 1.392 1.00 89.88 300 TYR A N 1
ATOM 2327 C CA . TYR A 1 300 ? 23.744 -13.604 0.188 1.00 89.88 300 TYR A CA 1
ATOM 2328 C C . TYR A 1 300 ? 22.565 -13.897 -0.750 1.00 89.88 300 TYR A C 1
ATOM 2330 O O . TYR A 1 300 ? 22.552 -13.445 -1.899 1.00 89.88 300 TYR A O 1
ATOM 2338 N N . CYS A 1 301 ? 21.566 -14.628 -0.253 1.00 96.00 301 CYS A N 1
ATOM 2339 C CA . CYS A 1 301 ? 20.339 -14.965 -0.961 1.00 96.00 301 CYS A CA 1
ATOM 2340 C C . CYS A 1 301 ? 19.154 -14.278 -0.272 1.00 96.00 301 CYS A C 1
ATOM 2342 O O . CYS A 1 301 ? 18.707 -14.712 0.786 1.00 96.00 301 CYS A O 1
ATOM 2344 N N . LEU A 1 302 ? 18.637 -13.201 -0.864 1.00 97.69 302 LEU A N 1
ATOM 2345 C CA . LEU A 1 302 ? 17.580 -12.369 -0.284 1.00 97.69 302 LEU A CA 1
ATOM 2346 C C . LEU A 1 302 ? 16.296 -12.440 -1.109 1.00 97.69 302 LEU A C 1
ATOM 2348 O O . LEU A 1 302 ? 16.334 -12.459 -2.338 1.00 97.69 302 LEU A O 1
ATOM 2352 N N . GLY A 1 303 ? 15.156 -12.420 -0.428 1.00 97.12 303 GLY A N 1
ATOM 2353 C CA . GLY A 1 303 ? 13.836 -12.313 -1.038 1.00 97.12 303 GLY A CA 1
ATOM 2354 C C . GLY A 1 303 ? 13.034 -11.175 -0.433 1.00 97.12 303 GLY A C 1
ATOM 2355 O O . GLY A 1 303 ? 13.085 -10.941 0.775 1.00 97.12 303 GLY A O 1
ATOM 2356 N N . ALA A 1 304 ? 12.280 -10.489 -1.283 1.00 97.00 304 ALA A N 1
ATOM 2357 C CA . ALA A 1 304 ? 11.248 -9.540 -0.902 1.00 97.00 304 ALA A CA 1
ATOM 2358 C C . ALA A 1 304 ? 9.879 -10.155 -1.180 1.00 97.00 304 ALA A C 1
ATOM 2360 O O . ALA A 1 304 ? 9.595 -10.571 -2.305 1.00 97.00 304 ALA A O 1
ATOM 2361 N N . PHE A 1 305 ? 9.033 -10.196 -0.157 1.00 95.12 305 PHE A N 1
ATOM 2362 C CA . PHE A 1 305 ? 7.747 -10.878 -0.200 1.00 95.12 305 PHE A CA 1
ATOM 2363 C C . PHE A 1 305 ? 6.608 -9.943 0.181 1.00 95.12 305 PHE A C 1
ATOM 2365 O O . PHE A 1 305 ? 6.771 -9.074 1.042 1.00 95.12 305 PHE A O 1
ATOM 2372 N N . CYS A 1 306 ? 5.440 -10.191 -0.410 1.00 88.56 306 CYS A N 1
ATOM 2373 C CA . CYS A 1 306 ? 4.175 -9.674 0.089 1.00 88.56 306 CYS A CA 1
ATOM 2374 C C . CYS A 1 306 ? 3.813 -10.413 1.399 1.00 88.56 306 CYS A C 1
ATOM 2376 O O . CYS A 1 306 ? 3.592 -11.623 1.358 1.00 88.56 306 CYS A O 1
ATOM 2378 N N . PRO A 1 307 ? 3.702 -9.733 2.554 1.00 81.38 307 PRO A N 1
ATOM 2379 C CA . PRO A 1 307 ? 3.387 -10.332 3.849 1.00 81.38 307 PRO A CA 1
ATOM 2380 C C . PRO A 1 307 ? 2.005 -10.974 3.878 1.00 81.38 307 PRO A C 1
ATOM 2382 O O . PRO A 1 307 ? 1.791 -11.923 4.621 1.00 81.38 307 PRO A O 1
ATOM 2385 N N . ARG A 1 308 ? 1.070 -10.452 3.072 1.00 77.88 308 ARG A N 1
ATOM 2386 C CA . ARG A 1 308 ? -0.315 -10.933 3.021 1.00 77.88 308 ARG A CA 1
ATOM 2387 C C . ARG A 1 308 ? -0.436 -12.250 2.262 1.00 77.88 308 ARG A C 1
ATOM 2389 O O . ARG A 1 308 ? -1.127 -13.151 2.712 1.00 77.88 308 ARG A O 1
ATOM 2396 N N . THR A 1 309 ? 0.226 -12.357 1.110 1.00 82.69 309 THR A N 1
ATOM 2397 C CA . THR A 1 309 ? 0.047 -13.494 0.190 1.00 82.69 309 THR A CA 1
ATOM 2398 C C . THR A 1 309 ? 1.220 -14.468 0.182 1.00 82.69 309 THR A C 1
ATOM 2400 O O . THR A 1 309 ? 1.116 -15.540 -0.402 1.00 82.69 309 THR A O 1
ATOM 2403 N N . GLY A 1 310 ? 2.367 -14.092 0.754 1.00 85.38 310 GLY A N 1
ATOM 2404 C CA . GLY A 1 310 ? 3.617 -14.843 0.626 1.00 85.38 310 GLY A CA 1
ATOM 2405 C C . GLY A 1 310 ? 4.234 -14.795 -0.778 1.00 85.38 310 GLY A C 1
ATOM 2406 O O . GLY A 1 310 ? 5.264 -15.425 -1.009 1.00 85.38 310 GLY A O 1
ATOM 2407 N N . LYS A 1 311 ? 3.644 -14.044 -1.722 1.00 92.31 311 LYS A N 1
ATOM 2408 C CA . LYS A 1 311 ? 4.154 -13.912 -3.095 1.00 92.31 311 LYS A CA 1
ATOM 2409 C C . LYS A 1 311 ? 5.551 -13.287 -3.088 1.00 92.31 311 LYS A C 1
ATOM 2411 O O . LYS A 1 311 ? 5.755 -12.251 -2.453 1.00 92.31 311 LYS A O 1
ATOM 2416 N N . ALA A 1 312 ? 6.487 -13.881 -3.829 1.00 95.25 312 ALA A N 1
ATOM 2417 C CA . ALA A 1 312 ? 7.799 -13.292 -4.076 1.00 95.25 312 ALA A CA 1
ATOM 2418 C C . ALA A 1 312 ? 7.669 -12.128 -5.073 1.00 95.25 312 ALA A C 1
ATOM 2420 O O . ALA A 1 312 ? 7.160 -12.300 -6.180 1.00 95.25 312 ALA A O 1
ATOM 2421 N N . LEU A 1 313 ? 8.106 -10.941 -4.660 1.00 95.38 313 LEU A N 1
ATOM 2422 C CA . LEU A 1 313 ? 8.065 -9.701 -5.444 1.00 95.38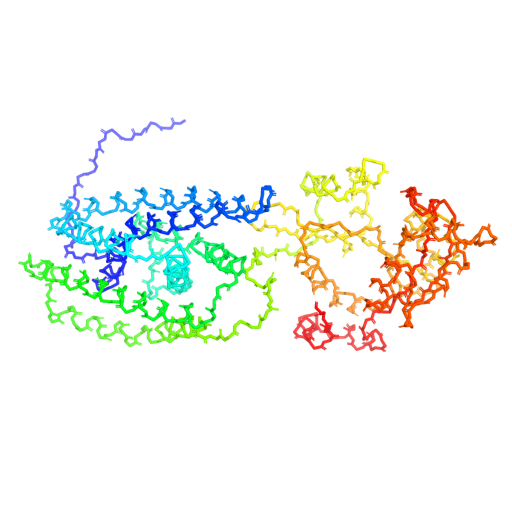 313 LEU A CA 1
ATOM 2423 C C . LEU A 1 313 ? 9.430 -9.386 -6.073 1.00 95.38 313 LEU A C 1
ATOM 2425 O O . LEU A 1 313 ? 9.515 -8.836 -7.172 1.00 95.38 313 LEU A O 1
ATOM 2429 N N . ALA A 1 314 ? 10.507 -9.752 -5.375 1.00 97.06 314 ALA A N 1
ATOM 2430 C CA . ALA A 1 314 ? 11.864 -9.720 -5.899 1.00 97.06 314 ALA A CA 1
ATOM 2431 C C . ALA A 1 314 ? 12.755 -10.759 -5.206 1.00 97.06 314 ALA A C 1
ATOM 2433 O O . ALA A 1 314 ? 12.510 -11.132 -4.056 1.00 97.06 314 ALA A O 1
ATOM 2434 N N . SER A 1 315 ? 13.818 -11.184 -5.883 1.00 97.62 315 SER A N 1
ATOM 2435 C CA . SER A 1 315 ? 14.867 -12.049 -5.344 1.00 97.62 315 SER A CA 1
ATOM 2436 C C . SER A 1 315 ? 16.244 -11.548 -5.775 1.00 97.62 315 SER A C 1
ATOM 2438 O O . SER A 1 315 ? 16.417 -11.042 -6.883 1.00 97.62 315 SER A O 1
ATOM 2440 N N . LEU A 1 316 ? 17.230 -11.669 -4.890 1.00 96.81 316 LEU A N 1
ATOM 2441 C CA . LEU A 1 316 ? 18.626 -11.319 -5.136 1.00 96.81 316 LEU A CA 1
ATOM 2442 C C . LEU A 1 316 ? 19.514 -12.480 -4.697 1.00 96.81 316 LEU A C 1
ATOM 2444 O O . LEU A 1 316 ? 19.496 -12.868 -3.532 1.00 96.81 316 LEU A O 1
ATOM 2448 N N . PHE A 1 317 ? 20.327 -12.981 -5.621 1.00 95.50 317 PHE A N 1
ATOM 2449 C CA . PHE A 1 317 ? 21.335 -14.001 -5.355 1.00 95.50 317 PHE A CA 1
ATOM 2450 C C . PHE A 1 317 ? 22.718 -13.424 -5.610 1.00 95.50 317 PHE A C 1
ATOM 2452 O O . PHE A 1 317 ? 23.003 -12.915 -6.698 1.00 95.50 317 PHE A O 1
ATOM 2459 N N . MET A 1 318 ? 23.595 -13.523 -4.620 1.00 93.44 318 MET A N 1
ATOM 2460 C CA . MET A 1 318 ? 24.987 -13.109 -4.740 1.00 93.44 318 MET A CA 1
ATOM 2461 C C . MET A 1 318 ? 25.918 -14.166 -4.157 1.00 93.44 318 MET A C 1
ATOM 2463 O O . MET A 1 318 ? 25.493 -15.077 -3.451 1.00 93.44 318 MET A O 1
ATOM 2467 N N . LYS A 1 319 ? 27.212 -14.022 -4.441 1.00 90.75 319 LYS A N 1
ATOM 2468 C CA . LYS A 1 319 ? 28.257 -14.797 -3.777 1.00 90.75 319 LYS A CA 1
ATOM 2469 C C . LYS A 1 319 ? 29.529 -13.982 -3.536 1.00 90.75 319 LYS A C 1
ATOM 2471 O O . LYS A 1 319 ? 29.795 -13.035 -4.285 1.00 90.75 319 LYS A O 1
ATOM 2476 N N . PRO A 1 320 ? 30.357 -14.373 -2.557 1.00 90.25 320 PRO A N 1
ATOM 2477 C CA . PRO A 1 320 ? 31.741 -13.931 -2.449 1.00 90.25 320 PRO A CA 1
ATOM 2478 C C . PRO A 1 320 ? 32.545 -14.191 -3.727 1.00 90.25 320 PRO A C 1
ATOM 2480 O O . PRO A 1 320 ? 32.383 -15.214 -4.392 1.00 90.25 320 PRO A O 1
ATOM 2483 N N . SER A 1 321 ? 33.433 -13.260 -4.064 1.00 86.75 321 SER A N 1
ATOM 2484 C CA . SER A 1 321 ? 34.334 -13.347 -5.212 1.00 86.75 321 SER A CA 1
ATOM 2485 C C . SER A 1 321 ? 35.598 -12.500 -4.988 1.00 86.75 321 SER A C 1
ATOM 2487 O O . SER A 1 321 ? 35.827 -11.930 -3.918 1.00 86.75 321 SER A O 1
ATOM 2489 N N . SER A 1 322 ? 36.448 -12.398 -6.007 1.00 84.50 322 SER A N 1
ATOM 2490 C CA . SER A 1 322 ? 37.620 -11.524 -6.023 1.00 84.50 322 SER A CA 1
ATOM 2491 C C . SER A 1 322 ? 37.797 -10.881 -7.395 1.00 84.50 322 SER A C 1
ATOM 2493 O O . SER A 1 322 ? 37.358 -11.423 -8.407 1.00 84.50 322 SER A O 1
ATOM 2495 N N . THR A 1 323 ? 38.477 -9.733 -7.449 1.00 82.31 323 THR A N 1
ATOM 2496 C CA . THR A 1 323 ? 38.823 -9.088 -8.726 1.00 82.31 323 THR A CA 1
ATOM 2497 C C . THR A 1 323 ? 39.604 -10.035 -9.639 1.00 82.31 323 THR A C 1
ATOM 2499 O O . THR A 1 323 ? 39.355 -10.067 -10.837 1.00 82.31 323 THR A O 1
ATOM 2502 N N . HIS A 1 324 ? 40.496 -10.853 -9.069 1.00 83.31 324 HIS A N 1
ATOM 2503 C CA . HIS A 1 324 ? 41.255 -11.848 -9.823 1.00 83.31 324 HIS A CA 1
ATOM 2504 C C . HIS A 1 324 ? 40.354 -12.944 -10.407 1.00 83.31 324 HIS A C 1
ATOM 2506 O O . HIS A 1 324 ? 40.453 -13.244 -11.588 1.00 83.31 324 HIS A O 1
ATOM 2512 N N . ALA A 1 325 ? 39.433 -13.509 -9.621 1.00 83.00 325 ALA A N 1
ATOM 2513 C CA . ALA A 1 325 ? 38.508 -14.524 -10.130 1.00 83.00 325 ALA A CA 1
ATOM 2514 C C . ALA A 1 325 ? 37.609 -13.964 -11.247 1.00 83.00 325 ALA A C 1
ATOM 2516 O O . ALA A 1 325 ? 37.349 -14.635 -12.242 1.00 83.00 325 ALA A O 1
ATOM 2517 N N . MET A 1 326 ? 37.169 -12.712 -11.104 1.00 86.38 326 MET A N 1
ATOM 2518 C CA . MET A 1 326 ? 36.316 -12.042 -12.085 1.00 86.38 326 MET A CA 1
ATOM 2519 C C . MET A 1 326 ? 37.043 -11.712 -13.392 1.00 86.38 326 MET A C 1
ATOM 2521 O O . MET A 1 326 ? 36.433 -11.831 -14.449 1.00 86.38 326 MET A O 1
ATOM 2525 N N . SER A 1 327 ? 38.339 -11.389 -13.363 1.00 82.31 327 SER A N 1
ATOM 2526 C CA . SER A 1 327 ? 39.117 -11.172 -14.594 1.00 82.31 327 SER A CA 1
ATOM 2527 C C . SER A 1 327 ? 39.444 -12.468 -15.355 1.00 82.31 327 SER A C 1
ATOM 2529 O O . SER A 1 327 ? 39.724 -12.435 -16.557 1.00 82.31 327 SER A O 1
ATOM 2531 N N . GLN A 1 328 ? 39.383 -13.624 -14.686 1.00 84.19 328 GLN A N 1
ATOM 2532 C CA . GLN A 1 328 ? 39.580 -14.932 -15.322 1.00 84.19 328 GLN A CA 1
ATOM 2533 C C . GLN A 1 328 ? 38.302 -15.532 -15.913 1.00 84.19 328 GLN A C 1
ATOM 2535 O O . GLN A 1 328 ? 38.396 -16.426 -16.751 1.00 84.19 328 GLN A O 1
ATOM 2540 N N . ALA A 1 329 ? 37.122 -15.039 -15.533 1.00 83.69 329 ALA A N 1
ATOM 2541 C CA . ALA A 1 329 ? 35.868 -15.542 -16.078 1.00 83.69 329 ALA A CA 1
ATOM 2542 C C . ALA A 1 329 ? 35.787 -15.308 -17.597 1.00 83.69 329 ALA A C 1
ATOM 2544 O O . ALA A 1 329 ? 36.184 -14.253 -18.104 1.00 83.69 329 ALA A O 1
ATOM 2545 N N . ARG A 1 330 ? 35.285 -16.306 -18.329 1.00 83.25 330 ARG A N 1
ATOM 2546 C CA . ARG A 1 330 ? 35.049 -16.232 -19.779 1.00 83.25 330 ARG A CA 1
ATOM 2547 C C . ARG A 1 330 ? 33.564 -16.332 -20.107 1.00 83.25 330 ARG A C 1
ATOM 2549 O O . ARG A 1 330 ? 33.113 -15.695 -21.051 1.00 83.25 330 ARG A O 1
ATOM 2556 N N . THR A 1 331 ? 32.800 -17.043 -19.284 1.00 82.50 331 THR A N 1
ATOM 2557 C CA . THR A 1 331 ? 31.346 -17.196 -19.400 1.00 82.50 331 THR A CA 1
ATOM 2558 C C . THR A 1 331 ? 30.627 -16.731 -18.131 1.00 82.50 331 THR A C 1
ATOM 2560 O O . THR A 1 331 ? 31.235 -16.597 -17.065 1.00 82.50 331 THR A O 1
ATOM 2563 N N . TRP A 1 332 ? 29.308 -16.513 -18.206 1.00 83.56 332 TRP A N 1
ATOM 2564 C CA . TRP A 1 332 ? 28.494 -16.267 -17.006 1.00 83.56 332 TRP A CA 1
ATOM 2565 C C . TRP A 1 332 ? 28.555 -17.444 -16.026 1.00 83.56 332 TRP A C 1
ATOM 2567 O O . TRP A 1 332 ? 28.585 -17.247 -14.810 1.00 83.56 332 TRP A O 1
ATOM 2577 N N . ARG A 1 333 ? 28.649 -18.671 -16.552 1.00 82.06 333 ARG A N 1
ATOM 2578 C CA . ARG A 1 333 ? 28.772 -19.888 -15.751 1.00 82.06 333 ARG A CA 1
ATOM 2579 C C . ARG A 1 333 ? 30.074 -19.909 -14.951 1.00 82.06 333 ARG A C 1
ATOM 2581 O O . ARG A 1 333 ? 30.021 -20.176 -13.753 1.00 82.06 333 ARG A O 1
ATOM 2588 N N . ASP A 1 334 ? 31.197 -19.498 -15.543 1.00 82.56 334 ASP A N 1
ATOM 2589 C CA . ASP A 1 334 ? 32.476 -19.355 -14.826 1.00 82.56 334 ASP A CA 1
ATOM 2590 C C . ASP A 1 334 ? 32.358 -18.359 -13.669 1.00 82.56 334 ASP A C 1
ATOM 2592 O O . ASP A 1 334 ? 32.908 -18.577 -12.585 1.00 82.56 334 ASP A O 1
ATOM 2596 N N . CYS A 1 335 ? 31.601 -17.270 -13.866 1.00 83.19 335 CYS A N 1
ATOM 2597 C CA . CYS A 1 335 ? 31.362 -16.301 -12.804 1.00 83.19 335 CYS A CA 1
ATOM 2598 C C . CYS A 1 335 ? 30.644 -16.937 -11.606 1.00 83.19 335 CYS A C 1
ATOM 2600 O O . CYS A 1 335 ? 30.920 -16.531 -10.480 1.00 83.19 335 CYS A O 1
ATOM 2602 N N . ILE A 1 336 ? 29.775 -17.934 -11.810 1.00 82.88 336 ILE A N 1
ATOM 2603 C CA . ILE A 1 336 ? 29.006 -18.619 -10.755 1.00 82.88 336 ILE A CA 1
ATOM 2604 C C . ILE A 1 336 ? 29.776 -19.789 -10.153 1.00 82.88 336 ILE A C 1
ATOM 2606 O O . ILE A 1 336 ? 29.857 -19.899 -8.929 1.00 82.88 336 ILE A O 1
ATOM 2610 N N . GLU A 1 337 ? 30.365 -20.637 -10.988 1.00 75.88 337 GLU A N 1
ATOM 2611 C CA . GLU A 1 337 ? 31.031 -21.875 -10.575 1.00 75.88 337 GLU A CA 1
ATOM 2612 C C . GLU A 1 337 ? 32.458 -21.643 -10.070 1.00 75.88 337 GLU A C 1
ATOM 2614 O O . GLU A 1 337 ? 32.967 -22.445 -9.286 1.00 75.88 337 GLU A O 1
ATOM 2619 N N . GLY A 1 338 ? 33.091 -20.527 -10.450 1.00 64.12 338 GLY A N 1
ATOM 2620 C CA . GLY A 1 338 ? 34.441 -20.181 -10.018 1.00 64.12 338 GLY A CA 1
ATOM 2621 C C . GLY A 1 338 ? 34.577 -20.200 -8.493 1.00 64.12 338 GLY A C 1
ATOM 2622 O O . GLY A 1 338 ? 33.885 -19.451 -7.789 1.00 64.12 338 GLY A O 1
ATOM 2623 N N . ARG A 1 339 ? 35.474 -21.060 -7.984 1.00 54.16 339 ARG A N 1
ATOM 2624 C CA . ARG A 1 339 ? 35.826 -21.118 -6.558 1.00 54.16 339 ARG A CA 1
ATOM 2625 C C . ARG A 1 339 ? 36.413 -19.773 -6.134 1.00 54.16 339 ARG A C 1
ATOM 2627 O O . ARG A 1 339 ? 37.222 -19.190 -6.857 1.00 54.16 339 ARG A O 1
ATOM 2634 N N . ALA A 1 340 ? 36.057 -19.305 -4.938 1.00 49.94 340 ALA A N 1
ATOM 2635 C CA . ALA A 1 340 ? 36.873 -18.311 -4.256 1.00 49.94 340 ALA A CA 1
ATOM 2636 C C . ALA A 1 340 ? 38.270 -18.927 -4.095 1.00 49.94 340 ALA A C 1
ATOM 2638 O O . ALA A 1 340 ? 38.435 -19.902 -3.362 1.00 49.94 340 ALA A O 1
ATOM 2639 N N . VAL A 1 341 ? 39.251 -18.444 -4.861 1.00 44.59 341 VAL A N 1
ATOM 2640 C CA . VAL A 1 341 ? 40.641 -18.878 -4.704 1.00 44.59 341 VAL A CA 1
ATOM 2641 C C . VAL A 1 341 ? 41.018 -18.653 -3.243 1.00 44.59 341 VAL A C 1
ATOM 2643 O O . VAL A 1 341 ? 40.728 -17.589 -2.698 1.00 44.59 341 VAL A O 1
ATOM 2646 N N . ASN A 1 342 ? 41.583 -19.702 -2.641 1.00 38.81 342 ASN A N 1
ATOM 2647 C CA . ASN A 1 342 ? 41.993 -19.816 -1.247 1.00 38.81 342 ASN A CA 1
ATOM 2648 C C . ASN A 1 342 ? 42.255 -18.473 -0.556 1.00 38.81 342 ASN A C 1
ATOM 2650 O O . ASN A 1 342 ? 43.096 -17.680 -0.976 1.00 38.81 342 ASN A O 1
ATOM 2654 N N . THR A 1 343 ? 41.618 -18.322 0.600 1.00 41.84 343 THR A N 1
ATOM 2655 C CA . THR A 1 343 ? 41.800 -17.308 1.649 1.00 41.84 343 THR A CA 1
ATOM 2656 C C . THR A 1 343 ? 43.232 -17.195 2.205 1.00 41.84 343 THR A C 1
ATOM 2658 O O . THR A 1 343 ? 43.437 -16.568 3.241 1.00 41.84 343 THR A O 1
ATOM 2661 N N . ALA A 1 344 ? 44.235 -17.766 1.533 1.00 37.66 344 ALA A N 1
ATOM 2662 C CA . ALA A 1 344 ? 45.645 -17.699 1.906 1.00 37.66 344 ALA A CA 1
ATOM 2663 C C . ALA A 1 344 ? 46.307 -16.352 1.547 1.00 37.66 344 ALA A C 1
ATOM 2665 O O . ALA A 1 344 ? 47.392 -16.063 2.041 1.00 37.66 344 ALA A O 1
ATOM 2666 N N . THR A 1 345 ? 45.651 -15.485 0.765 1.00 39.91 345 THR A N 1
ATOM 2667 C CA . THR A 1 345 ? 46.082 -14.091 0.536 1.00 39.91 345 THR A CA 1
ATOM 2668 C C . THR A 1 345 ? 44.904 -13.109 0.616 1.00 39.91 345 THR A C 1
ATOM 2670 O O . THR A 1 345 ? 44.579 -12.382 -0.318 1.00 39.91 345 THR A O 1
ATOM 2673 N N . GLY A 1 346 ? 44.276 -13.059 1.796 1.00 44.25 346 GLY A N 1
ATOM 2674 C CA . GLY A 1 346 ? 43.357 -11.991 2.211 1.00 44.25 346 GLY A CA 1
ATOM 2675 C C . GLY A 1 346 ? 41.885 -12.195 1.820 1.00 44.25 346 GLY A C 1
ATOM 2676 O O . GLY A 1 346 ? 41.575 -12.932 0.885 1.00 44.25 346 GLY A O 1
ATOM 2677 N N . PRO A 1 347 ? 40.937 -11.560 2.537 1.00 46.94 347 PRO A N 1
ATOM 2678 C CA . PRO A 1 347 ? 39.526 -11.656 2.195 1.00 46.94 347 PRO A CA 1
ATOM 2679 C C . PRO A 1 347 ? 39.303 -11.009 0.826 1.00 46.94 347 PRO A C 1
ATOM 2681 O O . PRO A 1 347 ? 39.607 -9.829 0.624 1.00 46.94 347 PRO A O 1
ATOM 2684 N N . GLY A 1 348 ? 38.772 -11.781 -0.125 1.00 58.03 348 GLY A N 1
ATOM 2685 C CA . GLY A 1 348 ? 38.229 -11.226 -1.357 1.00 58.03 348 GLY A CA 1
ATOM 2686 C C . GLY A 1 348 ? 37.240 -10.130 -0.980 1.00 58.03 348 GLY A C 1
ATOM 2687 O O . GLY A 1 348 ? 36.247 -10.394 -0.322 1.00 58.03 348 GLY A O 1
ATOM 2688 N N . ASN A 1 349 ? 37.532 -8.876 -1.326 1.00 77.62 349 ASN A N 1
ATOM 2689 C CA . ASN A 1 349 ? 36.683 -7.738 -0.963 1.00 77.62 349 ASN A CA 1
ATOM 2690 C C . ASN A 1 349 ? 35.641 -7.462 -2.058 1.00 77.62 349 ASN A C 1
ATOM 2692 O O . ASN A 1 349 ? 35.330 -6.300 -2.339 1.00 77.62 349 ASN A O 1
ATOM 2696 N N . ALA A 1 350 ? 35.142 -8.506 -2.724 1.00 88.12 350 ALA A N 1
ATOM 2697 C CA . ALA A 1 350 ? 34.203 -8.380 -3.827 1.00 88.12 350 ALA A CA 1
ATOM 2698 C C . ALA A 1 350 ? 33.038 -9.371 -3.737 1.00 88.12 350 ALA A C 1
ATOM 2700 O O . ALA A 1 350 ? 33.233 -10.535 -3.412 1.00 88.12 350 ALA A O 1
ATOM 2701 N N . LEU A 1 351 ? 31.841 -8.918 -4.098 1.00 91.62 351 LEU A N 1
ATOM 2702 C CA . LEU A 1 351 ? 30.688 -9.785 -4.336 1.00 91.62 351 LEU A CA 1
ATOM 2703 C C . LEU A 1 351 ? 30.431 -9.901 -5.838 1.00 91.62 351 LEU A C 1
ATOM 2705 O O . LEU A 1 351 ? 30.677 -8.950 -6.576 1.00 91.62 351 LEU A O 1
ATOM 2709 N N . PHE A 1 352 ? 29.899 -11.032 -6.284 1.00 92.44 352 PHE A N 1
ATOM 2710 C CA . PHE A 1 352 ? 29.330 -11.189 -7.620 1.00 92.44 352 PHE A CA 1
ATOM 2711 C C . PHE A 1 352 ? 27.812 -11.352 -7.513 1.00 92.44 352 PHE A C 1
ATOM 2713 O O . PHE A 1 352 ? 27.333 -12.213 -6.774 1.00 92.44 352 PHE A O 1
ATOM 2720 N N . GLY A 1 353 ? 27.060 -10.509 -8.223 1.00 92.69 353 GLY A N 1
ATOM 2721 C CA . GLY A 1 353 ? 25.612 -10.628 -8.367 1.00 92.69 353 GLY A CA 1
ATOM 2722 C C . GLY A 1 353 ? 25.270 -11.691 -9.402 1.00 92.69 353 GLY A C 1
ATOM 2723 O O . GLY A 1 353 ? 25.525 -11.493 -10.587 1.00 92.69 353 GLY A O 1
ATOM 2724 N N . ILE A 1 354 ? 24.700 -12.804 -8.942 1.00 91.62 354 ILE A N 1
ATOM 2725 C CA . ILE A 1 354 ? 24.314 -13.945 -9.779 1.00 91.62 354 ILE A CA 1
ATOM 2726 C C . ILE A 1 354 ? 23.025 -13.620 -10.536 1.00 91.62 354 ILE A C 1
ATOM 2728 O O . ILE A 1 354 ? 22.984 -13.735 -11.758 1.00 91.62 354 ILE A O 1
ATOM 2732 N N . SER A 1 355 ? 21.985 -13.196 -9.813 1.00 90.44 355 SER A N 1
ATOM 2733 C CA . SER A 1 355 ? 20.707 -12.785 -10.399 1.00 90.44 355 SER A CA 1
ATOM 2734 C C . SER A 1 355 ? 19.965 -11.787 -9.509 1.00 90.44 355 SER A C 1
ATOM 2736 O O . SER A 1 355 ? 20.105 -11.795 -8.284 1.00 90.44 355 SER A O 1
ATOM 2738 N N . LEU A 1 356 ? 19.177 -10.919 -10.148 1.00 91.06 356 LEU A N 1
ATOM 2739 C CA . LEU A 1 356 ? 18.203 -10.028 -9.520 1.00 91.06 356 LEU A CA 1
ATOM 2740 C C . LEU A 1 356 ? 16.916 -10.101 -10.348 1.00 91.06 356 LEU A C 1
ATOM 2742 O O . LEU A 1 356 ? 16.863 -9.532 -11.438 1.00 91.06 356 LEU A O 1
ATOM 2746 N N . SER A 1 357 ? 15.910 -10.797 -9.830 1.00 91.38 357 SER A N 1
ATOM 2747 C CA . SER A 1 357 ? 14.604 -10.975 -10.476 1.00 91.38 357 SER A CA 1
ATOM 2748 C C . SER A 1 357 ? 13.581 -10.124 -9.734 1.00 91.38 357 SER A C 1
ATOM 2750 O O . SER A 1 357 ? 13.595 -10.080 -8.503 1.00 91.38 357 SER A O 1
ATOM 2752 N N . SER A 1 358 ? 12.719 -9.398 -10.444 1.00 90.44 358 SER A N 1
ATOM 2753 C CA . SER A 1 358 ? 11.714 -8.549 -9.807 1.00 90.44 358 SER A CA 1
ATOM 2754 C C . SER A 1 358 ? 10.554 -8.202 -10.731 1.00 90.44 358 SER A C 1
ATOM 2756 O O . SER A 1 358 ? 10.753 -7.884 -11.900 1.00 90.44 358 SER A O 1
ATOM 2758 N N . ILE A 1 359 ? 9.360 -8.193 -10.144 1.00 84.38 359 ILE A N 1
ATOM 2759 C CA . ILE A 1 359 ? 8.111 -7.685 -10.727 1.00 84.38 359 ILE A CA 1
ATOM 2760 C C . ILE A 1 359 ? 7.633 -6.400 -10.029 1.00 84.38 359 ILE A C 1
ATOM 2762 O O . ILE A 1 359 ? 6.575 -5.881 -10.359 1.00 84.38 359 ILE A O 1
ATOM 2766 N N . ASP A 1 360 ? 8.397 -5.898 -9.055 1.00 84.12 360 ASP A N 1
ATOM 2767 C CA . ASP A 1 360 ? 8.046 -4.750 -8.217 1.00 84.12 360 ASP A CA 1
ATOM 2768 C C . ASP A 1 360 ? 9.301 -3.891 -7.924 1.00 84.12 360 ASP A C 1
ATOM 2770 O O . ASP A 1 360 ? 10.202 -4.312 -7.185 1.00 84.12 360 ASP A O 1
ATOM 2774 N N . PRO A 1 361 ? 9.387 -2.662 -8.469 1.00 77.00 361 PRO A N 1
ATOM 2775 C CA . PRO A 1 361 ? 10.514 -1.761 -8.238 1.00 77.00 361 PRO A CA 1
ATOM 2776 C C . PRO A 1 361 ? 10.764 -1.400 -6.765 1.00 77.00 361 PRO A C 1
ATOM 2778 O O . PRO A 1 361 ? 11.920 -1.192 -6.380 1.00 77.00 361 PRO A O 1
ATOM 2781 N N . GLU A 1 362 ? 9.722 -1.323 -5.936 1.00 83.12 362 GLU A N 1
ATOM 2782 C CA . GLU A 1 362 ? 9.859 -1.026 -4.508 1.00 83.12 362 GLU A CA 1
ATOM 2783 C C . GLU A 1 362 ? 10.415 -2.237 -3.750 1.00 83.12 362 GLU A C 1
ATOM 2785 O O . GLU A 1 362 ? 11.222 -2.071 -2.832 1.00 83.12 362 GLU A O 1
ATOM 2790 N N . ALA A 1 363 ? 10.119 -3.460 -4.203 1.00 89.06 363 ALA A N 1
ATOM 2791 C CA . ALA A 1 363 ? 10.735 -4.676 -3.668 1.00 89.06 363 ALA A CA 1
ATOM 2792 C C . ALA A 1 363 ? 12.254 -4.696 -3.891 1.00 89.06 363 ALA A C 1
ATOM 2794 O O . ALA A 1 363 ? 13.012 -5.070 -2.994 1.00 89.06 363 ALA A O 1
ATOM 2795 N N . VAL A 1 364 ? 12.724 -4.211 -5.045 1.00 86.50 364 VAL A N 1
ATOM 2796 C CA . VAL A 1 364 ? 14.163 -4.052 -5.318 1.00 86.50 364 VAL A CA 1
ATOM 2797 C C . VAL A 1 364 ? 14.793 -3.026 -4.377 1.00 86.50 364 VAL A C 1
ATOM 2799 O O . VAL A 1 364 ? 15.864 -3.276 -3.819 1.00 86.50 364 VAL A O 1
ATOM 2802 N N . LYS A 1 365 ? 14.140 -1.876 -4.171 1.00 87.00 365 LYS A N 1
ATOM 2803 C CA . LYS A 1 365 ? 14.616 -0.858 -3.219 1.00 87.00 365 LYS A CA 1
ATOM 2804 C C . LYS A 1 365 ? 14.682 -1.414 -1.799 1.00 87.00 365 LYS A C 1
ATOM 2806 O O . LYS A 1 365 ? 15.677 -1.183 -1.113 1.00 87.00 365 LYS A O 1
ATOM 2811 N N . ALA A 1 366 ? 13.675 -2.180 -1.386 1.00 89.19 366 ALA A N 1
ATOM 2812 C CA . ALA A 1 366 ? 13.639 -2.834 -0.086 1.00 89.19 366 ALA A CA 1
ATOM 2813 C C . ALA A 1 366 ? 14.795 -3.838 0.069 1.00 89.19 366 ALA A C 1
ATOM 2815 O O . ALA A 1 366 ? 15.503 -3.790 1.077 1.00 89.19 366 ALA A O 1
ATOM 2816 N N . ILE A 1 367 ? 15.050 -4.685 -0.943 1.00 93.31 367 ILE A N 1
ATOM 2817 C CA . ILE A 1 367 ? 16.199 -5.610 -0.954 1.00 93.31 367 ILE A CA 1
ATOM 2818 C C . ILE A 1 367 ? 17.504 -4.847 -0.762 1.00 93.31 367 ILE A C 1
ATOM 2820 O O . ILE A 1 367 ? 18.296 -5.204 0.107 1.00 93.31 367 ILE A O 1
ATOM 2824 N N . PHE A 1 368 ? 17.735 -3.780 -1.529 1.00 89.69 368 PHE A N 1
ATOM 2825 C CA . PHE A 1 368 ? 18.959 -2.994 -1.384 1.00 89.69 368 PHE A CA 1
ATOM 2826 C C . PHE A 1 368 ? 19.045 -2.289 -0.032 1.00 89.69 368 PHE A C 1
ATOM 2828 O O . PHE A 1 368 ? 20.138 -2.145 0.514 1.00 89.69 368 PHE A O 1
ATOM 2835 N N . GLY A 1 369 ? 17.906 -1.895 0.533 1.00 87.69 369 GLY A N 1
ATOM 2836 C CA . GLY A 1 369 ? 17.861 -1.326 1.866 1.00 87.69 369 GLY A CA 1
ATOM 2837 C C . GLY A 1 369 ? 18.297 -2.304 2.953 1.00 87.69 369 GLY A C 1
ATOM 2838 O O . GLY A 1 369 ? 19.058 -1.929 3.841 1.00 87.69 369 GLY A O 1
ATOM 2839 N N . TYR A 1 370 ? 17.906 -3.572 2.831 1.00 89.56 370 TYR A N 1
ATOM 2840 C CA . TYR A 1 370 ? 18.425 -4.641 3.680 1.00 89.56 370 TYR A CA 1
ATOM 2841 C C . TYR A 1 370 ? 19.905 -4.919 3.385 1.00 89.56 370 TYR A C 1
ATOM 2843 O O . TYR A 1 370 ? 20.727 -4.969 4.295 1.00 89.56 370 TYR A O 1
ATOM 2851 N N . PHE A 1 371 ? 20.270 -5.067 2.114 1.00 91.19 371 PHE A N 1
ATOM 2852 C CA . PHE A 1 371 ? 21.590 -5.521 1.682 1.00 91.19 371 PHE A CA 1
ATOM 2853 C C . PHE A 1 371 ? 22.725 -4.554 2.043 1.00 91.19 371 PHE A C 1
ATOM 2855 O O . PHE A 1 371 ? 23.765 -4.983 2.542 1.00 91.19 371 PHE A O 1
ATOM 2862 N N . TRP A 1 372 ? 22.561 -3.251 1.808 1.00 89.19 372 TRP A N 1
ATOM 2863 C CA . TRP A 1 372 ? 23.672 -2.300 1.892 1.00 89.19 372 TRP A CA 1
ATOM 2864 C C . TRP A 1 372 ? 24.338 -2.191 3.278 1.00 89.19 372 TRP A C 1
ATOM 2866 O O . TRP A 1 372 ? 25.573 -2.234 3.340 1.00 89.19 372 TRP A O 1
ATOM 2876 N N . PRO A 1 373 ? 23.591 -2.100 4.397 1.00 88.25 373 PRO A N 1
ATOM 2877 C CA . PRO A 1 373 ? 24.177 -2.148 5.736 1.00 88.25 373 PRO A CA 1
ATOM 2878 C C . PRO A 1 373 ? 24.978 -3.428 6.003 1.00 88.25 373 PRO A C 1
ATOM 2880 O O . PRO A 1 373 ? 26.076 -3.362 6.560 1.00 88.25 373 PRO A O 1
ATOM 2883 N N . HIS A 1 374 ? 24.472 -4.583 5.558 1.00 88.31 374 HIS A N 1
ATOM 2884 C CA . HIS A 1 374 ? 25.153 -5.872 5.708 1.00 88.31 374 HIS A CA 1
ATOM 2885 C C . HIS A 1 374 ? 26.415 -5.941 4.841 1.00 88.31 374 HIS A C 1
ATOM 2887 O O . HIS A 1 374 ? 27.456 -6.413 5.298 1.00 88.31 374 HIS A O 1
ATOM 2893 N N . ALA A 1 375 ? 26.367 -5.387 3.626 1.00 86.62 375 ALA A N 1
ATOM 2894 C CA . ALA A 1 375 ? 27.521 -5.310 2.741 1.00 86.62 375 ALA A CA 1
ATOM 2895 C C . ALA A 1 375 ? 28.659 -4.468 3.355 1.00 86.62 375 ALA A C 1
ATOM 2897 O O . ALA A 1 375 ? 29.823 -4.881 3.356 1.00 86.62 375 ALA A O 1
ATOM 2898 N N . LEU A 1 376 ? 28.323 -3.314 3.944 1.00 87.44 376 LEU A N 1
ATOM 2899 C CA . LEU A 1 376 ? 29.281 -2.478 4.673 1.00 87.44 376 LEU A CA 1
ATOM 2900 C C . LEU A 1 376 ? 29.850 -3.181 5.904 1.00 87.44 376 LEU A C 1
ATOM 2902 O O . LEU A 1 376 ? 31.061 -3.131 6.131 1.00 87.44 376 LEU A O 1
ATOM 2906 N N . LYS A 1 377 ? 28.995 -3.857 6.677 1.00 85.81 377 LYS A N 1
ATOM 2907 C CA . LYS A 1 377 ? 29.397 -4.606 7.872 1.00 85.81 377 LYS A CA 1
ATOM 2908 C C . LYS A 1 377 ? 30.346 -5.760 7.530 1.00 85.81 377 LYS A C 1
ATOM 2910 O O . LYS A 1 377 ? 31.329 -5.954 8.241 1.00 85.81 377 LYS A O 1
ATOM 2915 N N . GLY A 1 378 ? 30.116 -6.452 6.411 1.00 84.19 378 GLY A N 1
ATOM 2916 C CA . GLY A 1 378 ? 31.028 -7.468 5.864 1.00 84.19 378 GLY A CA 1
ATOM 2917 C C . GLY A 1 378 ? 32.359 -6.895 5.353 1.00 84.19 378 GLY A C 1
ATOM 2918 O O . GLY A 1 378 ? 33.352 -7.608 5.214 1.00 84.19 378 GLY A O 1
ATOM 2919 N N . GLY A 1 379 ? 32.436 -5.580 5.137 1.00 85.94 379 GLY A N 1
ATOM 2920 C CA . GLY A 1 379 ? 33.620 -4.908 4.602 1.00 85.94 379 GLY A CA 1
ATOM 2921 C C . GLY A 1 379 ? 33.841 -5.167 3.112 1.00 85.94 379 GLY A C 1
ATOM 2922 O O . GLY A 1 379 ? 34.981 -5.119 2.649 1.00 85.94 379 GLY A O 1
ATOM 2923 N N . TRP A 1 380 ? 32.768 -5.435 2.365 1.00 87.31 380 TRP A N 1
ATOM 2924 C CA . TRP A 1 380 ? 32.820 -5.593 0.916 1.00 87.31 380 TRP A CA 1
ATOM 2925 C C . TRP A 1 380 ? 33.157 -4.260 0.242 1.00 87.31 380 TRP A C 1
ATOM 2927 O O . TRP A 1 380 ? 32.634 -3.207 0.610 1.00 87.31 380 TRP A O 1
ATOM 2937 N N . ARG A 1 381 ? 34.041 -4.296 -0.760 1.00 87.31 381 ARG A N 1
ATOM 2938 C CA . ARG A 1 381 ? 34.533 -3.098 -1.457 1.00 87.31 381 ARG A CA 1
ATOM 2939 C C . ARG A 1 381 ? 33.993 -2.973 -2.871 1.00 87.31 381 ARG A C 1
ATOM 2941 O O . ARG A 1 381 ? 33.691 -1.860 -3.306 1.00 87.31 381 ARG A O 1
ATOM 2948 N N . TYR A 1 382 ? 33.873 -4.090 -3.573 1.00 89.62 382 TYR A N 1
ATOM 2949 C CA . TYR A 1 382 ? 33.430 -4.132 -4.959 1.00 89.62 382 TYR A CA 1
ATOM 2950 C C . TYR A 1 382 ? 32.218 -5.041 -5.126 1.00 89.62 382 TYR A C 1
ATOM 2952 O O . TYR A 1 382 ? 32.048 -6.015 -4.396 1.00 89.62 382 TYR A O 1
ATOM 2960 N N . ILE A 1 383 ? 31.388 -4.721 -6.111 1.00 92.50 383 ILE A N 1
ATOM 2961 C CA . ILE A 1 383 ? 30.340 -5.611 -6.602 1.00 92.50 383 ILE A CA 1
ATOM 2962 C C . ILE A 1 383 ? 30.554 -5.769 -8.098 1.00 92.50 383 ILE A C 1
ATOM 2964 O O . ILE A 1 383 ? 30.678 -4.778 -8.817 1.00 92.50 383 ILE A O 1
ATOM 2968 N N . PHE A 1 384 ? 30.598 -7.012 -8.547 1.00 93.38 384 PHE A N 1
ATOM 2969 C CA . PHE A 1 384 ? 30.608 -7.386 -9.947 1.00 93.38 384 PHE A CA 1
ATOM 2970 C C . PHE A 1 384 ? 29.220 -7.863 -10.358 1.00 93.38 384 PHE A C 1
ATOM 2972 O O . PHE A 1 384 ? 28.527 -8.502 -9.567 1.00 93.38 384 PHE A O 1
ATOM 2979 N N . LEU A 1 385 ? 28.818 -7.568 -11.588 1.00 92.50 385 LEU A N 1
ATOM 2980 C CA . LEU A 1 385 ? 27.614 -8.136 -12.191 1.00 92.50 385 LEU A CA 1
ATOM 2981 C C . LEU A 1 385 ? 27.794 -8.310 -13.694 1.00 92.50 385 LEU A C 1
ATOM 2983 O O . LEU A 1 385 ? 28.549 -7.569 -14.325 1.00 92.50 385 LEU A O 1
ATOM 2987 N N . GLY A 1 386 ? 27.090 -9.287 -14.251 1.00 90.00 386 GLY A N 1
ATOM 2988 C CA . GLY A 1 386 ? 26.955 -9.461 -15.690 1.00 90.00 386 GLY A CA 1
ATOM 2989 C C . GLY A 1 386 ? 25.837 -8.602 -16.263 1.00 90.00 386 GLY A C 1
ATOM 2990 O O . GLY A 1 386 ? 24.800 -8.433 -15.624 1.00 90.00 386 GLY A O 1
ATOM 2991 N N . SER A 1 387 ? 26.018 -8.094 -17.478 1.00 88.94 387 SER A N 1
ATOM 2992 C CA . SER A 1 387 ? 24.951 -7.440 -18.238 1.00 88.94 387 SER A CA 1
ATOM 2993 C C . SER A 1 387 ? 24.996 -7.862 -19.706 1.00 88.94 387 SER A C 1
ATOM 2995 O O . SER A 1 387 ? 26.071 -7.796 -20.306 1.00 88.94 387 SER A O 1
ATOM 2997 N N . PRO A 1 388 ? 23.852 -8.202 -20.327 1.00 90.69 388 PRO A N 1
ATOM 2998 C CA . PRO A 1 388 ? 23.741 -8.158 -21.776 1.00 90.69 388 PRO A CA 1
ATOM 2999 C C . PRO A 1 388 ? 23.910 -6.720 -22.299 1.00 90.69 388 PRO A C 1
ATOM 3001 O O . PRO A 1 388 ? 23.933 -5.744 -21.542 1.00 90.69 388 PRO A O 1
ATOM 3004 N N . ILE A 1 389 ? 24.054 -6.606 -23.618 1.00 93.75 389 ILE A N 1
ATOM 3005 C CA . ILE A 1 389 ? 24.233 -5.352 -24.365 1.00 93.75 389 ILE A CA 1
ATOM 3006 C C . ILE A 1 389 ? 23.207 -5.274 -25.515 1.00 93.75 389 ILE A C 1
ATOM 3008 O O . ILE A 1 389 ? 23.524 -5.577 -26.670 1.00 93.75 389 ILE A O 1
ATOM 3012 N N . PRO A 1 390 ? 21.918 -5.026 -25.214 1.00 87.94 390 PRO A N 1
ATOM 3013 C CA . PRO A 1 390 ? 20.782 -5.240 -26.125 1.00 87.94 390 PRO A CA 1
ATOM 3014 C C . PRO A 1 390 ? 20.772 -4.375 -27.391 1.00 87.94 390 PRO A C 1
ATOM 3016 O O . PRO A 1 390 ? 19.955 -4.626 -28.283 1.00 87.94 390 PRO A O 1
ATOM 3019 N N . GLY A 1 391 ? 21.597 -3.328 -27.469 1.00 87.12 391 GLY A N 1
ATOM 3020 C CA . GLY A 1 391 ? 21.691 -2.500 -28.673 1.00 87.12 391 GLY A CA 1
ATOM 3021 C C . GLY A 1 391 ? 22.757 -2.954 -29.675 1.00 87.12 391 GLY A C 1
ATOM 3022 O O . GLY A 1 391 ? 22.791 -2.407 -30.775 1.00 87.12 391 GLY A O 1
ATOM 3023 N N . LEU A 1 392 ? 23.583 -3.961 -29.349 1.00 93.31 392 LEU A N 1
ATOM 3024 C CA . LEU A 1 392 ? 24.713 -4.375 -30.192 1.00 93.31 392 LEU A CA 1
ATOM 3025 C C . LEU A 1 392 ? 24.276 -4.761 -31.609 1.00 93.31 392 LEU A C 1
ATOM 3027 O O . LEU A 1 392 ? 24.805 -4.220 -32.577 1.00 93.31 392 LEU A O 1
ATOM 3031 N N . LYS A 1 393 ? 23.292 -5.663 -31.739 1.00 90.38 393 LYS A N 1
ATOM 3032 C CA . LYS A 1 393 ? 22.838 -6.156 -33.050 1.00 90.38 393 LYS A CA 1
ATOM 3033 C C . LYS A 1 393 ? 22.387 -5.020 -33.974 1.00 90.38 393 LYS A C 1
ATOM 3035 O O . LYS A 1 393 ? 22.724 -5.020 -35.150 1.00 90.38 393 LYS A O 1
ATOM 3040 N N . SER A 1 394 ? 21.651 -4.046 -33.438 1.00 90.38 394 SER A N 1
ATOM 3041 C CA . SER A 1 394 ? 21.172 -2.888 -34.206 1.00 90.38 394 SER A CA 1
ATOM 3042 C C . SER A 1 394 ? 22.301 -1.909 -34.538 1.00 90.38 394 SER A C 1
ATOM 3044 O O . SER A 1 394 ? 22.355 -1.371 -35.641 1.00 90.38 394 SER A O 1
ATOM 3046 N N . TRP A 1 395 ? 23.249 -1.711 -33.622 1.00 92.56 395 TRP A N 1
ATOM 3047 C CA . TRP A 1 395 ? 24.409 -0.863 -33.882 1.00 92.56 395 TRP A CA 1
ATOM 3048 C C . TRP A 1 395 ? 25.297 -1.420 -35.004 1.00 92.56 395 TRP A C 1
ATOM 3050 O O . TRP A 1 395 ? 25.691 -0.665 -35.892 1.00 92.56 395 TRP A O 1
ATOM 3060 N N . LEU A 1 396 ? 25.528 -2.736 -35.033 1.00 94.00 396 LEU A N 1
ATOM 3061 C CA . LEU A 1 396 ? 26.320 -3.392 -36.082 1.00 94.00 396 LEU A CA 1
ATOM 3062 C C . LEU A 1 396 ? 25.697 -3.265 -37.480 1.00 94.00 396 LEU A C 1
ATOM 3064 O O . LEU A 1 396 ? 26.432 -3.218 -38.460 1.00 94.00 396 LEU A O 1
ATOM 3068 N N . GLN A 1 397 ? 24.370 -3.123 -37.594 1.00 92.56 397 GLN A N 1
ATOM 3069 C CA . GLN A 1 397 ? 23.712 -2.874 -38.888 1.00 92.56 397 GLN A CA 1
ATOM 3070 C C . GLN A 1 397 ? 24.151 -1.548 -39.524 1.00 92.56 397 GLN A C 1
ATOM 3072 O O . GLN A 1 397 ? 24.223 -1.445 -40.742 1.00 92.56 397 GLN A O 1
ATOM 3077 N N . SER A 1 398 ? 24.454 -0.540 -38.702 1.00 90.12 398 SER A N 1
ATOM 3078 C CA . SER A 1 398 ? 24.952 0.766 -39.161 1.00 90.12 398 SER A CA 1
ATOM 3079 C C . SER A 1 398 ? 26.479 0.884 -39.104 1.00 90.12 398 SER A C 1
ATOM 3081 O O . SER A 1 398 ? 27.032 1.856 -39.609 1.00 90.12 398 SER A O 1
ATOM 3083 N N . HIS A 1 399 ? 27.163 -0.101 -38.512 1.00 92.25 399 HIS A N 1
ATOM 3084 C CA . HIS A 1 399 ? 28.617 -0.138 -38.350 1.00 92.25 399 HIS A CA 1
ATOM 3085 C C . HIS A 1 399 ? 29.152 -1.544 -38.683 1.00 92.25 399 HIS A C 1
ATOM 3087 O O . HIS A 1 399 ? 29.536 -2.280 -37.771 1.00 92.25 399 HIS A O 1
ATOM 3093 N N . PRO A 1 400 ? 29.206 -1.933 -39.973 1.00 88.88 400 PRO A N 1
ATOM 3094 C CA . PRO A 1 400 ? 29.507 -3.312 -40.377 1.00 88.88 400 PRO A CA 1
ATOM 3095 C C . PRO A 1 400 ? 30.907 -3.804 -39.981 1.00 88.88 400 PRO A C 1
ATOM 3097 O O . PRO A 1 400 ? 31.110 -4.997 -39.804 1.00 88.88 400 PRO A O 1
ATOM 3100 N N . GLN A 1 401 ? 31.866 -2.885 -39.819 1.00 91.81 401 GLN A N 1
ATOM 3101 C CA . GLN A 1 401 ? 33.238 -3.176 -39.367 1.00 91.81 401 GLN A CA 1
ATOM 3102 C C . GLN A 1 401 ? 33.390 -3.122 -37.834 1.00 91.81 401 GLN A C 1
ATOM 3104 O O . GLN A 1 401 ? 34.490 -3.247 -37.297 1.00 91.81 401 GLN A O 1
ATOM 3109 N N . GLY A 1 402 ? 32.299 -2.859 -37.113 1.00 91.81 402 GLY A N 1
ATOM 3110 C CA . GLY A 1 402 ? 32.293 -2.759 -35.663 1.00 91.81 402 GLY A CA 1
ATOM 3111 C C . GLY A 1 402 ? 32.342 -4.121 -34.970 1.00 91.81 402 GLY A C 1
ATOM 3112 O O . GLY A 1 402 ? 32.097 -5.168 -35.558 1.00 91.81 402 GLY A O 1
ATOM 3113 N N . ASN A 1 403 ? 32.614 -4.103 -33.667 1.00 95.38 403 ASN A N 1
ATOM 3114 C CA . ASN A 1 403 ? 32.530 -5.282 -32.807 1.00 95.38 403 ASN A CA 1
ATOM 3115 C C . ASN A 1 403 ? 31.997 -4.898 -31.417 1.00 95.38 403 ASN A C 1
ATOM 3117 O O . ASN A 1 403 ? 31.812 -3.715 -31.111 1.00 95.38 403 ASN A O 1
ATOM 3121 N N . ALA A 1 404 ? 31.756 -5.893 -30.559 1.00 94.69 404 ALA A N 1
ATOM 3122 C CA . ALA A 1 404 ? 31.229 -5.662 -29.216 1.00 94.69 404 ALA A CA 1
ATOM 3123 C C . ALA A 1 404 ? 32.128 -4.742 -28.370 1.00 94.69 404 ALA A C 1
ATOM 3125 O O . ALA A 1 404 ? 31.613 -3.866 -27.677 1.00 94.69 404 ALA A O 1
ATOM 3126 N N . HIS A 1 405 ? 33.457 -4.870 -28.469 1.00 95.88 405 HIS A N 1
ATOM 3127 C CA . HIS A 1 405 ? 34.394 -4.000 -27.751 1.00 95.88 405 HIS A CA 1
ATOM 3128 C C . HIS A 1 405 ? 34.265 -2.538 -28.189 1.00 95.88 405 HIS A C 1
ATOM 3130 O O . HIS A 1 405 ? 34.189 -1.651 -27.341 1.00 95.88 405 HIS A O 1
ATOM 3136 N N . ALA A 1 406 ? 34.184 -2.278 -29.494 1.00 95.25 406 ALA A N 1
ATOM 3137 C CA . ALA A 1 406 ? 33.987 -0.934 -30.026 1.00 95.25 406 ALA A CA 1
ATOM 3138 C C . ALA A 1 406 ? 32.624 -0.356 -29.616 1.00 95.25 406 ALA A C 1
ATOM 3140 O O . ALA A 1 406 ? 32.535 0.820 -29.257 1.00 95.25 406 ALA A O 1
ATOM 3141 N N . TYR A 1 407 ? 31.574 -1.182 -29.618 1.00 95.94 407 TYR A N 1
ATOM 3142 C CA . TYR A 1 407 ? 30.215 -0.774 -29.267 1.00 95.94 407 TYR A CA 1
ATOM 3143 C C . TYR A 1 407 ? 30.082 -0.328 -27.805 1.00 95.94 407 TYR A C 1
ATOM 3145 O O . TYR A 1 407 ? 29.527 0.737 -27.527 1.00 95.94 407 TYR A O 1
ATOM 3153 N N . VAL A 1 408 ? 30.617 -1.095 -26.849 1.00 95.44 408 VAL A N 1
ATOM 3154 C CA . VAL A 1 408 ? 30.458 -0.777 -25.416 1.00 95.44 408 VAL A CA 1
ATOM 3155 C C . VAL A 1 408 ? 31.204 0.492 -24.993 1.00 95.44 408 VAL A C 1
ATOM 3157 O O . VAL A 1 408 ? 30.879 1.097 -23.965 1.00 95.44 408 VAL A O 1
ATOM 3160 N N . GLN A 1 409 ? 32.175 0.935 -25.797 1.00 94.62 409 GLN A N 1
ATOM 3161 C CA . GLN A 1 409 ? 32.872 2.207 -25.607 1.00 94.62 409 GLN A CA 1
ATOM 3162 C C . GLN A 1 409 ? 32.103 3.404 -26.169 1.00 94.62 409 GLN A C 1
ATOM 3164 O O . GLN A 1 409 ? 32.377 4.534 -25.769 1.00 94.62 409 GLN A O 1
ATOM 3169 N N . GLN A 1 410 ? 31.095 3.189 -27.020 1.00 92.38 410 GLN A N 1
ATOM 3170 C CA . GLN A 1 410 ? 30.320 4.285 -27.593 1.00 92.38 410 GLN A CA 1
ATOM 3171 C C . GLN A 1 410 ? 29.566 5.066 -26.515 1.00 92.38 410 GLN A C 1
ATOM 3173 O O . GLN A 1 410 ? 29.067 4.515 -25.520 1.00 92.38 410 GLN A O 1
ATOM 3178 N N . ARG A 1 411 ? 29.472 6.382 -26.718 1.00 89.38 411 ARG A N 1
ATOM 3179 C CA . ARG A 1 411 ? 28.812 7.315 -25.801 1.00 89.38 411 ARG A CA 1
ATOM 3180 C C . ARG A 1 411 ? 27.859 8.236 -26.555 1.00 89.38 411 ARG A C 1
ATOM 3182 O O . ARG A 1 411 ? 28.136 8.656 -27.671 1.00 89.38 411 ARG A O 1
ATOM 3189 N N . ARG A 1 412 ? 26.754 8.610 -25.909 1.00 76.94 412 ARG A N 1
ATOM 3190 C CA . ARG A 1 412 ? 25.832 9.662 -26.360 1.00 76.94 412 ARG A CA 1
ATOM 3191 C C . ARG A 1 412 ? 25.596 10.618 -25.200 1.00 76.94 412 ARG A C 1
ATOM 3193 O O . ARG A 1 412 ? 25.117 10.192 -24.152 1.00 76.94 412 ARG A O 1
ATOM 3200 N N . ARG A 1 413 ? 25.949 11.898 -25.380 1.00 82.94 413 ARG A N 1
ATOM 3201 C CA . ARG A 1 413 ? 25.876 12.935 -24.327 1.00 82.94 413 ARG A CA 1
ATOM 3202 C C . ARG A 1 413 ? 26.580 12.503 -23.024 1.00 82.94 413 ARG A C 1
ATOM 3204 O O . ARG A 1 413 ? 26.021 12.618 -21.940 1.00 82.94 413 ARG A O 1
ATOM 3211 N N . GLY A 1 414 ? 27.779 11.927 -23.145 1.00 82.75 414 GLY A N 1
ATOM 3212 C CA . GLY A 1 414 ? 28.598 11.491 -22.004 1.00 82.75 414 GLY A CA 1
ATOM 3213 C C . GLY A 1 414 ? 28.168 10.184 -21.320 1.00 82.75 414 GLY A C 1
ATOM 3214 O O . GLY A 1 414 ? 28.864 9.718 -20.424 1.00 82.75 414 GLY A O 1
ATOM 3215 N N . LEU A 1 415 ? 27.069 9.550 -21.741 1.00 84.56 415 LEU A N 1
ATOM 3216 C CA . LEU A 1 415 ? 26.590 8.280 -21.180 1.00 84.56 415 LEU A CA 1
ATOM 3217 C C . LEU A 1 415 ? 26.816 7.114 -22.151 1.00 84.56 415 LEU A C 1
ATOM 3219 O O . LEU A 1 415 ? 26.827 7.358 -23.359 1.00 84.56 415 LEU A O 1
ATOM 3223 N N . PRO A 1 416 ? 26.945 5.856 -21.672 1.00 89.31 416 PRO A N 1
ATOM 3224 C CA . PRO A 1 416 ? 26.994 4.674 -22.536 1.00 89.31 416 PRO A CA 1
ATOM 3225 C C . PRO A 1 416 ? 25.900 4.697 -23.599 1.00 89.31 416 PRO A C 1
ATOM 3227 O O . PRO A 1 416 ? 24.765 5.089 -23.308 1.00 89.31 416 PRO A O 1
ATOM 3230 N N . LEU A 1 417 ? 26.243 4.336 -24.838 1.00 87.44 417 LEU A N 1
ATOM 3231 C CA . LEU A 1 417 ? 25.278 4.267 -25.935 1.00 87.44 417 LEU A CA 1
ATOM 3232 C C . LEU A 1 417 ? 24.237 3.172 -25.673 1.00 87.44 417 LEU A C 1
ATOM 3234 O O . LEU A 1 417 ? 23.040 3.422 -25.838 1.00 87.44 417 LEU A O 1
ATOM 3238 N N . ASP A 1 418 ? 24.697 2.010 -25.208 1.00 91.69 418 ASP A N 1
ATOM 3239 C CA . ASP A 1 418 ? 23.839 0.882 -24.872 1.00 91.69 418 ASP A CA 1
ATOM 3240 C C . ASP A 1 418 ? 22.867 1.228 -23.727 1.00 91.69 418 ASP A C 1
ATOM 3242 O O . ASP A 1 418 ? 23.293 1.773 -22.700 1.00 91.69 418 ASP A O 1
ATOM 3246 N N . PRO A 1 419 ? 21.559 0.946 -23.877 1.00 79.69 419 PRO A N 1
ATOM 3247 C CA . PRO A 1 419 ? 20.560 1.348 -22.893 1.00 79.69 419 PRO A CA 1
ATOM 3248 C C . PRO A 1 419 ? 20.731 0.641 -21.543 1.00 79.69 419 PRO A C 1
ATOM 3250 O O . PRO A 1 419 ? 20.492 1.263 -20.506 1.00 79.69 419 PRO A O 1
ATOM 3253 N N . GLN A 1 420 ? 21.185 -0.614 -21.528 1.00 82.69 420 GLN A N 1
ATOM 3254 C CA . GLN A 1 420 ? 21.360 -1.362 -20.286 1.00 82.69 420 GLN A CA 1
ATOM 3255 C C . GLN A 1 420 ? 22.638 -0.933 -19.562 1.00 82.69 420 GLN A C 1
ATOM 3257 O O . GLN A 1 420 ? 22.619 -0.690 -18.354 1.00 82.69 420 GLN A O 1
ATOM 3262 N N . LEU A 1 421 ? 23.726 -0.695 -20.301 1.00 89.38 421 LEU A N 1
ATOM 3263 C CA . LEU A 1 421 ? 24.937 -0.112 -19.709 1.00 89.38 421 LEU A CA 1
ATOM 3264 C C . LEU A 1 421 ? 24.689 1.298 -19.174 1.00 89.38 421 LEU A C 1
ATOM 3266 O O . LEU A 1 421 ? 25.215 1.660 -18.123 1.00 89.38 421 LEU A O 1
ATOM 3270 N N . ARG A 1 422 ? 23.854 2.095 -19.850 1.00 85.00 422 ARG A N 1
ATOM 3271 C CA . ARG A 1 422 ? 23.450 3.422 -19.368 1.00 85.00 422 ARG A CA 1
ATOM 3272 C C . ARG A 1 422 ? 22.706 3.339 -18.037 1.00 85.00 422 ARG A C 1
ATOM 3274 O O . ARG A 1 422 ? 22.991 4.132 -17.140 1.00 85.00 422 ARG A O 1
ATOM 3281 N N . TYR A 1 423 ? 21.794 2.379 -17.899 1.00 80.75 423 TYR A N 1
ATOM 3282 C CA . TYR A 1 423 ? 21.084 2.120 -16.648 1.00 80.75 423 TYR A CA 1
ATOM 3283 C C . TYR A 1 423 ? 22.054 1.791 -15.503 1.00 80.75 423 TYR A C 1
ATOM 3285 O O . TYR A 1 423 ? 22.012 2.428 -14.447 1.00 80.75 423 TYR A O 1
ATOM 3293 N N . TYR A 1 424 ? 22.989 0.864 -15.725 1.00 82.50 424 TYR A N 1
ATOM 3294 C CA . TYR A 1 424 ? 23.979 0.476 -14.717 1.00 82.50 424 TYR A CA 1
ATOM 3295 C C . TYR A 1 424 ? 24.985 1.590 -14.394 1.00 82.50 424 TYR A C 1
ATOM 3297 O O . TYR A 1 424 ? 25.344 1.781 -13.228 1.00 82.50 424 TYR A O 1
ATOM 3305 N N . HIS A 1 425 ? 25.365 2.399 -15.383 1.00 86.06 425 HIS A N 1
ATOM 3306 C CA . HIS A 1 425 ? 26.226 3.563 -15.188 1.00 86.06 425 HIS A CA 1
ATOM 3307 C C . HIS A 1 425 ? 25.613 4.577 -14.207 1.00 86.06 425 HIS A C 1
ATOM 3309 O O . HIS A 1 425 ? 26.315 5.103 -13.334 1.00 86.06 425 HIS A O 1
ATOM 3315 N N . GLY A 1 426 ? 24.296 4.81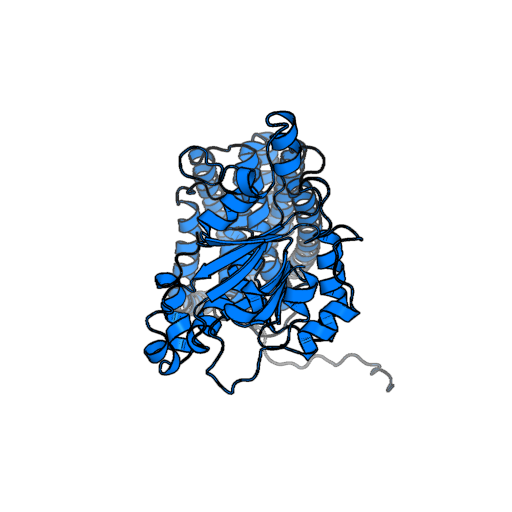1 -14.301 1.00 76.88 426 GLY A N 1
ATOM 3316 C CA . GLY A 1 426 ? 23.543 5.643 -13.354 1.00 76.88 426 GLY A CA 1
ATOM 3317 C C . GLY A 1 426 ? 23.556 5.102 -11.919 1.00 76.88 426 GLY A C 1
ATOM 3318 O O . GLY A 1 426 ? 23.494 5.878 -10.970 1.00 76.88 426 GLY A O 1
ATOM 3319 N N . LYS A 1 427 ? 23.730 3.786 -11.755 1.00 78.56 427 LYS A N 1
ATOM 3320 C CA . LYS A 1 427 ? 23.808 3.086 -10.462 1.00 78.56 427 LYS A CA 1
ATOM 3321 C C . LYS A 1 427 ? 25.235 2.905 -9.930 1.00 78.56 427 LYS A C 1
ATOM 3323 O O . LYS A 1 427 ? 25.435 2.199 -8.948 1.00 78.56 427 LYS A O 1
ATOM 3328 N N . GLY A 1 428 ? 26.232 3.525 -10.565 1.00 84.31 428 GLY A N 1
ATOM 3329 C CA . GLY A 1 428 ? 27.629 3.481 -10.116 1.00 84.31 428 GLY A CA 1
ATOM 3330 C C . GLY A 1 428 ? 28.463 2.321 -10.674 1.00 84.31 428 GLY A C 1
ATOM 3331 O O . GLY A 1 428 ? 29.651 2.233 -10.367 1.00 84.31 428 GLY A O 1
ATOM 3332 N N . PHE A 1 429 ? 27.899 1.480 -11.543 1.00 89.69 429 PHE A N 1
ATOM 3333 C CA . PHE A 1 429 ? 28.638 0.452 -12.282 1.00 89.69 429 PHE A CA 1
ATOM 3334 C C . PHE A 1 429 ? 29.224 1.067 -13.554 1.00 89.69 429 PHE A C 1
ATOM 3336 O O . PHE A 1 429 ? 28.645 0.989 -14.635 1.00 89.69 429 PHE A O 1
ATOM 3343 N N . ARG A 1 430 ? 30.347 1.771 -13.396 1.00 89.56 430 ARG A N 1
ATOM 3344 C CA . ARG A 1 430 ? 30.960 2.580 -14.466 1.00 89.56 430 ARG A CA 1
ATOM 3345 C C . ARG A 1 430 ? 32.164 1.918 -15.132 1.00 89.56 430 ARG A C 1
ATOM 3347 O O . ARG A 1 430 ? 32.602 2.388 -16.177 1.00 89.56 430 ARG A O 1
ATOM 3354 N N . HIS A 1 431 ? 32.695 0.850 -14.541 1.00 91.81 431 HIS A N 1
ATOM 3355 C CA . HIS A 1 431 ? 33.867 0.147 -15.052 1.00 91.81 431 HIS A CA 1
ATOM 3356 C C . HIS A 1 431 ? 33.448 -1.149 -15.746 1.00 91.81 431 HIS A C 1
ATOM 3358 O O . HIS A 1 431 ? 32.798 -1.990 -15.128 1.00 91.81 431 HIS A O 1
ATOM 3364 N N . ILE A 1 432 ? 33.833 -1.298 -17.014 1.00 93.44 432 ILE A N 1
ATOM 3365 C CA . ILE A 1 432 ? 33.723 -2.554 -17.761 1.00 93.44 432 ILE A CA 1
ATOM 3366 C C . ILE A 1 432 ? 35.018 -3.327 -17.515 1.00 93.44 432 ILE A C 1
ATOM 3368 O O . ILE A 1 432 ? 36.085 -2.864 -17.907 1.00 93.44 432 ILE A O 1
ATOM 3372 N N . GLU A 1 433 ? 34.915 -4.464 -16.837 1.00 90.88 433 GLU A N 1
ATOM 3373 C CA . GLU A 1 433 ? 36.041 -5.347 -16.528 1.00 90.88 433 GLU A CA 1
ATOM 3374 C C . GLU A 1 433 ? 36.378 -6.244 -17.724 1.00 90.88 433 GLU A C 1
ATOM 3376 O O . GLU A 1 433 ? 37.543 -6.453 -18.044 1.00 90.88 433 GLU A O 1
ATOM 3381 N N . ALA A 1 434 ? 35.349 -6.744 -18.412 1.00 91.56 434 ALA A N 1
ATOM 3382 C CA . ALA A 1 434 ? 35.501 -7.588 -19.588 1.00 91.56 434 ALA A CA 1
ATOM 3383 C C . ALA A 1 434 ? 34.301 -7.452 -20.530 1.00 91.56 434 ALA A C 1
ATOM 3385 O O . ALA A 1 434 ? 33.177 -7.191 -20.092 1.00 91.56 434 ALA A O 1
ATOM 3386 N N . VAL A 1 435 ? 34.550 -7.672 -21.820 1.00 93.94 435 VAL A N 1
ATOM 3387 C CA . VAL A 1 435 ? 33.526 -7.924 -22.841 1.00 93.94 435 VAL A CA 1
ATOM 3388 C C . VAL A 1 435 ? 33.684 -9.382 -23.238 1.00 93.94 435 VAL A C 1
ATOM 3390 O O . VAL A 1 435 ? 34.779 -9.799 -23.604 1.00 93.94 435 VAL A O 1
ATOM 3393 N N . LEU A 1 436 ? 32.621 -10.159 -23.085 1.00 91.81 436 LEU A N 1
ATOM 3394 C CA . LEU A 1 436 ? 32.675 -11.614 -23.121 1.00 91.81 436 LEU A CA 1
ATOM 3395 C C . LEU A 1 436 ? 31.746 -12.124 -24.234 1.00 91.81 436 LEU A C 1
ATOM 3397 O O . LEU A 1 436 ? 30.542 -11.854 -24.169 1.00 91.81 436 LEU A O 1
ATOM 3401 N N . PRO A 1 437 ? 32.267 -12.813 -25.267 1.00 91.81 437 PRO A N 1
ATOM 3402 C CA . PRO A 1 437 ? 31.432 -13.513 -26.239 1.00 91.81 437 PRO A CA 1
ATOM 3403 C C . PRO A 1 437 ? 30.816 -14.763 -25.596 1.00 91.81 437 PRO A C 1
ATOM 3405 O O . PRO A 1 437 ? 31.419 -15.356 -24.703 1.00 91.81 437 PRO A O 1
ATOM 3408 N N . ASN A 1 438 ? 29.632 -15.177 -26.056 1.00 88.19 438 ASN A N 1
ATOM 3409 C CA . ASN A 1 438 ? 28.900 -16.337 -25.520 1.00 88.19 438 ASN A CA 1
ATOM 3410 C C . ASN A 1 438 ? 28.715 -16.280 -23.989 1.00 88.19 438 ASN A C 1
ATOM 3412 O O . ASN A 1 438 ? 28.781 -17.291 -23.291 1.00 88.19 438 ASN A O 1
ATOM 3416 N N . TYR A 1 439 ? 28.530 -15.073 -23.455 1.00 86.31 439 TYR A N 1
ATOM 3417 C CA . TYR A 1 439 ? 28.416 -14.833 -22.024 1.00 86.31 439 TYR A CA 1
ATOM 3418 C C . TYR A 1 439 ? 27.086 -15.341 -21.473 1.00 86.31 439 TYR A C 1
ATOM 3420 O O . TYR A 1 439 ? 27.070 -16.034 -20.459 1.00 86.31 439 TYR A O 1
ATOM 3428 N N . PHE A 1 440 ? 25.985 -14.971 -22.129 1.00 81.25 440 PHE A N 1
ATOM 3429 C CA . PHE A 1 440 ? 24.623 -15.279 -21.706 1.00 81.25 440 PHE A CA 1
ATOM 3430 C C . PHE A 1 440 ? 23.695 -15.324 -22.931 1.00 81.25 440 PHE A C 1
ATOM 3432 O O . PHE A 1 440 ? 23.799 -14.414 -23.760 1.00 81.25 440 PHE A O 1
ATOM 3439 N N . PRO A 1 441 ? 22.785 -16.314 -23.050 1.00 83.44 441 PRO A N 1
ATOM 3440 C CA . PRO A 1 441 ? 21.858 -16.414 -24.178 1.00 83.44 441 PRO A CA 1
ATOM 3441 C C . PRO A 1 441 ? 20.975 -15.167 -24.296 1.00 83.44 441 PRO A C 1
ATOM 3443 O O . PRO A 1 441 ? 20.093 -14.909 -23.471 1.00 83.44 441 PRO A O 1
ATOM 3446 N N . HIS A 1 442 ? 21.234 -14.350 -25.315 1.00 85.94 442 HIS A N 1
ATOM 3447 C CA . HIS A 1 442 ? 20.526 -13.103 -25.553 1.00 85.94 442 HIS A CA 1
ATOM 3448 C C . HIS A 1 442 ? 20.706 -12.637 -27.006 1.00 85.94 442 HIS A C 1
ATOM 3450 O O . HIS A 1 442 ? 21.643 -11.911 -27.355 1.00 85.94 442 HIS A O 1
ATOM 3456 N N . ALA A 1 443 ? 19.734 -12.978 -27.856 1.00 87.06 443 ALA A N 1
ATOM 3457 C CA . ALA A 1 443 ? 19.794 -12.777 -29.308 1.00 87.06 443 ALA A CA 1
ATOM 3458 C C . ALA A 1 443 ? 20.090 -11.329 -29.748 1.00 87.06 443 ALA A C 1
ATOM 3460 O O . ALA A 1 443 ? 20.786 -11.093 -30.737 1.00 87.06 443 ALA A O 1
ATOM 3461 N N . ARG A 1 444 ? 19.587 -10.324 -29.019 1.00 88.12 444 ARG A N 1
ATOM 3462 C CA . ARG A 1 444 ? 19.839 -8.901 -29.329 1.00 88.12 444 ARG A CA 1
ATOM 3463 C C . ARG A 1 444 ? 21.276 -8.464 -29.043 1.00 88.12 444 ARG A C 1
ATOM 3465 O O . ARG A 1 444 ? 21.740 -7.474 -29.607 1.00 88.12 444 ARG A O 1
ATOM 3472 N N . SER A 1 445 ? 21.961 -9.196 -28.175 1.00 90.75 445 SER A N 1
ATOM 3473 C CA . SER A 1 445 ? 23.372 -8.999 -27.855 1.00 90.75 445 SER A CA 1
ATOM 3474 C C . SER A 1 445 ? 24.285 -9.945 -28.614 1.00 90.75 445 SER A C 1
ATOM 3476 O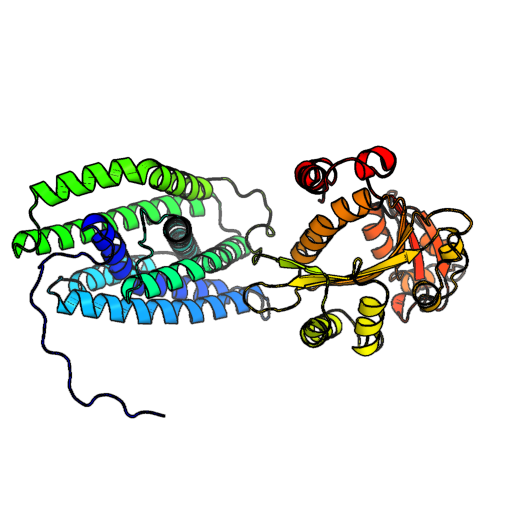 O . SER A 1 445 ? 25.483 -9.902 -28.372 1.00 90.75 445 SER A O 1
ATOM 3478 N N . LEU A 1 446 ? 23.753 -10.779 -29.517 1.00 93.25 446 LEU A N 1
ATOM 3479 C CA . LEU A 1 446 ? 24.533 -11.823 -30.191 1.00 93.25 446 LEU A CA 1
ATOM 3480 C C . LEU A 1 446 ? 25.307 -12.667 -29.163 1.00 93.25 446 LEU A C 1
ATOM 3482 O O . LEU A 1 446 ? 26.505 -12.892 -29.315 1.00 93.25 446 LEU A O 1
ATOM 3486 N N . ASP A 1 447 ? 24.639 -12.970 -28.045 1.00 90.44 447 ASP A N 1
ATOM 3487 C CA . ASP A 1 447 ? 25.160 -13.683 -26.873 1.00 90.44 447 ASP A CA 1
ATOM 3488 C C . ASP A 1 447 ? 26.398 -13.059 -26.208 1.00 90.44 447 ASP A C 1
ATOM 3490 O O . ASP A 1 447 ? 27.022 -13.658 -25.333 1.00 90.44 447 ASP A O 1
ATOM 3494 N N . HIS A 1 448 ? 26.745 -11.820 -26.562 1.00 94.25 448 HIS A N 1
ATOM 3495 C CA . HIS A 1 448 ? 27.767 -11.061 -25.859 1.00 94.25 448 HIS A CA 1
ATOM 3496 C C . HIS A 1 448 ? 27.217 -10.477 -24.560 1.00 94.25 448 HIS A C 1
ATOM 3498 O O . HIS A 1 448 ? 26.073 -10.021 -24.471 1.00 94.25 448 HIS A O 1
ATOM 3504 N N . GLY A 1 449 ? 28.088 -10.403 -23.565 1.00 92.62 449 GLY A N 1
ATOM 3505 C CA . GLY A 1 449 ? 27.835 -9.696 -22.323 1.00 92.62 449 GLY A CA 1
ATOM 3506 C C . GLY A 1 449 ? 29.037 -8.875 -21.900 1.00 92.62 449 GLY A C 1
ATOM 3507 O O . GLY A 1 449 ? 30.121 -8.944 -22.482 1.00 92.62 449 GLY A O 1
ATOM 3508 N N . VAL A 1 450 ? 28.835 -8.084 -20.860 1.00 93.94 450 VAL A N 1
ATOM 3509 C CA . VAL A 1 450 ? 29.911 -7.382 -20.178 1.00 93.94 450 VAL A CA 1
ATOM 3510 C C . VAL A 1 450 ? 29.905 -7.719 -18.703 1.00 93.94 450 VAL A C 1
ATOM 3512 O O . VAL A 1 450 ? 28.849 -7.853 -18.081 1.00 93.94 450 VAL A O 1
ATOM 3515 N N . LEU A 1 451 ? 31.102 -7.801 -18.138 1.00 93.56 451 LEU A N 1
ATOM 3516 C CA . LEU A 1 451 ? 31.295 -7.857 -16.703 1.00 93.56 451 LEU A CA 1
ATOM 3517 C C . LEU A 1 451 ? 31.526 -6.435 -16.199 1.00 93.56 451 LEU A C 1
ATOM 3519 O O . LEU A 1 451 ? 32.484 -5.774 -16.594 1.00 93.56 451 LEU A O 1
ATOM 3523 N N . LEU A 1 452 ? 30.629 -5.949 -15.350 1.00 93.50 452 LEU A N 1
ATOM 3524 C CA . LEU A 1 452 ? 30.679 -4.605 -14.791 1.00 93.50 452 LEU A CA 1
ATOM 3525 C C . LEU A 1 452 ? 31.170 -4.645 -13.352 1.00 93.50 452 LEU A C 1
ATOM 3527 O O . LEU A 1 452 ? 30.777 -5.518 -12.582 1.00 93.50 452 LEU A O 1
ATOM 3531 N N . ARG A 1 453 ? 31.963 -3.644 -12.969 1.00 93.38 453 ARG A N 1
ATOM 3532 C CA . ARG A 1 453 ? 32.426 -3.429 -11.598 1.00 93.38 453 ARG A CA 1
ATOM 3533 C C . ARG A 1 453 ? 31.867 -2.124 -11.038 1.00 93.38 453 ARG A C 1
ATOM 3535 O O . ARG A 1 453 ? 32.043 -1.044 -11.608 1.00 93.38 453 ARG A O 1
ATOM 3542 N N . GLY A 1 454 ? 31.212 -2.237 -9.889 1.00 90.56 454 GLY A N 1
ATOM 3543 C CA . GLY A 1 454 ? 30.755 -1.140 -9.045 1.00 90.56 454 GLY A CA 1
ATOM 3544 C C . GLY A 1 454 ? 31.521 -1.104 -7.723 1.00 90.56 454 GLY A C 1
ATOM 3545 O O . GLY A 1 454 ? 32.090 -2.106 -7.280 1.00 90.56 454 GLY A O 1
ATOM 3546 N N . GLN A 1 455 ? 31.541 0.062 -7.082 1.00 88.75 455 GLN A N 1
ATOM 3547 C CA . GLN A 1 455 ? 32.106 0.232 -5.745 1.00 88.75 455 GLN A CA 1
ATOM 3548 C C . GLN A 1 455 ? 30.983 0.301 -4.713 1.00 88.75 455 GLN A C 1
ATOM 3550 O O . GLN A 1 455 ? 30.009 1.027 -4.904 1.00 88.75 455 GLN A O 1
ATOM 3555 N N . VAL A 1 456 ? 31.142 -0.417 -3.601 1.00 86.25 456 VAL A N 1
ATOM 3556 C CA . VAL A 1 456 ? 30.215 -0.320 -2.470 1.00 86.25 456 VAL A CA 1
ATOM 3557 C C . VAL A 1 456 ? 30.328 1.091 -1.866 1.00 86.25 456 VAL A C 1
ATOM 3559 O O . VAL A 1 456 ? 31.432 1.499 -1.474 1.00 86.25 456 VAL A O 1
ATOM 3562 N N . PRO A 1 457 ? 29.230 1.868 -1.788 1.00 81.44 457 PRO A N 1
ATOM 3563 C CA . PRO A 1 457 ? 29.270 3.221 -1.242 1.00 81.44 457 PRO A CA 1
ATOM 3564 C C . PRO A 1 457 ? 29.794 3.215 0.194 1.00 81.44 457 PRO A C 1
ATOM 3566 O O . PRO A 1 457 ? 29.356 2.416 1.009 1.00 81.44 457 PRO A O 1
ATOM 3569 N N . GLY A 1 458 ? 30.757 4.082 0.512 1.00 81.44 458 GLY A N 1
ATOM 3570 C CA . GLY A 1 458 ? 31.331 4.158 1.861 1.00 81.44 458 GLY A CA 1
ATOM 3571 C C . GLY A 1 458 ? 32.361 3.075 2.207 1.00 81.44 458 GLY A C 1
ATOM 3572 O O . GLY A 1 458 ? 32.956 3.158 3.280 1.00 81.44 458 GLY A O 1
ATOM 3573 N N . ALA A 1 459 ? 32.669 2.126 1.312 1.00 83.19 459 ALA A N 1
ATOM 3574 C CA . ALA A 1 459 ? 33.605 1.027 1.590 1.00 83.19 459 ALA A CA 1
ATOM 3575 C C . ALA A 1 459 ? 35.033 1.452 1.975 1.00 83.19 459 ALA A C 1
ATOM 3577 O O . ALA A 1 459 ? 35.763 0.680 2.592 1.00 83.19 459 ALA A O 1
ATOM 3578 N N . ARG A 1 460 ? 35.443 2.690 1.669 1.00 82.69 460 ARG A N 1
ATOM 3579 C CA . ARG A 1 460 ? 36.726 3.253 2.136 1.00 82.69 460 ARG A CA 1
ATOM 3580 C C . ARG A 1 460 ? 36.852 3.288 3.666 1.00 82.69 460 ARG A C 1
ATOM 3582 O O . ARG A 1 460 ? 37.962 3.260 4.176 1.00 82.69 460 ARG A O 1
ATOM 3589 N N . TRP A 1 461 ? 35.726 3.298 4.379 1.00 83.00 461 TRP A N 1
ATOM 3590 C CA . TRP A 1 461 ? 35.666 3.293 5.841 1.00 83.00 461 TRP A CA 1
ATOM 3591 C C . TRP A 1 461 ? 35.353 1.900 6.415 1.00 83.00 461 TRP A C 1
ATOM 3593 O O . TRP A 1 461 ? 34.892 1.794 7.548 1.00 83.00 461 TRP A O 1
ATOM 3603 N N . ALA A 1 462 ? 35.603 0.818 5.662 1.00 79.38 462 ALA A N 1
ATOM 3604 C CA . ALA A 1 462 ? 35.342 -0.563 6.090 1.00 79.38 462 ALA A CA 1
ATOM 3605 C C . ALA A 1 462 ? 35.823 -0.912 7.518 1.00 79.38 462 ALA A C 1
ATOM 3607 O O . ALA A 1 462 ? 35.051 -1.546 8.240 1.00 79.38 462 ALA A O 1
ATOM 3608 N N . PRO A 1 463 ? 37.016 -0.483 7.990 1.00 82.00 463 PRO A N 1
ATOM 3609 C CA . PRO A 1 463 ? 37.438 -0.751 9.369 1.00 82.00 463 PRO A CA 1
ATOM 3610 C C . PRO A 1 463 ? 36.496 -0.157 10.426 1.00 82.00 463 PRO A C 1
ATOM 3612 O O . PRO A 1 463 ? 36.286 -0.760 11.476 1.00 82.00 463 PRO A O 1
ATOM 3615 N N . LEU A 1 464 ? 35.899 1.001 10.137 1.00 85.44 464 LEU A N 1
ATOM 3616 C CA . LEU A 1 464 ? 34.954 1.684 11.017 1.00 85.44 464 LEU A CA 1
ATOM 3617 C C . LEU A 1 464 ? 33.583 0.994 10.994 1.00 85.44 464 LEU A C 1
ATOM 3619 O O . LEU A 1 464 ? 33.030 0.699 12.053 1.00 85.44 464 LEU A O 1
ATOM 3623 N N . TRP A 1 465 ? 33.079 0.627 9.811 1.00 86.12 465 TRP A N 1
ATOM 3624 C CA . TRP A 1 465 ? 31.816 -0.115 9.678 1.00 86.12 465 TRP A CA 1
ATOM 3625 C C . TRP A 1 465 ? 31.857 -1.483 10.365 1.00 86.12 465 TRP A C 1
ATOM 3627 O O . TRP A 1 465 ? 30.886 -1.888 10.998 1.00 86.12 465 TRP A O 1
ATOM 3637 N N . ARG A 1 466 ? 32.999 -2.182 10.309 1.00 83.62 466 ARG A N 1
ATOM 3638 C CA . ARG A 1 466 ? 33.180 -3.467 11.002 1.00 83.62 466 ARG A CA 1
ATOM 3639 C C . ARG A 1 466 ? 33.038 -3.340 12.520 1.00 83.62 466 ARG A C 1
ATOM 3641 O O . ARG A 1 466 ? 32.514 -4.262 13.143 1.00 83.62 466 ARG A O 1
ATOM 3648 N N . ARG A 1 467 ? 33.434 -2.205 13.106 1.00 86.31 467 ARG A N 1
ATOM 3649 C CA . ARG A 1 467 ? 33.347 -1.942 14.554 1.00 86.31 467 ARG A CA 1
ATOM 3650 C C . ARG A 1 467 ? 31.967 -1.452 15.004 1.00 86.31 467 ARG A C 1
ATOM 3652 O O . ARG A 1 467 ? 31.565 -1.754 16.120 1.00 86.31 467 ARG A O 1
ATOM 3659 N N . LEU A 1 468 ? 31.224 -0.747 14.150 1.00 86.81 468 LEU A N 1
ATOM 3660 C CA . LEU A 1 468 ? 29.892 -0.234 14.492 1.00 86.81 468 LEU A CA 1
ATOM 3661 C C . LEU A 1 468 ? 28.831 -1.347 14.562 1.00 86.81 468 LEU A C 1
ATOM 3663 O O . LEU A 1 468 ? 28.836 -2.237 13.706 1.00 86.81 468 LEU A O 1
ATOM 3667 N N . PRO A 1 469 ? 27.882 -1.316 15.516 1.00 89.50 469 PRO A N 1
ATOM 3668 C CA . PRO A 1 469 ? 26.749 -2.239 15.512 1.00 89.50 469 PRO A CA 1
ATOM 3669 C C . PRO A 1 469 ? 25.909 -2.085 14.235 1.00 89.50 469 PRO A C 1
ATOM 3671 O O . PRO A 1 469 ? 25.722 -0.973 13.738 1.00 89.50 469 PRO A O 1
ATOM 3674 N N . LEU A 1 470 ? 25.365 -3.190 13.713 1.00 84.75 470 LEU A N 1
ATOM 3675 C CA . LEU A 1 470 ? 24.580 -3.179 12.470 1.00 84.75 470 LEU A CA 1
ATOM 3676 C C . LEU A 1 470 ? 23.378 -2.222 12.549 1.00 84.75 470 LEU A C 1
ATOM 3678 O O . LEU A 1 470 ? 23.111 -1.504 11.588 1.00 84.75 470 LEU A O 1
ATOM 3682 N N . SER A 1 471 ? 22.726 -2.142 13.713 1.00 84.12 471 SER A N 1
ATOM 3683 C CA . SER A 1 471 ? 21.607 -1.226 13.977 1.00 84.12 471 SER A CA 1
ATOM 3684 C C . SER A 1 471 ? 21.959 0.243 13.730 1.00 84.12 471 SER A C 1
ATOM 3686 O O . SER A 1 471 ? 21.134 1.006 13.232 1.00 84.12 471 SER A O 1
ATOM 3688 N N . HIS A 1 472 ? 23.201 0.643 14.011 1.00 85.06 472 HIS A N 1
ATOM 3689 C CA . HIS A 1 472 ? 23.662 2.012 13.791 1.00 85.06 472 HIS A CA 1
ATOM 3690 C C . HIS A 1 472 ? 23.878 2.277 12.298 1.00 85.06 472 HIS A C 1
ATOM 3692 O O . HIS A 1 472 ? 23.473 3.318 11.787 1.00 85.06 472 HIS A O 1
ATOM 3698 N N . ILE A 1 473 ? 24.438 1.307 11.567 1.00 84.19 473 ILE A N 1
ATOM 3699 C CA . ILE A 1 473 ? 24.607 1.397 10.107 1.00 84.19 473 ILE A CA 1
ATOM 3700 C C . ILE A 1 473 ? 23.234 1.468 9.415 1.00 84.19 473 ILE A C 1
ATOM 3702 O O . ILE A 1 473 ? 23.048 2.269 8.499 1.00 84.19 473 ILE A O 1
ATOM 3706 N N . GLN A 1 474 ? 22.258 0.684 9.885 1.00 82.00 474 GLN A N 1
ATOM 3707 C CA . GLN A 1 474 ? 20.870 0.716 9.408 1.00 82.00 474 GLN A CA 1
ATOM 3708 C C . GLN A 1 474 ? 20.198 2.069 9.685 1.00 82.00 474 GLN A C 1
ATOM 3710 O O . GLN A 1 474 ? 19.568 2.634 8.793 1.00 82.00 474 GLN A O 1
ATOM 3715 N N . ALA A 1 475 ? 20.387 2.652 10.872 1.00 79.38 475 ALA A N 1
ATOM 3716 C CA . ALA A 1 475 ? 19.875 3.990 11.183 1.00 79.38 475 ALA A CA 1
ATOM 3717 C C . ALA A 1 475 ? 20.471 5.078 10.264 1.00 79.38 475 ALA A C 1
ATOM 3719 O O . ALA A 1 475 ? 19.787 6.026 9.875 1.00 79.38 475 ALA A O 1
ATOM 3720 N N . MET A 1 476 ? 21.733 4.915 9.853 1.00 78.44 476 MET A N 1
ATOM 3721 C CA . MET A 1 476 ? 22.435 5.825 8.939 1.00 78.44 476 MET A CA 1
ATOM 3722 C C . MET A 1 476 ? 22.107 5.593 7.454 1.00 78.44 476 MET A C 1
ATOM 3724 O O . MET A 1 476 ? 22.517 6.387 6.604 1.00 78.44 476 MET A O 1
ATOM 3728 N N . GLN A 1 477 ? 21.361 4.540 7.112 1.00 70.06 477 GLN A N 1
ATOM 3729 C CA . GLN A 1 477 ? 21.134 4.104 5.732 1.00 70.06 477 GLN A CA 1
ATOM 3730 C C . GLN A 1 477 ? 20.538 5.203 4.840 1.00 70.06 477 GLN A C 1
ATOM 3732 O O . GLN A 1 477 ? 20.993 5.374 3.711 1.00 70.06 477 GLN A O 1
ATOM 3737 N N . ARG A 1 478 ? 19.578 5.989 5.353 1.00 64.25 478 ARG A N 1
ATOM 3738 C CA . ARG A 1 478 ? 18.931 7.091 4.606 1.00 64.25 478 ARG A CA 1
ATOM 3739 C C . ARG A 1 478 ? 19.917 8.183 4.172 1.00 64.25 478 ARG A C 1
ATOM 3741 O O . ARG A 1 478 ? 19.679 8.868 3.184 1.00 64.25 478 ARG A O 1
ATOM 3748 N N . TRP A 1 479 ? 21.016 8.341 4.908 1.00 64.81 479 TRP A N 1
ATOM 3749 C CA . TRP A 1 479 ? 22.057 9.334 4.639 1.00 64.81 479 TRP A CA 1
ATOM 3750 C C . TRP A 1 479 ? 23.186 8.768 3.776 1.00 64.81 479 TRP A C 1
ATOM 3752 O O . TRP A 1 479 ? 23.709 9.466 2.909 1.00 64.81 479 TRP A O 1
ATOM 3762 N N . LEU A 1 480 ? 23.552 7.503 4.004 1.00 64.38 480 LEU A N 1
ATOM 3763 C CA . LEU A 1 480 ? 24.650 6.823 3.310 1.00 64.38 480 LEU A CA 1
ATOM 3764 C C . LEU A 1 480 ? 24.278 6.391 1.890 1.00 64.38 480 LEU A C 1
ATOM 3766 O O . LEU A 1 480 ? 25.103 6.466 0.979 1.00 64.38 480 LEU A O 1
ATOM 3770 N N . PHE A 1 481 ? 23.035 5.961 1.699 1.00 64.75 481 PHE A N 1
ATOM 3771 C CA . PHE A 1 481 ? 22.525 5.469 0.432 1.00 64.75 481 PHE A CA 1
ATOM 3772 C C . PHE A 1 481 ? 21.378 6.381 0.013 1.00 64.75 481 PHE A C 1
ATOM 3774 O O . PHE A 1 481 ? 20.216 6.125 0.320 1.00 64.75 481 PHE A O 1
ATOM 3781 N N . ARG A 1 482 ? 21.709 7.469 -0.696 1.00 48.03 482 ARG A N 1
ATOM 3782 C CA . ARG A 1 482 ? 20.724 8.193 -1.511 1.00 48.03 482 ARG A CA 1
ATOM 3783 C C . ARG A 1 482 ? 20.289 7.255 -2.637 1.00 48.03 482 ARG A C 1
ATOM 3785 O O . ARG A 1 482 ? 20.839 7.305 -3.733 1.00 48.03 482 ARG A O 1
ATOM 3792 N N . LEU A 1 483 ? 19.391 6.327 -2.328 1.00 37.78 483 LEU A N 1
ATOM 3793 C CA . LEU A 1 483 ? 18.708 5.534 -3.337 1.00 37.78 483 LEU A CA 1
ATOM 3794 C C . LEU A 1 483 ? 17.716 6.486 -4.029 1.00 37.78 483 LEU A C 1
ATOM 3796 O O . LEU A 1 483 ? 16.889 7.065 -3.323 1.00 37.78 483 LEU A O 1
ATOM 3800 N N . PRO A 1 484 ? 17.858 6.735 -5.343 1.00 31.41 484 PRO A N 1
ATOM 3801 C CA . PRO A 1 484 ? 16.905 7.546 -6.094 1.00 31.41 484 PRO A CA 1
ATOM 3802 C C . PRO A 1 484 ? 15.506 6.918 -6.148 1.00 31.41 484 PRO A C 1
ATOM 3804 O O . PRO A 1 484 ? 15.388 5.669 -6.056 1.00 31.41 484 PRO A O 1
#

InterPro domains:
  IPR016181 Acyl-CoA N-acyltransferase [SSF55729] (235-322)
  IPR016516 Uncharacterised conserved protein UCP07580 [PF10118] (14-224)
  IPR016516 Uncharacterised conserved protein UCP07580 [PTHR39456] (13-231)

Radius of gyration: 29.65 Å; chains: 1; bounding box: 81×59×77 Å

Organism: NCBI:txid1281780

Sequence (484 aa):
MPSPPTTAPAPTTDSPTTFWNQTAARTYLFDAFSVMLPEGEAFVMDAVSEAAQHLPPGCELRLECARFVQEEEAHQRAHRLYNARLGQQGHGVAAMEARIAHDLRAIQTRLSVDQRLCLAAAFEHVTATISAVALRSERMLTKTPNAQTRLWRWHCAEEMAHLGVTVELMAARDLSYGARVGWFLVASAVMLGDVLRHMRAFYRHDVGTGRLSAPRFWAASLAGAVQALPDLWSTTVGWASYLLPRRSSMKAAAATPITVRELRPTDIPALMALEHACWTPEQAAQASDLLDRMRRHPEYCLGAFCPRTGKALASLFMKPSSTHAMSQARTWRDCIEGRAVNTATGPGNALFGISLSSIDPEAVKAIFGYFWPHALKGGWRYIFLGSPIPGLKSWLQSHPQGNAHAYVQQRRRGLPLDPQLRYYHGKGFRHIEAVLPNYFPHARSLDHGVLLRGQVPGARWAPLWRRLPLSHIQAMQRWLFRLP

pLDDT: mean 84.71, std 14.71, range [31.41, 98.12]

Foldseek 3Di:
DDDDDDDDDDDDDDDQAQQPLRALLLNLLLLLVLLQLLLLLVLLLVLLQVLLVPDDPPDPLNVVSVVLSVVSVVLNVLSVVVLVVVVVVVQPSVVLSVVSNVVSVVVVVPDDSLLSLLLSLLVLLLLLLLLVLCLVDCLNGNPPDDPSSVSSVVVSVVSLQSNLSSVVSNVVVVPDLVSSVVSNVVNVVVSVVSSVVSSVSSVCVCVVVVSDDPVVNVVVVVVSVVVCVVSVVSSVVSSCVSNDPDPPDNDDSNPQPKDKDFDDLVCLVLVQVLQVVFDDPQAGDDSVRLVVLCVVCRVQWMFIARPVPRHTAKIWGKDFEALVQLLPDQALVSVVPPDRPDCPPDGRLEMETNDITGPGPVRVVVNCLVVQLVNLLVLRWKYKYKDAQLQQQVVCVVVVVDDPVNQQPDDDPRARPGPGSRVVVVVQQVDFSDWHALHGDDVSRNNIMTMTMGTRQPSVCSVVSNPDDSVVSSVCSVVRDPPD